Protein AF-A0A942EDQ1-F1 (afdb_monomer)

Radius of gyration: 25.29 Å; Cα contacts (8 Å, |Δi|>4): 575; chains: 1; bounding box: 57×74×85 Å

Structure (mmCIF, N/CA/C/O backbone):
data_AF-A0A942EDQ1-F1
#
_entry.id   AF-A0A942EDQ1-F1
#
loop_
_atom_site.group_PDB
_atom_site.id
_atom_site.type_symbol
_atom_site.label_atom_id
_atom_site.label_alt_id
_atom_site.label_comp_id
_atom_site.label_asym_id
_atom_site.label_entity_id
_atom_site.label_seq_id
_atom_site.pdbx_PDB_ins_code
_atom_site.Cartn_x
_atom_site.Cartn_y
_atom_site.Cartn_z
_atom_site.occupancy
_atom_site.B_iso_or_equiv
_atom_site.auth_seq_id
_atom_site.auth_comp_id
_atom_site.auth_asym_id
_atom_site.auth_atom_id
_atom_site.pdbx_PDB_model_num
ATOM 1 N N . MET A 1 1 ? 17.168 20.266 -54.383 1.00 39.72 1 MET A N 1
ATOM 2 C CA . MET A 1 1 ? 15.867 20.517 -53.718 1.00 39.72 1 MET A CA 1
ATOM 3 C C . MET A 1 1 ? 15.654 19.581 -52.528 1.00 39.72 1 MET A C 1
ATOM 5 O O . MET A 1 1 ? 15.366 20.077 -51.449 1.00 39.72 1 MET A O 1
ATOM 9 N N . GLU A 1 2 ? 15.896 18.273 -52.662 1.00 36.81 2 GLU A N 1
ATOM 10 C CA . GLU A 1 2 ? 15.709 17.287 -51.574 1.00 36.81 2 GLU A CA 1
ATOM 11 C C . GLU A 1 2 ? 16.653 17.471 -50.367 1.00 36.81 2 GLU A C 1
ATOM 13 O O . GLU A 1 2 ? 16.238 17.314 -49.221 1.00 36.81 2 GLU A O 1
ATOM 18 N N . VAL A 1 3 ? 17.896 17.910 -50.592 1.00 40.06 3 VAL A N 1
ATOM 19 C CA . VAL A 1 3 ? 18.885 18.135 -49.515 1.00 40.06 3 VAL A CA 1
ATOM 20 C C . VAL A 1 3 ? 18.525 19.338 -48.627 1.00 40.06 3 VAL A C 1
ATOM 22 O O . VAL A 1 3 ? 18.749 19.318 -47.419 1.00 40.06 3 VAL A O 1
ATOM 25 N N . ILE A 1 4 ? 17.906 20.372 -49.209 1.00 43.81 4 ILE A N 1
ATOM 26 C CA . ILE A 1 4 ? 17.489 21.582 -48.481 1.00 43.81 4 ILE A CA 1
ATOM 27 C C . ILE A 1 4 ? 16.240 21.287 -47.644 1.00 43.81 4 ILE A C 1
ATOM 29 O O . ILE A 1 4 ? 16.158 21.731 -46.504 1.00 43.81 4 ILE A O 1
ATOM 33 N N . TYR A 1 5 ? 15.315 20.464 -48.152 1.00 37.88 5 TYR A N 1
ATOM 34 C CA . TYR A 1 5 ? 14.158 19.996 -47.382 1.00 37.88 5 TYR A CA 1
ATOM 35 C C . TYR A 1 5 ? 14.575 19.114 -46.194 1.00 37.88 5 TYR A C 1
ATOM 37 O O . TYR A 1 5 ? 14.035 19.270 -45.102 1.00 37.88 5 TYR A O 1
ATOM 45 N N . GLY A 1 6 ? 15.588 18.254 -46.366 1.00 32.16 6 GLY A N 1
ATOM 46 C CA . GLY A 1 6 ? 16.166 17.464 -45.272 1.00 32.16 6 GLY A CA 1
ATOM 47 C C . GLY A 1 6 ? 16.783 18.328 -44.166 1.00 32.16 6 GLY A C 1
ATOM 48 O O . GLY A 1 6 ? 16.533 18.088 -42.986 1.00 32.16 6 GLY A O 1
ATOM 49 N N . LEU A 1 7 ? 17.521 19.382 -44.536 1.00 39.97 7 LEU A N 1
ATOM 50 C CA . LEU A 1 7 ? 18.096 20.347 -43.589 1.00 39.97 7 LEU A CA 1
ATOM 51 C C . LEU A 1 7 ? 17.041 21.230 -42.912 1.00 39.97 7 LEU A C 1
ATOM 53 O O . LEU A 1 7 ? 17.207 21.579 -41.747 1.00 39.97 7 LEU A O 1
ATOM 57 N N . LEU A 1 8 ? 15.944 21.557 -43.597 1.00 35.91 8 LEU A N 1
ATOM 58 C CA . LEU A 1 8 ? 14.861 22.372 -43.044 1.00 35.91 8 LEU A CA 1
ATOM 59 C C . LEU A 1 8 ? 13.969 21.564 -42.086 1.00 35.91 8 LEU A C 1
ATOM 61 O O . LEU A 1 8 ? 13.588 22.073 -41.037 1.00 35.91 8 LEU A O 1
ATOM 65 N N . VAL A 1 9 ? 13.720 20.281 -42.374 1.00 44.00 9 VAL A N 1
ATOM 66 C CA . VAL A 1 9 ? 13.048 19.349 -41.446 1.00 44.00 9 VAL A CA 1
ATOM 67 C C . VAL A 1 9 ? 13.931 19.058 -40.229 1.00 44.00 9 VAL A C 1
ATOM 69 O O . VAL A 1 9 ? 13.435 19.078 -39.103 1.00 44.00 9 VAL A O 1
ATOM 72 N N . LEU A 1 10 ? 15.243 18.871 -40.424 1.00 39.53 10 LEU A N 1
ATOM 73 C CA . LEU A 1 10 ? 16.207 18.779 -39.322 1.00 39.53 10 LEU A CA 1
ATOM 74 C C . LEU A 1 10 ? 16.248 20.076 -38.508 1.00 39.53 10 LEU A C 1
ATOM 76 O O . LEU A 1 10 ? 16.217 20.008 -37.286 1.00 39.53 10 LEU A O 1
ATOM 80 N N . GLY A 1 11 ? 16.236 21.242 -39.156 1.00 31.89 11 GLY A N 1
ATOM 81 C CA . GLY A 1 11 ? 16.233 22.556 -38.514 1.00 31.89 11 GLY A CA 1
ATOM 82 C C . GLY A 1 11 ? 14.967 22.827 -37.700 1.00 31.89 11 GLY A C 1
ATOM 83 O O . GLY A 1 11 ? 15.060 23.244 -36.552 1.00 31.89 11 GLY A O 1
ATOM 84 N N . VAL A 1 12 ? 13.781 22.514 -38.225 1.00 40.12 12 VAL A N 1
ATOM 85 C CA . VAL A 1 12 ? 12.508 22.665 -37.496 1.00 40.12 12 VAL A CA 1
ATOM 86 C C . VAL A 1 12 ? 12.398 21.642 -36.356 1.00 40.12 12 VAL A C 1
ATOM 88 O O . VAL A 1 12 ? 11.958 21.999 -35.264 1.00 40.12 12 VAL A O 1
ATOM 91 N N . ALA A 1 13 ? 12.895 20.412 -36.532 1.00 37.91 13 ALA A N 1
ATOM 92 C CA . ALA A 1 13 ? 13.003 19.425 -35.451 1.00 37.91 13 ALA A CA 1
ATOM 93 C C . ALA A 1 13 ? 14.036 19.819 -34.373 1.00 37.91 13 ALA A C 1
ATOM 95 O O . ALA A 1 13 ? 13.878 19.449 -33.206 1.00 37.91 13 ALA A O 1
ATOM 96 N N . PHE A 1 14 ? 15.065 20.585 -34.756 1.00 32.72 14 PHE A N 1
ATOM 97 C CA . PHE A 1 14 ? 16.119 21.136 -33.899 1.00 32.72 14 PHE A CA 1
ATOM 98 C C . PHE A 1 14 ? 15.712 22.454 -33.216 1.00 32.72 14 PHE A C 1
ATOM 100 O O . PHE A 1 14 ? 16.219 22.764 -32.147 1.00 32.72 14 PHE A O 1
ATOM 107 N N . PHE A 1 15 ? 14.761 23.220 -33.756 1.00 31.83 15 PHE A N 1
ATOM 108 C CA . PHE A 1 15 ? 14.204 24.404 -33.084 1.00 31.83 15 PHE A CA 1
ATOM 109 C C . PHE A 1 15 ? 12.996 24.061 -32.200 1.00 31.83 15 PHE A C 1
ATOM 111 O O . PHE A 1 15 ? 12.889 24.574 -31.086 1.00 31.83 15 PHE A O 1
ATOM 118 N N . ALA A 1 16 ? 12.178 23.075 -32.585 1.00 32.72 16 ALA A N 1
ATOM 119 C CA . ALA A 1 16 ? 11.205 22.439 -31.688 1.00 32.72 16 ALA A CA 1
ATOM 120 C C . ALA A 1 16 ? 11.874 21.636 -30.541 1.00 32.72 16 ALA A C 1
ATOM 122 O O . ALA A 1 16 ? 11.222 21.240 -29.578 1.00 32.72 16 ALA A O 1
ATOM 123 N N . TRP A 1 17 ? 13.192 21.411 -30.622 1.00 35.50 17 TRP A N 1
ATOM 124 C CA . TRP A 1 17 ? 14.046 20.717 -29.646 1.00 35.50 17 TRP A CA 1
ATOM 125 C C . TRP A 1 17 ? 14.293 21.484 -28.344 1.00 35.50 17 TRP A C 1
ATOM 127 O O . TRP A 1 17 ? 14.694 20.866 -27.363 1.00 35.50 17 TRP A O 1
ATOM 137 N N . ARG A 1 18 ? 14.102 22.809 -28.326 1.00 30.28 18 ARG A N 1
ATOM 138 C CA . ARG A 1 18 ? 14.617 23.668 -27.244 1.00 30.28 18 ARG A CA 1
ATOM 139 C C . ARG A 1 18 ? 13.550 24.198 -26.278 1.00 30.28 18 ARG A C 1
ATOM 141 O O . ARG A 1 18 ? 13.913 24.767 -25.256 1.00 30.28 18 ARG A O 1
ATOM 148 N N . TYR A 1 19 ? 12.259 23.985 -26.557 1.00 31.69 19 TYR A N 1
ATOM 149 C CA . TYR A 1 19 ? 11.164 24.644 -25.820 1.00 31.69 19 TYR A CA 1
ATOM 150 C C . TYR A 1 19 ? 10.336 23.759 -24.871 1.00 31.69 19 TYR A C 1
ATOM 152 O O . TYR A 1 19 ? 9.603 24.290 -24.043 1.00 31.69 19 TYR A O 1
ATOM 160 N N . PHE A 1 20 ? 10.503 22.438 -24.888 1.00 35.84 20 PHE A N 1
ATOM 161 C CA . PHE A 1 20 ? 9.864 21.516 -23.936 1.00 35.84 20 PHE A CA 1
ATOM 162 C C . PHE A 1 20 ? 10.896 20.479 -23.535 1.00 35.84 20 PHE A C 1
ATOM 164 O O . PHE A 1 20 ? 11.321 19.793 -24.445 1.00 35.84 20 PHE A O 1
ATOM 171 N N . SER A 1 21 ? 11.316 20.375 -22.264 1.00 39.69 21 SER A N 1
ATOM 172 C CA . SER A 1 21 ? 12.406 19.481 -21.803 1.00 39.69 21 SER A CA 1
ATOM 173 C C . SER A 1 21 ? 12.320 18.072 -22.433 1.00 39.69 21 SER A C 1
ATOM 175 O O . SER A 1 21 ? 11.515 17.260 -21.978 1.00 39.69 21 SER A O 1
ATOM 177 N N . PRO A 1 22 ? 13.076 17.773 -23.517 1.00 36.91 22 PRO A N 1
ATOM 178 C CA . PRO A 1 22 ? 12.834 16.604 -24.364 1.00 36.91 22 PRO A CA 1
ATOM 179 C C . PRO A 1 22 ? 14.029 15.640 -24.399 1.00 36.91 22 PRO A C 1
ATOM 181 O O . PRO A 1 22 ? 14.044 14.723 -25.222 1.00 36.91 22 PRO A O 1
ATOM 184 N N . ALA A 1 23 ? 15.051 15.854 -23.567 1.00 38.88 23 ALA A N 1
ATOM 185 C CA . ALA A 1 23 ? 16.227 14.988 -23.499 1.00 38.88 23 ALA A CA 1
ATOM 186 C C . ALA A 1 23 ? 15.857 13.602 -22.930 1.00 38.88 23 ALA A C 1
ATOM 188 O O . ALA A 1 23 ? 16.243 12.581 -23.505 1.00 38.88 23 ALA A O 1
ATOM 189 N N . ASP A 1 24 ? 14.981 13.579 -21.920 1.00 45.31 24 ASP A N 1
ATOM 190 C CA . ASP A 1 24 ? 14.552 12.390 -21.163 1.00 45.31 24 ASP A CA 1
ATOM 191 C C . ASP A 1 24 ? 13.768 11.370 -22.003 1.00 45.31 24 ASP A C 1
ATOM 193 O O . ASP A 1 24 ? 13.900 10.156 -21.846 1.00 45.31 24 ASP A O 1
ATOM 197 N N . VAL A 1 25 ? 12.975 11.848 -22.964 1.00 42.84 25 VAL A N 1
ATOM 198 C CA . VAL A 1 25 ? 12.133 10.997 -23.824 1.00 42.84 25 VAL A CA 1
ATOM 199 C C . VAL A 1 25 ? 12.904 10.488 -25.054 1.00 42.84 25 VAL A C 1
ATOM 201 O O . VAL A 1 25 ? 12.506 9.516 -25.691 1.00 42.84 25 VAL A O 1
ATOM 204 N N . ARG A 1 26 ? 14.019 11.125 -25.438 1.00 46.28 26 ARG A N 1
ATOM 205 C CA . ARG A 1 26 ? 14.756 10.781 -26.672 1.00 46.28 26 ARG A CA 1
ATOM 206 C C . ARG A 1 26 ? 15.830 9.715 -26.458 1.00 46.28 26 ARG A C 1
ATOM 208 O O . ARG A 1 26 ? 15.971 8.841 -27.315 1.00 46.28 26 ARG A O 1
ATOM 215 N N . LEU A 1 27 ? 16.564 9.769 -25.345 1.00 47.44 27 LEU A N 1
ATOM 216 C CA . LEU A 1 27 ? 17.558 8.746 -24.979 1.00 47.44 27 LEU A CA 1
ATOM 217 C C . LEU A 1 27 ? 16.872 7.422 -24.617 1.00 47.44 27 LEU A C 1
ATOM 219 O O . LEU A 1 27 ? 17.233 6.373 -25.155 1.00 47.44 27 LEU A O 1
ATOM 223 N N . SER A 1 28 ? 15.777 7.504 -23.856 1.00 53.16 28 SER A N 1
ATOM 224 C CA . SER A 1 28 ? 14.888 6.376 -23.570 1.00 53.16 28 SER A CA 1
ATOM 225 C C . SER A 1 28 ? 14.309 5.748 -24.839 1.00 53.16 28 SER A C 1
ATOM 227 O O . SER A 1 28 ? 14.331 4.530 -24.961 1.00 53.16 28 SER A O 1
ATOM 229 N N . ARG A 1 29 ? 13.901 6.538 -25.847 1.00 57.81 29 ARG A N 1
ATOM 230 C CA . ARG A 1 29 ? 13.413 6.013 -27.140 1.00 57.81 29 ARG A CA 1
ATOM 231 C C . ARG A 1 29 ? 14.445 5.206 -27.923 1.00 57.81 29 ARG A C 1
ATOM 233 O O . ARG A 1 29 ? 14.048 4.251 -28.579 1.00 57.81 29 ARG A O 1
ATOM 240 N N . ARG A 1 30 ? 15.736 5.562 -27.903 1.00 64.19 30 ARG A N 1
ATOM 241 C CA . ARG A 1 30 ? 16.777 4.805 -28.631 1.00 64.19 30 ARG A CA 1
ATOM 242 C C . ARG A 1 30 ? 17.095 3.481 -27.950 1.00 64.19 30 ARG A C 1
ATOM 244 O O . ARG A 1 30 ? 17.142 2.463 -28.634 1.00 64.19 30 ARG A O 1
ATOM 251 N N . PHE A 1 31 ? 17.287 3.503 -26.631 1.00 64.06 31 PHE A N 1
ATOM 252 C CA . PHE A 1 31 ? 17.487 2.289 -25.838 1.00 64.06 31 PHE A CA 1
ATOM 253 C C . PHE A 1 31 ? 16.288 1.344 -25.982 1.00 64.06 31 PHE A C 1
ATOM 255 O O . PHE A 1 31 ? 16.446 0.181 -26.338 1.00 64.06 31 PHE A O 1
ATOM 262 N N . LEU A 1 32 ? 15.080 1.888 -25.844 1.00 64.50 32 LEU A N 1
ATOM 263 C CA . LEU A 1 32 ? 13.826 1.170 -26.023 1.00 64.50 32 LEU A CA 1
ATOM 264 C C . LEU A 1 32 ? 13.655 0.621 -27.447 1.00 64.50 32 LEU A C 1
ATOM 266 O O . LEU A 1 32 ? 13.337 -0.549 -27.613 1.00 64.50 32 LEU A O 1
ATOM 270 N N . ALA A 1 33 ? 13.882 1.431 -28.486 1.00 66.94 33 ALA A N 1
ATOM 271 C CA . ALA A 1 33 ? 13.769 0.976 -29.871 1.00 66.94 33 ALA A CA 1
ATOM 272 C C . ALA A 1 33 ? 14.801 -0.109 -30.202 1.00 66.94 33 ALA A C 1
ATOM 274 O O . ALA A 1 33 ? 14.496 -1.004 -30.984 1.00 66.94 33 ALA A O 1
ATOM 275 N N . ARG A 1 34 ? 15.999 -0.049 -29.603 1.00 71.12 34 ARG A N 1
ATOM 276 C CA . ARG A 1 34 ? 17.010 -1.105 -29.715 1.00 71.12 34 ARG A CA 1
ATOM 277 C C . ARG A 1 34 ? 16.558 -2.377 -29.003 1.00 71.12 34 ARG A C 1
ATOM 279 O O . ARG A 1 34 ? 16.521 -3.406 -29.655 1.00 71.12 34 ARG A O 1
ATOM 286 N N . TYR A 1 35 ? 16.127 -2.296 -27.743 1.00 70.19 35 TYR A N 1
ATOM 287 C CA . TYR A 1 35 ? 15.580 -3.442 -27.006 1.00 70.19 35 TYR A CA 1
ATOM 288 C C . TYR A 1 35 ? 14.443 -4.126 -27.779 1.00 70.19 35 TYR A C 1
ATOM 290 O O . TYR A 1 35 ? 14.474 -5.332 -28.003 1.00 70.19 35 TYR A O 1
ATOM 298 N N . LEU A 1 36 ? 13.469 -3.345 -28.252 1.00 67.94 36 LEU A N 1
ATOM 299 C CA . LEU A 1 36 ? 12.330 -3.855 -29.016 1.00 67.94 36 LEU A CA 1
ATOM 300 C C . LEU A 1 36 ? 12.762 -4.443 -30.364 1.00 67.94 36 LEU A C 1
ATOM 302 O O . LEU A 1 36 ? 12.228 -5.465 -30.783 1.00 67.94 36 LEU A O 1
ATOM 306 N N . LYS A 1 37 ? 13.752 -3.834 -31.029 1.00 72.56 37 LYS A N 1
ATOM 307 C CA . LYS A 1 37 ? 14.328 -4.373 -32.265 1.00 72.56 37 LYS A CA 1
ATOM 308 C C . LYS A 1 37 ? 15.039 -5.699 -32.031 1.00 72.56 37 LYS A C 1
ATOM 310 O O . LYS A 1 37 ? 14.849 -6.615 -32.824 1.00 72.56 37 LYS A O 1
ATOM 315 N N . ASP A 1 38 ? 15.832 -5.796 -30.974 1.00 75.19 38 ASP A N 1
ATOM 316 C CA . ASP A 1 38 ? 16.595 -6.998 -30.642 1.00 75.19 38 ASP A CA 1
ATOM 317 C C . ASP A 1 38 ? 15.652 -8.136 -30.222 1.00 75.19 38 ASP A C 1
ATOM 319 O O . ASP A 1 38 ? 15.858 -9.283 -30.609 1.00 75.19 38 ASP A O 1
ATOM 323 N N . LYS A 1 39 ? 14.560 -7.816 -29.516 1.00 69.00 39 LYS A N 1
ATOM 324 C CA . LYS A 1 39 ? 13.541 -8.784 -29.094 1.00 69.00 39 LYS A CA 1
ATOM 325 C C . LYS A 1 39 ? 12.635 -9.261 -30.234 1.00 69.00 39 LYS A C 1
ATOM 327 O O . LYS A 1 39 ? 12.390 -10.457 -30.353 1.00 69.00 39 LYS A O 1
ATOM 332 N N . ALA A 1 40 ? 12.127 -8.350 -31.064 1.00 68.25 40 ALA A N 1
ATOM 333 C CA . ALA A 1 40 ? 11.195 -8.677 -32.150 1.00 68.25 40 ALA A CA 1
ATOM 334 C C . ALA A 1 40 ? 11.896 -9.017 -33.482 1.00 68.25 40 ALA A C 1
ATOM 336 O O . ALA A 1 40 ? 11.233 -9.351 -34.468 1.00 68.25 40 ALA A O 1
ATOM 337 N N . GLY A 1 41 ? 13.224 -8.864 -33.553 1.00 72.75 41 GLY A N 1
ATOM 338 C CA . GLY A 1 41 ? 14.024 -8.970 -34.780 1.00 72.75 41 GLY A CA 1
ATOM 339 C C . GLY A 1 41 ? 13.802 -7.825 -35.782 1.00 72.75 41 GLY A C 1
ATOM 340 O O . GLY A 1 41 ? 14.385 -7.826 -36.867 1.00 72.75 41 GLY A O 1
ATOM 341 N N . ARG A 1 42 ? 12.953 -6.843 -35.452 1.00 73.19 42 ARG A N 1
ATOM 342 C CA . ARG A 1 42 ? 12.535 -5.737 -36.329 1.00 73.19 42 ARG A CA 1
ATOM 343 C C . ARG A 1 42 ? 12.206 -4.482 -35.525 1.00 73.19 42 ARG A C 1
ATOM 345 O O . ARG A 1 42 ? 11.752 -4.569 -34.393 1.00 73.19 42 ARG A O 1
ATOM 352 N N . GLY A 1 43 ? 12.427 -3.307 -36.114 1.00 70.94 43 GLY A N 1
ATOM 353 C CA . GLY A 1 43 ? 12.135 -2.035 -35.448 1.00 70.94 43 GLY A CA 1
ATOM 354 C C . GLY A 1 43 ? 10.630 -1.728 -35.395 1.00 70.94 43 GLY A C 1
ATOM 355 O O . GLY A 1 43 ? 9.910 -2.086 -36.332 1.00 70.94 43 GLY A O 1
ATOM 356 N N . PRO A 1 44 ? 10.145 -1.047 -34.343 1.00 75.69 44 PRO A N 1
ATOM 357 C CA . PRO A 1 44 ? 8.757 -0.599 -34.282 1.00 75.69 44 PRO A CA 1
ATOM 358 C C . PRO A 1 44 ? 8.479 0.482 -35.339 1.00 75.69 44 PRO A C 1
ATOM 360 O O . PRO A 1 44 ? 9.306 1.364 -35.572 1.00 75.69 44 PRO A O 1
ATOM 363 N N . SER A 1 45 ? 7.297 0.437 -35.957 1.00 77.62 45 SER A N 1
ATOM 364 C CA . SER A 1 45 ? 6.804 1.469 -36.881 1.00 77.62 45 SER A CA 1
ATOM 365 C C . SER A 1 45 ? 6.255 2.691 -36.140 1.00 77.62 45 SER A C 1
ATOM 367 O O . SER A 1 45 ? 6.310 3.808 -36.656 1.00 77.62 45 SER A O 1
ATOM 369 N N . LYS A 1 46 ? 5.751 2.498 -34.915 1.00 78.19 46 LYS A N 1
ATOM 370 C CA . LYS A 1 46 ? 5.226 3.561 -34.049 1.00 78.19 46 LYS A CA 1
ATOM 371 C C . LYS A 1 46 ? 5.504 3.240 -32.583 1.00 78.19 46 LYS A C 1
ATOM 373 O O . LYS A 1 46 ? 5.347 2.101 -32.161 1.00 78.19 46 LYS A O 1
ATOM 378 N N . ILE A 1 47 ? 5.876 4.255 -31.804 1.00 75.69 47 ILE A N 1
ATOM 379 C CA . ILE A 1 47 ? 6.036 4.156 -30.347 1.00 75.69 47 ILE A CA 1
ATOM 380 C C . ILE A 1 47 ? 5.183 5.242 -29.694 1.00 75.69 47 ILE A C 1
ATOM 382 O O . ILE A 1 47 ? 5.383 6.429 -29.955 1.00 75.69 47 ILE A O 1
ATOM 386 N N . ASN A 1 48 ? 4.273 4.828 -28.819 1.00 77.88 48 ASN A N 1
ATOM 387 C CA . ASN A 1 48 ? 3.535 5.701 -27.917 1.00 77.88 48 ASN A CA 1
ATOM 388 C C . ASN A 1 48 ? 4.148 5.604 -26.520 1.00 77.88 48 ASN A C 1
ATOM 390 O O . ASN A 1 48 ? 4.467 4.510 -26.058 1.00 77.88 48 ASN A O 1
ATOM 394 N N . ILE A 1 49 ? 4.309 6.749 -25.864 1.00 78.75 49 ILE A N 1
ATOM 395 C CA . ILE A 1 49 ? 4.831 6.844 -24.500 1.00 78.75 49 ILE A CA 1
ATOM 396 C C . ILE A 1 49 ? 3.845 7.685 -23.707 1.00 78.75 49 ILE A C 1
ATOM 398 O O . ILE A 1 49 ? 3.575 8.827 -24.079 1.00 78.75 49 ILE A O 1
ATOM 402 N N . GLU A 1 50 ? 3.332 7.115 -22.629 1.00 80.94 50 GLU A N 1
ATOM 403 C CA . GLU A 1 50 ? 2.399 7.746 -21.709 1.00 80.94 50 GLU A CA 1
ATOM 404 C C . GLU A 1 50 ? 3.000 7.711 -20.308 1.00 80.94 50 GLU A C 1
ATOM 406 O O . GLU A 1 50 ? 3.484 6.678 -19.852 1.00 80.94 50 GLU A O 1
ATOM 411 N N . ARG A 1 51 ? 3.011 8.851 -19.619 1.00 82.25 51 ARG A N 1
ATOM 412 C CA . ARG A 1 51 ? 3.474 8.910 -18.232 1.00 82.25 51 ARG A CA 1
ATOM 413 C C . ARG A 1 51 ? 2.388 8.355 -17.318 1.00 82.25 51 ARG A C 1
ATOM 415 O O . ARG A 1 51 ? 1.254 8.821 -17.378 1.00 82.25 51 ARG A O 1
ATOM 422 N N . LEU A 1 52 ? 2.742 7.407 -16.455 1.00 80.75 52 LEU A N 1
ATOM 423 C CA . LEU A 1 52 ? 1.799 6.854 -15.492 1.00 80.75 52 LEU A CA 1
ATOM 424 C C . LEU A 1 52 ? 1.551 7.846 -14.344 1.00 80.75 52 LEU A C 1
ATOM 426 O O . LEU A 1 52 ? 2.507 8.428 -13.821 1.00 80.75 52 LEU A O 1
ATOM 430 N N . PRO A 1 53 ? 0.289 8.036 -13.920 1.00 79.12 53 PRO A N 1
ATOM 431 C CA . PRO A 1 53 ? -0.068 8.944 -12.835 1.00 79.12 53 PRO A CA 1
ATOM 432 C C . PRO A 1 53 ? 0.198 8.301 -11.465 1.00 79.12 53 PRO A C 1
ATOM 434 O O . PRO A 1 53 ? -0.736 7.959 -10.733 1.00 79.12 53 PRO A O 1
ATOM 437 N N . VAL A 1 54 ? 1.479 8.125 -11.136 1.00 75.69 54 VAL A N 1
ATOM 438 C CA . VAL A 1 54 ? 1.945 7.590 -9.850 1.00 75.69 54 VAL A CA 1
ATOM 439 C C . VAL A 1 54 ? 1.891 8.688 -8.794 1.00 75.69 54 VAL A C 1
ATOM 441 O O . VAL A 1 54 ? 2.343 9.809 -9.015 1.00 75.69 54 VAL A O 1
ATOM 444 N N . ALA A 1 55 ? 1.289 8.371 -7.653 1.00 63.97 55 ALA A N 1
ATOM 445 C CA . ALA A 1 55 ? 1.155 9.300 -6.546 1.00 63.97 55 ALA A CA 1
ATOM 446 C C . ALA A 1 55 ? 2.521 9.632 -5.921 1.00 63.97 55 ALA A C 1
ATOM 448 O O . ALA A 1 55 ? 3.275 8.732 -5.561 1.00 63.97 55 ALA A O 1
ATOM 449 N N . VAL A 1 56 ? 2.814 10.921 -5.739 1.00 59.22 56 VAL A N 1
ATOM 450 C CA . VAL A 1 56 ? 4.002 11.411 -5.021 1.00 59.22 56 VAL A CA 1
ATOM 451 C C . VAL A 1 56 ? 3.525 12.363 -3.932 1.00 59.22 56 VAL A C 1
ATOM 453 O O . VAL A 1 56 ? 2.655 13.201 -4.178 1.00 59.22 56 VAL A O 1
ATOM 456 N N . ALA A 1 57 ? 4.068 12.238 -2.716 1.00 53.88 57 ALA A N 1
ATOM 457 C CA . ALA A 1 57 ? 3.735 13.162 -1.633 1.00 53.88 57 ALA A CA 1
ATOM 458 C C . ALA A 1 57 ? 4.033 14.608 -2.075 1.00 53.88 57 ALA A C 1
ATOM 460 O O . ALA A 1 57 ? 5.091 14.831 -2.663 1.00 53.88 57 ALA A O 1
ATOM 461 N N . PRO A 1 58 ? 3.203 15.616 -1.742 1.00 45.75 58 PRO A N 1
ATOM 462 C CA . PRO A 1 58 ? 3.383 16.982 -2.251 1.00 45.75 58 PRO A CA 1
ATOM 463 C C . PRO A 1 58 ? 4.723 17.617 -1.857 1.00 45.75 58 PRO A C 1
ATOM 465 O O . PRO A 1 58 ? 5.194 18.539 -2.515 1.00 45.75 58 PRO A O 1
ATOM 468 N N . GLN A 1 59 ? 5.327 17.121 -0.774 1.00 46.03 59 GLN A N 1
ATOM 469 C CA . GLN A 1 59 ? 6.593 17.598 -0.221 1.00 46.03 59 GLN A CA 1
ATOM 470 C C . GLN A 1 59 ? 7.808 16.780 -0.697 1.00 46.03 59 GLN A C 1
ATOM 472 O O . GLN A 1 59 ? 8.946 17.167 -0.438 1.00 46.03 59 GLN A O 1
ATOM 477 N N . GLN A 1 60 ? 7.595 15.650 -1.384 1.00 53.31 60 GLN A N 1
ATOM 478 C CA . GLN A 1 60 ? 8.680 14.825 -1.912 1.00 53.31 60 GLN A CA 1
ATOM 479 C C . GLN A 1 60 ? 9.076 15.281 -3.313 1.00 53.31 60 GLN A C 1
ATOM 481 O O . GLN A 1 60 ? 8.238 15.584 -4.159 1.00 53.31 60 GLN A O 1
ATOM 486 N N . VAL A 1 61 ? 10.384 15.296 -3.565 1.00 58.38 61 VAL A N 1
ATOM 487 C CA . VAL A 1 61 ? 10.899 15.448 -4.922 1.00 58.38 61 VAL A CA 1
ATOM 488 C C . VAL A 1 61 ? 10.704 14.142 -5.668 1.00 58.38 61 VAL A C 1
ATOM 490 O O . VAL A 1 61 ? 11.030 13.069 -5.163 1.00 58.38 61 VAL A O 1
ATOM 493 N N . GLU A 1 62 ? 10.169 14.244 -6.876 1.00 64.25 62 GLU A N 1
ATOM 494 C CA . GLU A 1 62 ? 9.949 13.097 -7.740 1.00 64.25 62 GLU A CA 1
ATOM 495 C C . GLU A 1 62 ? 11.272 12.644 -8.362 1.00 64.25 62 GLU A C 1
ATOM 497 O O . GLU A 1 62 ? 11.689 13.104 -9.416 1.00 64.25 62 GLU A O 1
ATOM 502 N N . GLU A 1 63 ? 11.972 11.754 -7.670 1.00 70.56 63 GLU A N 1
ATOM 503 C CA . GLU A 1 63 ? 13.267 11.228 -8.117 1.00 70.56 63 GLU A CA 1
ATOM 504 C C . GLU A 1 63 ? 13.140 10.174 -9.228 1.00 70.56 63 GLU A C 1
ATOM 506 O O . GLU A 1 63 ? 14.112 9.914 -9.939 1.00 70.56 63 GLU A O 1
ATOM 511 N N . GLN A 1 64 ? 11.949 9.588 -9.382 1.00 76.12 64 GLN A N 1
ATOM 512 C CA . GLN A 1 64 ? 11.654 8.494 -10.304 1.00 76.12 64 GLN A CA 1
ATOM 513 C C . GLN A 1 64 ? 10.314 8.709 -11.012 1.00 76.12 64 GLN A C 1
ATOM 515 O O . GLN A 1 64 ? 9.350 9.153 -10.391 1.00 76.12 64 GLN A O 1
ATOM 520 N N . VAL A 1 65 ? 10.243 8.346 -12.294 1.00 76.56 65 VAL A N 1
ATOM 521 C CA . VAL A 1 65 ? 9.014 8.395 -13.099 1.00 76.56 65 VAL A CA 1
ATOM 522 C C . VAL A 1 65 ? 8.810 7.098 -13.856 1.00 76.56 65 VAL A C 1
ATOM 524 O O . VAL A 1 65 ? 9.756 6.454 -14.310 1.00 76.56 65 VAL A O 1
ATOM 527 N N . TYR A 1 66 ? 7.539 6.753 -14.020 1.00 83.06 66 TYR A N 1
ATOM 528 C CA . TYR A 1 66 ? 7.087 5.558 -14.704 1.00 83.06 66 TYR A CA 1
ATOM 529 C C . TYR A 1 66 ? 6.373 5.929 -16.003 1.00 83.06 66 TYR A C 1
ATOM 531 O O . TYR A 1 66 ? 5.493 6.794 -16.019 1.00 83.06 66 TYR A O 1
ATOM 539 N N . PHE A 1 67 ? 6.732 5.259 -17.093 1.00 83.44 67 PHE A N 1
ATOM 540 C CA . PHE A 1 67 ? 6.115 5.433 -18.402 1.00 83.44 67 PHE A CA 1
ATOM 541 C C . PHE A 1 67 ? 5.574 4.106 -18.924 1.00 83.44 67 PHE A C 1
ATOM 543 O O . PHE A 1 67 ? 6.311 3.127 -19.026 1.00 83.44 67 PHE A O 1
ATOM 550 N N . ALA A 1 68 ? 4.306 4.091 -19.320 1.00 85.06 68 ALA A N 1
ATOM 551 C CA . ALA A 1 68 ? 3.767 3.042 -20.163 1.00 85.06 68 ALA A CA 1
ATOM 552 C C . ALA A 1 68 ? 4.201 3.288 -21.607 1.00 85.06 68 ALA A C 1
ATOM 554 O O . ALA A 1 68 ? 4.011 4.367 -22.175 1.00 85.06 68 ALA A O 1
ATOM 555 N N . VAL A 1 69 ? 4.792 2.270 -22.210 1.00 82.75 69 VAL A N 1
ATOM 556 C CA . VAL A 1 69 ? 5.293 2.319 -23.574 1.00 82.75 69 VAL A CA 1
ATOM 557 C C . VAL A 1 69 ? 4.541 1.290 -24.396 1.00 82.75 69 VAL A C 1
ATOM 559 O O . VAL A 1 69 ? 4.550 0.110 -24.065 1.00 82.75 69 VAL A O 1
ATOM 562 N N . SER A 1 70 ? 3.938 1.730 -25.498 1.00 83.44 70 SER A N 1
ATOM 563 C CA . SER A 1 70 ? 3.331 0.851 -26.500 1.00 83.44 70 SER A CA 1
ATOM 564 C C . SER A 1 70 ? 4.074 0.975 -27.822 1.00 83.44 70 SER A C 1
ATOM 566 O O . SER A 1 70 ? 4.138 2.058 -28.407 1.00 83.44 70 SER A O 1
ATOM 568 N N . ALA A 1 71 ? 4.621 -0.132 -28.302 1.00 81.00 71 ALA A N 1
ATOM 569 C CA . ALA A 1 71 ? 5.317 -0.228 -29.571 1.00 81.00 71 ALA A CA 1
ATOM 570 C C . ALA A 1 71 ? 4.492 -1.042 -30.566 1.00 81.00 71 ALA A C 1
ATOM 572 O O . ALA A 1 71 ? 4.049 -2.142 -30.256 1.00 81.00 71 ALA A O 1
ATOM 573 N N . PHE A 1 72 ? 4.298 -0.503 -31.763 1.00 80.06 72 PHE A N 1
ATOM 574 C CA . PHE A 1 72 ? 3.557 -1.143 -32.846 1.00 80.06 72 PHE A CA 1
ATOM 575 C C . PHE A 1 72 ? 4.525 -1.521 -33.955 1.00 80.06 72 PHE A C 1
ATOM 577 O O . PHE A 1 72 ? 5.426 -0.744 -34.282 1.00 80.06 72 PHE A O 1
ATOM 584 N N . PHE A 1 73 ? 4.331 -2.698 -34.537 1.00 79.44 73 PHE A N 1
ATOM 585 C CA . PHE A 1 73 ? 5.199 -3.239 -35.574 1.00 79.44 73 PHE A CA 1
ATOM 586 C C . PHE A 1 73 ? 4.484 -3.283 -36.935 1.00 79.44 73 PHE A C 1
ATOM 588 O O . PHE A 1 73 ? 3.252 -3.273 -36.987 1.00 79.44 73 PHE A O 1
ATOM 595 N N . PRO A 1 74 ? 5.231 -3.299 -38.059 1.00 81.31 74 PRO A N 1
ATOM 596 C CA . PRO A 1 74 ? 4.646 -3.282 -39.405 1.00 81.31 74 PRO A CA 1
ATOM 597 C C . PRO A 1 74 ? 3.683 -4.436 -39.719 1.00 81.31 74 PRO A C 1
ATOM 599 O O . PRO A 1 74 ? 2.834 -4.294 -40.590 1.00 81.31 74 PRO A O 1
ATOM 602 N N . ASP A 1 75 ? 3.803 -5.562 -39.020 1.00 81.94 75 ASP A N 1
ATOM 603 C CA . ASP A 1 75 ? 2.961 -6.752 -39.165 1.00 81.94 75 ASP A CA 1
ATOM 604 C C . ASP A 1 75 ? 1.680 -6.709 -38.313 1.00 81.94 75 ASP A C 1
ATOM 606 O O . ASP A 1 75 ? 0.939 -7.684 -38.252 1.00 81.94 75 ASP A O 1
ATOM 610 N N . GLY A 1 76 ? 1.405 -5.576 -37.660 1.00 78.94 76 GLY A N 1
ATOM 611 C CA . GLY A 1 76 ? 0.187 -5.354 -36.881 1.00 78.94 76 GLY A CA 1
ATOM 612 C C . GLY A 1 76 ? 0.268 -5.814 -35.425 1.00 78.94 76 GLY A C 1
ATOM 613 O O . GLY A 1 76 ? -0.666 -5.561 -34.667 1.00 78.94 76 GLY A O 1
ATOM 614 N N . THR A 1 77 ? 1.375 -6.429 -34.995 1.00 83.25 7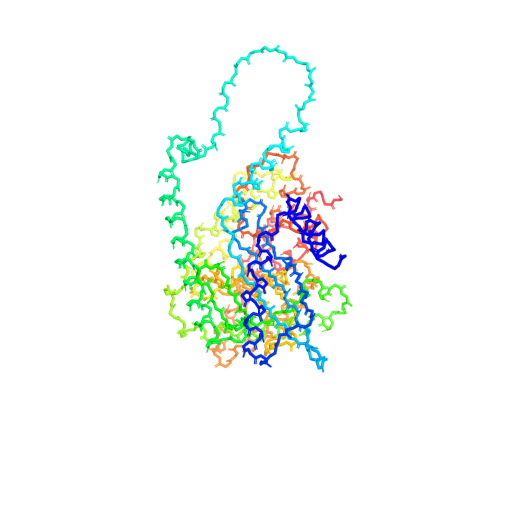7 THR A N 1
ATOM 615 C CA . THR A 1 77 ? 1.580 -6.780 -33.584 1.00 83.25 77 THR A CA 1
ATOM 616 C C . THR A 1 77 ? 1.902 -5.544 -32.744 1.00 83.25 77 THR A C 1
ATOM 618 O O . THR A 1 77 ? 2.504 -4.578 -33.227 1.00 83.25 77 THR A O 1
ATOM 621 N N . ALA A 1 78 ? 1.544 -5.592 -31.461 1.00 82.31 78 ALA A N 1
ATOM 622 C CA . ALA A 1 78 ? 1.884 -4.566 -30.484 1.00 82.31 78 ALA A CA 1
ATOM 623 C C . ALA A 1 78 ? 2.581 -5.186 -29.269 1.00 82.31 78 ALA A C 1
ATOM 625 O O . ALA A 1 78 ? 2.218 -6.272 -28.823 1.00 82.31 78 ALA A O 1
ATOM 626 N N . GLU A 1 79 ? 3.564 -4.476 -28.727 1.00 81.94 79 GLU A N 1
ATOM 627 C CA . GLU A 1 79 ? 4.249 -4.830 -27.4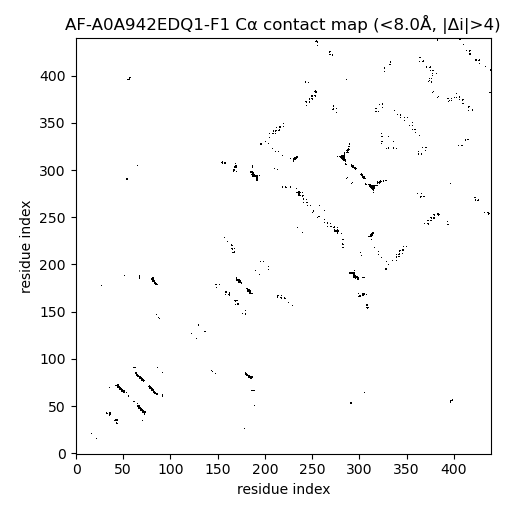89 1.00 81.94 79 GLU A CA 1
ATOM 628 C C . GLU A 1 79 ? 4.129 -3.685 -26.486 1.00 81.94 79 GLU A C 1
ATOM 630 O O . GLU A 1 79 ? 4.241 -2.511 -26.848 1.00 81.94 79 GLU A O 1
ATOM 635 N N . GLN A 1 80 ? 3.901 -4.029 -25.219 1.00 84.06 80 GLN A N 1
ATOM 636 C CA . GLN A 1 80 ? 3.805 -3.062 -24.136 1.00 84.06 80 GLN A CA 1
ATOM 637 C C . GLN A 1 80 ? 4.841 -3.350 -23.057 1.00 84.06 80 GLN A C 1
ATOM 639 O O . GLN A 1 80 ? 4.973 -4.485 -22.596 1.00 84.06 80 GLN A O 1
ATOM 644 N N . VAL A 1 81 ? 5.535 -2.302 -22.622 1.00 84.75 81 VAL A N 1
ATOM 645 C CA . VAL A 1 81 ? 6.498 -2.352 -21.517 1.00 84.75 81 VAL A CA 1
ATOM 646 C C . VAL A 1 81 ? 6.302 -1.160 -20.589 1.00 84.75 81 VAL A C 1
ATOM 648 O O . VAL A 1 81 ? 5.802 -0.109 -20.992 1.00 84.75 81 VAL A O 1
ATOM 651 N N . LEU A 1 82 ? 6.713 -1.328 -19.340 1.00 86.06 82 LEU A N 1
ATOM 652 C CA . LEU A 1 82 ? 6.831 -0.259 -18.360 1.00 86.06 82 LEU A CA 1
ATOM 653 C C . LEU A 1 82 ? 8.294 0.196 -18.319 1.00 86.06 82 LEU A C 1
ATOM 655 O O . LEU A 1 82 ? 9.196 -0.630 -18.210 1.00 86.06 82 LEU A O 1
ATOM 659 N N . ALA A 1 83 ? 8.540 1.499 -18.398 1.00 84.12 83 ALA A N 1
ATOM 660 C CA . ALA A 1 83 ? 9.864 2.081 -18.212 1.00 84.12 83 ALA A CA 1
ATOM 661 C C . ALA A 1 83 ? 9.903 2.883 -16.907 1.00 84.12 83 ALA A C 1
ATOM 663 O O . ALA A 1 83 ? 9.154 3.847 -16.758 1.00 84.12 83 ALA A O 1
ATOM 664 N N . GLN A 1 84 ? 10.785 2.501 -15.987 1.00 85.44 84 GLN A N 1
ATOM 665 C CA . GLN A 1 84 ? 11.160 3.290 -14.814 1.00 85.44 84 GLN A CA 1
ATOM 666 C C . GLN A 1 84 ? 12.408 4.108 -15.162 1.00 85.44 84 GLN A C 1
ATOM 668 O O . GLN A 1 84 ? 13.395 3.562 -15.665 1.00 85.44 84 GLN A O 1
ATOM 673 N N . VAL A 1 85 ? 12.364 5.412 -14.905 1.00 78.69 85 VAL A N 1
ATOM 674 C CA . VAL A 1 85 ? 13.449 6.357 -15.192 1.00 78.69 85 VAL A CA 1
ATOM 675 C C . VAL A 1 85 ? 13.760 7.149 -13.927 1.00 78.69 85 VAL A C 1
ATOM 677 O O . VAL A 1 85 ? 12.858 7.769 -13.366 1.00 78.69 85 VAL A O 1
ATOM 680 N N . PHE A 1 86 ? 15.022 7.161 -13.495 1.00 71.94 86 PHE A N 1
ATOM 681 C CA . PHE A 1 86 ? 15.480 8.040 -12.413 1.00 71.94 86 PHE A CA 1
ATOM 682 C C . PHE A 1 86 ? 15.992 9.358 -12.991 1.00 71.94 86 PHE A C 1
ATOM 684 O O . PHE A 1 86 ? 16.869 9.362 -13.856 1.00 71.94 86 PHE A O 1
ATOM 691 N N . TYR A 1 87 ? 15.469 10.490 -12.512 1.00 65.19 87 TYR A N 1
ATOM 692 C CA . TYR A 1 87 ? 15.894 11.798 -13.013 1.00 65.19 87 TYR A CA 1
ATOM 693 C C . TYR A 1 87 ? 17.316 12.147 -12.555 1.00 65.19 87 TYR A C 1
ATOM 695 O O . TYR A 1 87 ? 17.632 11.977 -11.372 1.00 65.19 87 TYR A O 1
ATOM 703 N N . PRO A 1 88 ? 18.164 12.738 -13.419 1.00 55.53 88 PRO A N 1
ATOM 704 C CA . PRO A 1 88 ? 19.378 13.439 -12.999 1.00 55.53 88 PRO A CA 1
ATOM 705 C C . PRO A 1 88 ? 19.032 14.620 -12.074 1.00 55.53 88 PRO A C 1
ATOM 707 O O . PRO A 1 88 ? 18.003 15.276 -12.243 1.00 55.53 88 PRO A O 1
ATOM 710 N N . LEU A 1 89 ? 19.870 14.897 -11.065 1.00 47.47 89 LEU A N 1
ATOM 711 C CA . LEU A 1 89 ? 19.560 15.876 -10.005 1.00 47.47 89 LEU A CA 1
ATOM 712 C C . LEU A 1 89 ? 19.405 17.306 -10.562 1.00 47.47 89 LEU A C 1
ATOM 714 O O . LEU A 1 89 ? 18.613 18.090 -10.049 1.00 47.47 89 LEU A O 1
ATOM 718 N N . GLU A 1 90 ? 20.095 17.615 -11.659 1.00 48.44 90 GLU A N 1
ATOM 719 C CA . GLU A 1 90 ? 20.050 18.896 -12.374 1.00 48.44 90 GLU A CA 1
ATOM 720 C C . GLU A 1 90 ? 18.648 19.260 -12.885 1.00 48.44 90 GLU A C 1
ATOM 722 O O . GLU A 1 90 ? 18.248 20.422 -12.816 1.00 48.44 90 GLU A O 1
ATOM 727 N N . SER A 1 91 ? 17.856 18.276 -13.327 1.00 48.72 91 SER A N 1
ATOM 728 C CA . SER A 1 91 ? 16.477 18.512 -13.784 1.00 48.72 91 SER A CA 1
ATOM 729 C C . SER A 1 91 ? 15.538 18.820 -12.613 1.00 48.72 91 SER A C 1
ATOM 731 O O . SER A 1 91 ? 14.670 19.686 -12.722 1.00 48.72 91 SER A O 1
ATOM 733 N N . LEU A 1 92 ? 15.779 18.195 -11.454 1.00 45.41 92 LEU A N 1
ATOM 734 C CA . LEU A 1 92 ? 15.051 18.444 -10.204 1.00 45.41 92 LEU A CA 1
ATOM 735 C C . LEU A 1 92 ? 15.419 19.797 -9.581 1.00 45.41 92 LEU A C 1
ATOM 737 O O . LEU A 1 92 ? 14.556 20.490 -9.040 1.00 45.41 92 LEU A O 1
ATOM 741 N N . LEU A 1 93 ? 16.688 20.202 -9.685 1.00 45.28 93 LEU A N 1
ATOM 742 C CA . LEU A 1 93 ? 17.163 21.525 -9.279 1.00 45.28 93 LEU A CA 1
ATOM 743 C C . LEU A 1 93 ? 16.607 22.623 -10.195 1.00 45.28 93 LEU A C 1
ATOM 745 O O . LEU A 1 93 ? 16.134 23.640 -9.690 1.00 45.28 93 LEU A O 1
ATOM 749 N N . ALA A 1 94 ? 16.570 22.408 -11.514 1.00 50.03 94 ALA A N 1
ATOM 750 C CA . ALA A 1 94 ? 15.965 23.337 -12.468 1.00 50.03 94 ALA A CA 1
ATOM 751 C C . ALA A 1 94 ? 14.441 23.472 -12.280 1.00 50.03 94 ALA A C 1
ATOM 753 O O . ALA A 1 94 ? 13.897 24.573 -12.407 1.00 50.03 94 ALA A O 1
ATOM 754 N N . GLU A 1 95 ? 13.740 22.387 -11.933 1.00 43.72 95 GLU A N 1
ATOM 755 C CA . GLU A 1 95 ? 12.307 22.422 -11.627 1.00 43.72 95 GLU A CA 1
ATOM 756 C C . GLU A 1 95 ? 12.017 23.098 -10.278 1.00 43.72 95 GLU A C 1
ATOM 758 O O . GLU A 1 95 ? 11.135 23.958 -10.210 1.00 43.72 95 GLU A O 1
ATOM 763 N N . ARG A 1 96 ? 12.805 22.814 -9.227 1.00 44.12 96 ARG A N 1
ATOM 764 C CA . ARG A 1 96 ? 12.749 23.554 -7.951 1.00 44.12 96 ARG A CA 1
ATOM 765 C C . ARG A 1 96 ? 12.995 25.047 -8.164 1.00 44.12 96 ARG A C 1
ATOM 767 O O . ARG A 1 96 ? 12.215 25.861 -7.681 1.00 44.12 96 ARG A O 1
ATOM 774 N N . GLN A 1 97 ? 14.012 25.422 -8.940 1.00 45.16 97 GLN A N 1
ATOM 775 C CA . GLN A 1 97 ? 14.300 26.823 -9.266 1.00 45.16 97 GLN A CA 1
ATOM 776 C C . GLN A 1 97 ? 13.179 27.481 -10.088 1.00 45.16 97 GLN A C 1
ATOM 778 O O . GLN A 1 97 ? 12.875 28.652 -9.868 1.00 45.16 97 GLN A O 1
ATOM 783 N N . LYS A 1 98 ? 12.522 26.754 -11.003 1.00 49.72 98 LYS A N 1
ATOM 784 C CA . LYS A 1 98 ? 11.336 27.248 -11.728 1.00 49.72 98 LYS A CA 1
ATOM 785 C C . LYS A 1 98 ? 10.135 27.468 -10.807 1.00 49.72 98 LYS A C 1
ATOM 787 O O . LYS A 1 98 ? 9.464 28.486 -10.949 1.00 49.72 98 LYS A O 1
ATOM 792 N N . ARG A 1 99 ? 9.868 26.549 -9.872 1.00 48.69 99 ARG A N 1
ATOM 793 C CA . ARG A 1 99 ? 8.760 26.674 -8.907 1.00 48.69 99 ARG A CA 1
ATOM 794 C C . ARG A 1 99 ? 9.005 27.794 -7.891 1.00 48.69 99 ARG A C 1
ATOM 796 O O . ARG A 1 99 ? 8.079 28.544 -7.606 1.00 48.69 99 ARG A O 1
ATOM 803 N N . HIS A 1 100 ? 10.245 27.976 -7.433 1.00 43.41 100 HIS A N 1
ATOM 804 C CA . HIS A 1 100 ? 10.624 29.126 -6.603 1.00 43.41 100 HIS A CA 1
ATOM 805 C C . HIS A 1 100 ? 10.434 30.458 -7.344 1.00 43.41 100 HIS A C 1
ATOM 807 O O . HIS A 1 100 ? 9.800 31.360 -6.809 1.00 43.41 100 HIS A O 1
ATOM 813 N N . LYS A 1 101 ? 10.863 30.555 -8.611 1.00 46.00 101 LYS A N 1
ATOM 814 C CA . LYS A 1 101 ? 10.647 31.760 -9.434 1.00 46.00 101 LYS A CA 1
ATOM 815 C C . LYS A 1 101 ? 9.170 32.056 -9.719 1.00 46.00 101 LYS A C 1
ATOM 817 O O . LYS A 1 101 ? 8.798 33.219 -9.811 1.00 46.00 101 LYS A O 1
ATOM 822 N N . ALA A 1 102 ? 8.329 31.030 -9.865 1.00 41.19 102 ALA A N 1
ATOM 823 C CA . ALA A 1 102 ? 6.886 31.207 -10.037 1.00 41.19 102 ALA A CA 1
ATOM 824 C C . ALA A 1 102 ? 6.208 31.699 -8.744 1.00 41.19 102 ALA A C 1
ATOM 826 O O . ALA A 1 102 ? 5.337 32.557 -8.806 1.00 41.19 102 ALA A O 1
ATOM 827 N N . SER A 1 103 ? 6.658 31.225 -7.577 1.00 42.59 103 SER A N 1
ATOM 828 C CA . SER A 1 103 ? 6.169 31.687 -6.270 1.00 42.59 103 SER A CA 1
ATOM 829 C C . SER A 1 103 ? 6.618 33.111 -5.918 1.00 42.59 103 SER A C 1
ATOM 831 O O . SER A 1 103 ? 5.931 33.791 -5.163 1.00 42.59 103 SER A O 1
ATOM 833 N N . GLU A 1 104 ? 7.754 33.572 -6.446 1.00 41.91 104 GLU A N 1
ATOM 834 C CA . GLU A 1 104 ? 8.219 34.962 -6.309 1.00 41.91 104 GLU A CA 1
ATOM 835 C C . GLU A 1 104 ? 7.499 35.927 -7.273 1.00 41.91 104 GLU A C 1
ATOM 837 O O . GLU A 1 104 ? 7.480 37.135 -7.042 1.00 41.91 104 GLU A O 1
ATOM 842 N N . GLY A 1 105 ? 6.876 35.403 -8.337 1.00 37.19 105 GLY A N 1
ATOM 843 C CA . GLY A 1 105 ? 6.167 36.183 -9.356 1.00 37.19 105 GL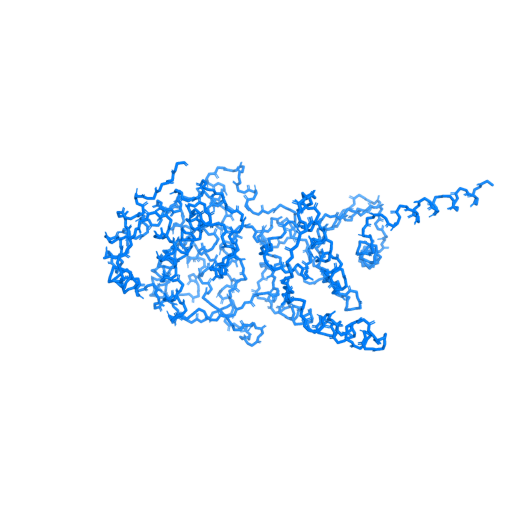Y A CA 1
ATOM 844 C C . GLY A 1 105 ? 4.753 36.639 -8.975 1.00 37.19 105 GLY A C 1
ATOM 845 O O . GLY A 1 105 ? 4.263 37.591 -9.573 1.00 37.19 105 GLY A O 1
ATOM 846 N N . ASP A 1 106 ? 4.125 36.023 -7.968 1.00 36.56 106 ASP A N 1
ATOM 847 C CA . ASP A 1 106 ? 2.746 36.338 -7.544 1.00 36.56 106 ASP A CA 1
ATOM 848 C C . ASP A 1 106 ? 2.658 37.335 -6.369 1.00 36.56 106 ASP A C 1
ATOM 850 O O . ASP A 1 106 ? 1.564 37.690 -5.937 1.00 36.56 106 ASP A O 1
ATOM 854 N N . ASN A 1 107 ? 3.792 37.851 -5.876 1.00 36.09 107 ASN A N 1
ATOM 855 C CA . ASN A 1 107 ? 3.847 38.837 -4.785 1.00 36.09 107 ASN A CA 1
ATOM 856 C C . ASN A 1 107 ? 4.475 40.180 -5.202 1.00 36.09 107 ASN A C 1
ATOM 858 O O . ASN A 1 107 ? 5.144 40.843 -4.410 1.00 36.09 107 ASN A O 1
ATOM 862 N N . GLN A 1 108 ? 4.241 40.630 -6.438 1.00 33.38 108 GLN A N 1
ATOM 863 C CA . GLN A 1 108 ? 4.587 41.995 -6.847 1.00 33.38 108 GLN A CA 1
ATOM 864 C C . GLN A 1 108 ? 3.368 42.923 -6.794 1.00 33.38 108 GLN A C 1
ATOM 866 O O . GLN A 1 108 ? 2.816 43.309 -7.818 1.00 33.38 108 GLN A O 1
ATOM 871 N N . ASN A 1 109 ? 2.989 43.336 -5.581 1.00 30.91 109 ASN A N 1
ATOM 872 C CA . ASN A 1 109 ? 2.356 44.642 -5.388 1.00 30.91 109 ASN A CA 1
ATOM 873 C C . ASN A 1 109 ? 3.476 45.666 -5.131 1.00 30.91 109 ASN A C 1
ATOM 875 O O . ASN A 1 109 ? 4.154 45.578 -4.104 1.00 30.91 109 ASN A O 1
ATOM 879 N N . PRO A 1 110 ? 3.719 46.629 -6.038 1.00 35.91 110 PRO A N 1
ATOM 880 C CA . PRO A 1 110 ? 4.818 47.566 -5.907 1.00 35.91 110 PRO A CA 1
ATOM 881 C C . PRO A 1 110 ? 4.342 48.803 -5.149 1.00 35.91 110 PRO A C 1
ATOM 883 O O . PRO A 1 110 ? 3.923 49.773 -5.765 1.00 35.91 110 PRO A O 1
ATOM 886 N N . MET A 1 111 ? 4.391 48.787 -3.817 1.00 30.80 111 MET A N 1
ATOM 887 C CA . MET A 1 111 ? 4.472 50.018 -3.018 1.00 30.80 111 MET A CA 1
ATOM 888 C C . MET A 1 111 ? 4.695 49.696 -1.540 1.00 30.80 111 MET A C 1
ATOM 890 O O . MET A 1 111 ? 3.750 49.483 -0.793 1.00 30.80 111 MET A O 1
ATOM 894 N N . GLN A 1 112 ? 5.961 49.676 -1.132 1.00 29.48 112 GLN A N 1
ATOM 895 C CA . GLN A 1 112 ? 6.497 50.418 0.015 1.00 29.48 112 GLN A CA 1
ATOM 896 C C . GLN A 1 112 ? 7.934 49.949 0.250 1.00 29.48 112 GLN A C 1
ATOM 898 O O . GLN A 1 112 ? 8.201 48.824 0.658 1.00 29.48 112 GLN A O 1
ATOM 903 N N . ALA A 1 113 ? 8.870 50.844 -0.048 1.00 35.16 113 ALA A N 1
ATOM 904 C CA . ALA A 1 113 ? 10.220 50.770 0.473 1.00 35.16 113 ALA A CA 1
ATOM 905 C C . ALA A 1 113 ? 10.183 50.953 1.997 1.00 35.16 113 ALA A C 1
ATOM 907 O O . ALA A 1 113 ? 9.446 51.818 2.476 1.00 35.16 113 ALA A O 1
ATOM 908 N N . SER A 1 114 ? 11.026 50.203 2.715 1.00 30.75 114 SER A N 1
ATOM 909 C CA . SER A 1 114 ? 11.891 50.630 3.839 1.00 30.75 114 SER A CA 1
ATOM 910 C C . SER A 1 114 ? 11.930 49.571 4.941 1.00 30.75 114 SER A C 1
ATOM 912 O O . SER A 1 114 ? 10.907 49.280 5.549 1.00 30.75 114 SER A O 1
ATOM 914 N N . GLY A 1 115 ? 13.128 49.089 5.271 1.00 24.06 115 GLY A N 1
ATOM 915 C CA . GLY A 1 115 ? 13.387 48.346 6.507 1.00 24.06 115 GLY A CA 1
ATOM 916 C C . GLY A 1 115 ? 13.937 46.954 6.243 1.00 24.06 115 GLY A C 1
ATOM 917 O O . GLY A 1 115 ? 13.195 46.036 5.914 1.00 24.06 115 GLY A O 1
ATOM 918 N N . GLY A 1 116 ? 15.257 46.822 6.365 1.00 33.72 116 GLY A N 1
ATOM 919 C CA . GLY A 1 116 ? 15.955 45.558 6.201 1.00 33.72 116 GLY A CA 1
ATOM 920 C C . GLY A 1 116 ? 15.499 44.510 7.207 1.00 33.72 116 GLY A C 1
ATOM 921 O O . GLY A 1 116 ? 15.429 44.777 8.402 1.00 33.72 116 GLY A O 1
ATOM 922 N N . VAL A 1 117 ? 15.266 43.306 6.698 1.00 25.88 117 VAL A N 1
ATOM 923 C CA . VAL A 1 117 ? 15.525 42.059 7.408 1.00 25.88 117 VAL A CA 1
ATOM 924 C C . VAL A 1 117 ? 16.069 41.092 6.360 1.00 25.88 117 VAL A C 1
ATOM 926 O O . VAL A 1 117 ? 15.357 40.701 5.435 1.00 25.88 117 VAL A O 1
ATOM 929 N N . GLU A 1 118 ? 17.357 40.765 6.464 1.00 33.34 118 GLU A N 1
ATOM 930 C CA . GLU A 1 118 ? 17.940 39.605 5.793 1.00 33.34 118 GLU A CA 1
ATOM 931 C C . GLU A 1 118 ? 17.214 38.358 6.305 1.00 33.34 118 GLU A C 1
ATOM 933 O O . GLU A 1 118 ? 17.439 37.912 7.428 1.00 33.34 118 GLU A O 1
ATOM 938 N N . TYR A 1 119 ? 16.320 37.794 5.494 1.00 29.70 119 TYR A N 1
ATOM 939 C CA . TYR A 1 119 ? 15.826 36.440 5.716 1.00 29.70 119 TYR A CA 1
ATOM 940 C C . TYR A 1 119 ? 16.698 35.475 4.929 1.00 29.70 119 TYR A C 1
ATOM 942 O O . TYR A 1 119 ? 16.403 35.070 3.806 1.00 29.70 119 TYR A O 1
ATOM 950 N N . ASP A 1 120 ? 17.807 35.125 5.567 1.00 35.66 120 ASP A N 1
ATOM 951 C CA . ASP A 1 120 ? 18.640 33.990 5.220 1.00 35.66 120 ASP A CA 1
ATOM 952 C C . ASP A 1 120 ? 17.877 32.706 5.603 1.00 35.66 120 ASP A C 1
ATOM 954 O O . ASP A 1 120 ? 18.035 32.159 6.692 1.00 35.66 120 ASP A O 1
ATOM 958 N N . GLN A 1 121 ? 16.957 32.252 4.744 1.00 33.28 121 GLN A N 1
ATOM 959 C CA . GLN A 1 121 ? 16.265 30.969 4.913 1.00 33.28 121 GLN A CA 1
ATOM 960 C C . GLN A 1 121 ? 16.641 29.987 3.795 1.00 33.28 121 GLN A C 1
ATOM 962 O O . GLN A 1 121 ? 16.030 29.914 2.735 1.00 33.28 121 GLN A O 1
ATOM 967 N N . ALA A 1 122 ? 17.704 29.235 4.100 1.00 36.75 122 ALA A N 1
ATOM 968 C CA . ALA A 1 122 ? 17.974 27.841 3.744 1.00 36.75 122 ALA A CA 1
ATOM 969 C C . ALA A 1 122 ? 17.786 27.402 2.278 1.00 36.75 122 ALA A C 1
ATOM 971 O O . ALA A 1 122 ? 17.098 26.428 1.973 1.00 36.75 122 ALA A O 1
ATOM 972 N N . VAL A 1 123 ? 18.570 27.997 1.380 1.00 36.94 123 VAL A N 1
ATOM 973 C CA . VAL A 1 123 ? 19.267 27.166 0.386 1.00 36.94 123 VAL A CA 1
ATOM 974 C C . VAL A 1 123 ? 20.224 26.269 1.189 1.00 36.94 123 VAL A C 1
ATOM 976 O O . VAL A 1 123 ? 20.982 26.826 1.987 1.00 36.94 123 VAL A O 1
ATOM 979 N N . PRO A 1 124 ? 20.203 24.924 1.060 1.00 38.94 124 PRO A N 1
ATOM 980 C CA . PRO A 1 124 ? 21.175 24.071 1.742 1.00 38.94 124 PRO A CA 1
ATOM 981 C C . PRO A 1 124 ? 22.575 24.630 1.498 1.00 38.94 124 PRO A C 1
ATOM 983 O O . PRO A 1 124 ? 22.875 25.011 0.370 1.00 38.94 124 PRO A O 1
ATOM 986 N N . GLU A 1 125 ? 23.437 24.701 2.509 1.00 40.19 125 GLU A N 1
ATOM 987 C CA . GLU A 1 125 ? 24.783 25.289 2.380 1.00 40.19 125 GLU A CA 1
ATOM 988 C C . GLU A 1 125 ? 25.589 24.659 1.216 1.00 40.19 125 GLU A C 1
ATOM 990 O O . GLU A 1 125 ? 26.405 25.314 0.570 1.00 40.19 125 GLU A O 1
ATOM 995 N N . GLN A 1 126 ? 25.256 23.410 0.867 1.00 40.62 126 GLN A N 1
ATOM 996 C CA . GLN A 1 126 ? 25.717 22.683 -0.320 1.00 40.62 126 GLN A CA 1
ATOM 997 C C . GLN A 1 126 ? 25.395 23.389 -1.649 1.00 40.62 126 GLN A C 1
ATOM 999 O O . GLN A 1 126 ? 26.225 23.395 -2.546 1.00 40.62 126 GLN A O 1
ATOM 1004 N N . ALA A 1 127 ? 24.238 24.039 -1.777 1.00 38.19 127 ALA A N 1
ATOM 1005 C CA . ALA A 1 127 ? 23.809 24.731 -2.990 1.00 38.19 127 ALA A CA 1
ATOM 1006 C C . ALA A 1 127 ? 24.353 26.168 -3.128 1.00 38.19 127 ALA A C 1
ATOM 1008 O O . ALA A 1 127 ? 24.278 26.740 -4.215 1.00 38.19 127 ALA A O 1
ATOM 1009 N N . ARG A 1 128 ? 24.947 26.746 -2.071 1.00 40.19 128 ARG A N 1
ATOM 1010 C CA . ARG A 1 128 ? 25.710 28.008 -2.165 1.00 40.19 128 ARG A CA 1
ATOM 1011 C C . ARG A 1 128 ? 27.157 27.797 -2.621 1.00 40.19 128 ARG A C 1
ATOM 1013 O O . ARG A 1 128 ? 27.703 28.689 -3.257 1.00 40.19 128 ARG A O 1
ATOM 1020 N N . ARG A 1 129 ? 27.754 26.628 -2.354 1.00 39.09 129 ARG A N 1
ATOM 1021 C CA . ARG A 1 129 ? 29.140 26.305 -2.753 1.00 39.09 129 ARG A CA 1
ATOM 1022 C C . ARG A 1 129 ? 29.302 25.931 -4.238 1.00 39.09 129 ARG A C 1
ATOM 1024 O O . ARG A 1 129 ? 30.413 25.998 -4.740 1.00 39.09 129 ARG A O 1
ATOM 1031 N N . LEU A 1 130 ? 28.205 25.627 -4.940 1.00 44.19 130 LEU A N 1
ATOM 1032 C CA . LEU A 1 130 ? 28.153 25.249 -6.370 1.00 44.19 130 LEU A CA 1
ATOM 1033 C C . LEU A 1 130 ? 28.420 26.401 -7.363 1.00 44.19 130 LEU A C 1
ATOM 1035 O O . LEU A 1 130 ? 28.202 26.243 -8.558 1.00 44.19 130 LEU A O 1
ATOM 1039 N N . LYS A 1 131 ? 28.772 27.610 -6.905 1.00 46.75 131 LYS A N 1
ATOM 1040 C CA . LYS A 1 131 ? 28.945 28.758 -7.816 1.00 46.75 131 LYS A CA 1
ATOM 1041 C C . LYS A 1 131 ? 30.386 29.046 -8.226 1.00 46.75 131 LYS A C 1
ATOM 1043 O O . LYS A 1 131 ? 30.559 29.754 -9.215 1.00 46.75 131 LYS A O 1
ATOM 1048 N N . ASP A 1 132 ? 31.384 28.482 -7.542 1.00 45.78 132 ASP A N 1
ATOM 1049 C CA . ASP A 1 132 ? 32.748 29.024 -7.620 1.00 45.78 132 ASP A CA 1
ATOM 1050 C C . ASP A 1 132 ? 33.846 28.032 -8.081 1.00 45.78 132 ASP A C 1
ATOM 1052 O O . ASP A 1 132 ? 34.974 28.473 -8.299 1.00 45.78 132 ASP A O 1
ATOM 1056 N N . ASP A 1 133 ? 33.565 26.736 -8.310 1.00 44.34 133 ASP A N 1
ATOM 1057 C CA . ASP A 1 133 ? 34.558 25.788 -8.868 1.00 44.34 133 ASP A CA 1
ATOM 1058 C C . ASP A 1 133 ? 33.938 24.704 -9.793 1.00 44.34 133 ASP A C 1
ATOM 1060 O O . ASP A 1 133 ? 33.341 23.743 -9.293 1.00 44.34 133 ASP A O 1
ATOM 1064 N N . PRO A 1 134 ? 34.152 24.773 -11.126 1.00 43.81 134 PRO A N 1
ATOM 1065 C CA . PRO A 1 134 ? 33.589 23.826 -12.097 1.00 43.81 134 PRO A CA 1
ATOM 1066 C C . PRO A 1 134 ? 34.128 22.388 -11.973 1.00 43.81 134 PRO A C 1
ATOM 1068 O O . PRO A 1 134 ? 33.524 21.458 -12.504 1.00 43.81 134 PRO A O 1
ATOM 1071 N N . LEU A 1 135 ? 35.258 22.166 -11.287 1.00 42.19 135 LEU A N 1
ATOM 1072 C CA . LEU A 1 135 ? 35.760 20.815 -10.996 1.00 42.19 135 LEU A CA 1
ATOM 1073 C C . LEU A 1 135 ? 35.108 20.209 -9.745 1.00 42.19 135 LEU A C 1
ATOM 1075 O O . LEU A 1 135 ? 35.058 18.982 -9.618 1.00 42.19 135 LEU A O 1
ATOM 1079 N N . SER A 1 136 ? 34.614 21.046 -8.829 1.00 48.97 136 SER A N 1
ATOM 1080 C CA . SER A 1 136 ? 33.859 20.601 -7.654 1.00 48.97 136 SER A CA 1
ATOM 1081 C C . SER A 1 136 ? 32.454 20.121 -8.038 1.00 48.97 136 SER A C 1
ATOM 1083 O O . SER A 1 136 ? 32.018 19.081 -7.539 1.00 48.97 136 SER A O 1
ATOM 1085 N N . ASP A 1 137 ? 31.834 20.779 -9.023 1.00 52.72 137 ASP A N 1
ATOM 1086 C CA . ASP A 1 137 ? 30.531 20.414 -9.587 1.00 52.72 137 ASP A CA 1
ATOM 1087 C C . ASP A 1 137 ? 30.573 19.026 -10.249 1.00 52.72 137 ASP A C 1
ATOM 1089 O O . ASP A 1 137 ? 29.769 18.158 -9.919 1.00 52.72 137 ASP A O 1
ATOM 1093 N N . LEU A 1 138 ? 31.591 18.747 -11.075 1.00 52.44 138 LEU A N 1
ATOM 1094 C CA . LEU A 1 138 ? 31.750 17.447 -11.748 1.00 52.44 138 LEU A CA 1
ATOM 1095 C C . LEU A 1 138 ? 31.973 16.272 -10.778 1.00 52.44 138 LEU A C 1
ATOM 1097 O O . LEU A 1 138 ? 31.536 15.149 -11.038 1.00 52.44 138 LEU A O 1
ATOM 1101 N N . ARG A 1 139 ? 32.677 16.496 -9.660 1.00 57.22 139 ARG A N 1
ATOM 1102 C CA . ARG A 1 139 ? 32.908 15.454 -8.640 1.00 57.22 139 ARG A CA 1
ATOM 1103 C C . ARG A 1 139 ? 31.644 15.152 -7.848 1.00 57.22 139 ARG A C 1
ATOM 1105 O O . ARG A 1 139 ? 31.386 13.991 -7.537 1.00 57.22 139 ARG A O 1
ATOM 1112 N N . GLU A 1 140 ? 30.869 16.180 -7.528 1.00 60.56 140 GLU A N 1
ATOM 1113 C CA . GLU A 1 140 ? 29.598 16.022 -6.832 1.00 60.56 140 GLU A CA 1
ATOM 1114 C C . GLU A 1 140 ? 28.540 15.383 -7.745 1.00 60.56 140 GLU A C 1
ATOM 1116 O O . GLU A 1 140 ? 27.858 14.452 -7.319 1.00 60.56 140 GLU A O 1
ATOM 1121 N N . GLU A 1 141 ? 28.475 15.772 -9.022 1.00 57.53 141 GLU A N 1
ATOM 1122 C CA . GLU A 1 141 ? 27.646 15.119 -10.046 1.00 57.53 141 GLU A CA 1
ATOM 1123 C C . GLU A 1 141 ? 27.984 13.628 -10.185 1.00 57.53 141 GLU A C 1
ATOM 1125 O O . GLU A 1 141 ? 27.083 12.784 -10.168 1.00 57.53 141 GLU A O 1
ATOM 1130 N N . ALA A 1 142 ? 29.275 13.279 -10.238 1.00 63.53 142 ALA A N 1
ATOM 1131 C CA . ALA A 1 142 ? 29.720 11.888 -10.274 1.00 63.53 142 ALA A CA 1
ATOM 1132 C C . ALA A 1 142 ? 29.310 11.112 -9.009 1.00 63.53 142 ALA A C 1
ATOM 1134 O O . ALA A 1 142 ? 28.816 9.989 -9.116 1.00 63.53 142 ALA A O 1
ATOM 1135 N N . ARG A 1 143 ? 29.445 11.718 -7.821 1.00 71.25 143 ARG A N 1
ATOM 1136 C CA . ARG A 1 143 ? 29.032 11.122 -6.538 1.00 71.25 143 ARG A CA 1
ATOM 1137 C C . ARG A 1 143 ? 27.523 10.880 -6.477 1.00 71.25 143 ARG A C 1
ATOM 1139 O O . ARG A 1 143 ? 27.078 9.828 -6.022 1.00 71.25 143 ARG A O 1
ATOM 1146 N N . ILE A 1 144 ? 26.724 11.839 -6.938 1.00 66.06 144 ILE A N 1
ATOM 1147 C CA . ILE A 1 144 ? 25.262 11.723 -6.986 1.00 66.06 144 ILE A CA 1
ATOM 1148 C C . ILE A 1 144 ? 24.841 10.636 -7.979 1.00 66.06 144 ILE A C 1
ATOM 1150 O O . ILE A 1 144 ? 23.941 9.848 -7.683 1.00 66.06 144 ILE A O 1
ATOM 1154 N N . LEU A 1 145 ? 25.482 10.577 -9.149 1.00 67.00 145 LEU A N 1
ATOM 1155 C CA . LEU A 1 145 ? 25.232 9.533 -10.140 1.00 67.00 145 LEU A CA 1
ATOM 1156 C C . LEU A 1 145 ? 25.574 8.146 -9.579 1.00 67.00 145 LEU A C 1
ATOM 1158 O O . LEU A 1 145 ? 24.784 7.219 -9.729 1.00 67.00 145 LEU A O 1
ATOM 1162 N N . GLU A 1 146 ? 26.696 8.013 -8.870 1.00 72.31 146 GLU A N 1
ATOM 1163 C CA . GLU A 1 146 ? 27.092 6.772 -8.199 1.00 72.31 146 GLU A CA 1
ATOM 1164 C C . GLU A 1 146 ? 26.064 6.338 -7.142 1.00 72.31 146 GLU A C 1
ATOM 1166 O O . GLU A 1 146 ? 25.636 5.184 -7.136 1.00 72.31 146 GLU A O 1
ATOM 1171 N N . GLN A 1 147 ? 25.587 7.264 -6.304 1.00 75.44 147 GLN A N 1
ATOM 1172 C CA . GLN A 1 147 ? 24.538 6.984 -5.314 1.00 75.44 147 GLN A CA 1
ATOM 1173 C C . GLN A 1 147 ? 23.221 6.539 -5.962 1.00 75.44 147 GLN A C 1
ATOM 1175 O O . GLN A 1 147 ? 22.552 5.640 -5.450 1.00 75.44 147 GLN A O 1
ATOM 1180 N N . LYS A 1 148 ? 22.843 7.141 -7.095 1.00 72.62 148 LYS A N 1
ATOM 1181 C CA . LYS A 1 148 ? 21.634 6.765 -7.842 1.00 72.62 148 LYS A CA 1
ATOM 1182 C C . LYS A 1 148 ? 21.762 5.397 -8.487 1.00 72.62 148 LYS A C 1
ATOM 1184 O O . LYS A 1 148 ? 20.860 4.581 -8.327 1.00 72.62 148 LYS A O 1
ATOM 1189 N N . ASN A 1 149 ? 22.896 5.123 -9.125 1.00 76.62 149 ASN A N 1
ATOM 1190 C CA . ASN A 1 149 ? 23.182 3.813 -9.699 1.00 76.62 149 ASN A CA 1
ATOM 1191 C C . ASN A 1 149 ? 23.178 2.732 -8.606 1.00 76.62 149 ASN A C 1
ATOM 1193 O O . ASN A 1 149 ? 22.609 1.661 -8.806 1.00 76.62 149 ASN A O 1
ATOM 1197 N N . ALA A 1 150 ? 23.752 3.020 -7.432 1.00 81.50 150 ALA A N 1
ATOM 1198 C CA . ALA A 1 150 ? 23.737 2.113 -6.287 1.00 81.50 150 ALA A CA 1
ATOM 1199 C C . ALA A 1 150 ? 22.311 1.853 -5.778 1.00 81.50 150 ALA A C 1
ATOM 1201 O O . ALA A 1 150 ? 21.932 0.702 -5.561 1.00 81.50 150 ALA A O 1
ATOM 1202 N N . ARG A 1 151 ? 21.491 2.903 -5.648 1.00 82.19 151 ARG A N 1
ATOM 1203 C CA . ARG A 1 151 ? 20.082 2.766 -5.264 1.00 82.19 151 ARG A CA 1
ATOM 1204 C C . ARG A 1 151 ? 19.294 1.946 -6.282 1.00 82.19 151 ARG A C 1
ATOM 1206 O O . ARG A 1 151 ? 18.588 1.025 -5.892 1.00 82.19 151 ARG A O 1
ATOM 1213 N N . GLN A 1 152 ? 19.432 2.243 -7.572 1.00 82.25 152 GLN A N 1
ATOM 1214 C CA . GLN A 1 152 ? 18.729 1.509 -8.621 1.00 82.25 152 GLN A CA 1
ATOM 1215 C C . GLN A 1 152 ? 19.173 0.041 -8.676 1.00 82.25 152 GLN A C 1
ATOM 1217 O O . GLN A 1 152 ? 18.342 -0.845 -8.865 1.00 82.25 152 GLN A O 1
ATOM 1222 N N . ALA A 1 153 ? 20.460 -0.239 -8.459 1.00 85.06 153 ALA A N 1
ATOM 1223 C CA . ALA A 1 153 ? 20.961 -1.604 -8.355 1.00 85.06 153 ALA A CA 1
ATOM 1224 C C . ALA A 1 153 ? 20.319 -2.367 -7.183 1.00 85.06 153 ALA A C 1
ATOM 1226 O O . ALA A 1 153 ? 19.960 -3.536 -7.351 1.00 85.06 153 ALA A O 1
ATOM 1227 N N . GLU A 1 154 ? 20.118 -1.715 -6.032 1.00 87.12 154 GLU A N 1
ATOM 1228 C CA . GLU A 1 154 ? 19.419 -2.324 -4.895 1.00 87.12 154 GLU A CA 1
ATOM 1229 C C . GLU A 1 154 ? 17.928 -2.543 -5.194 1.00 87.12 154 GLU A C 1
ATOM 1231 O O . GLU A 1 154 ? 17.423 -3.637 -4.951 1.00 87.12 154 GLU A O 1
ATOM 1236 N N . GLU A 1 155 ? 17.233 -1.584 -5.818 1.00 88.75 155 GLU A N 1
ATOM 1237 C CA . GLU A 1 155 ? 15.828 -1.764 -6.225 1.00 88.75 155 GLU A CA 1
ATOM 1238 C C . GLU A 1 155 ? 15.661 -2.910 -7.239 1.00 88.75 155 GLU A C 1
ATOM 1240 O O . GLU A 1 155 ? 14.712 -3.689 -7.162 1.00 88.75 155 GLU A O 1
ATOM 1245 N N . ILE A 1 156 ? 16.610 -3.081 -8.164 1.00 89.06 156 ILE A N 1
ATOM 1246 C CA . ILE A 1 156 ? 16.622 -4.203 -9.115 1.00 89.06 156 ILE A CA 1
ATOM 1247 C C . ILE A 1 156 ? 16.860 -5.532 -8.402 1.00 89.06 156 ILE A C 1
ATOM 1249 O O . ILE A 1 156 ? 16.244 -6.545 -8.747 1.00 89.06 156 ILE A O 1
ATOM 1253 N N . LYS A 1 157 ? 17.765 -5.560 -7.423 1.00 89.19 157 LYS A N 1
ATOM 1254 C CA . LYS A 1 157 ? 18.034 -6.750 -6.612 1.00 89.19 157 LYS A CA 1
ATOM 1255 C C . LYS A 1 157 ? 16.801 -7.142 -5.796 1.00 89.19 157 LYS A C 1
ATOM 1257 O O . LYS A 1 157 ? 16.434 -8.318 -5.807 1.00 89.19 157 LYS A O 1
ATOM 1262 N N . GLN A 1 158 ? 16.128 -6.170 -5.179 1.00 89.00 158 GLN A N 1
ATOM 1263 C CA . GLN A 1 158 ? 14.838 -6.363 -4.517 1.00 89.00 158 GLN A CA 1
ATOM 1264 C C . GLN A 1 158 ? 13.798 -6.902 -5.498 1.00 89.00 158 GLN A C 1
ATOM 1266 O O . GLN A 1 158 ? 13.187 -7.930 -5.225 1.00 89.00 158 GLN A O 1
ATOM 1271 N N . LEU A 1 159 ? 13.644 -6.285 -6.674 1.00 90.88 159 LEU A N 1
ATOM 1272 C CA . LEU A 1 159 ? 12.669 -6.724 -7.670 1.00 90.88 159 LEU A CA 1
ATOM 1273 C C . LEU A 1 159 ? 12.904 -8.166 -8.126 1.00 90.88 159 LEU A C 1
ATOM 1275 O O . LEU A 1 159 ? 11.951 -8.928 -8.256 1.00 90.88 159 LEU A O 1
ATOM 1279 N N . ARG A 1 160 ? 14.161 -8.575 -8.329 1.00 89.81 160 ARG A N 1
ATOM 1280 C CA . ARG A 1 160 ? 14.494 -9.966 -8.675 1.00 89.81 160 ARG A CA 1
ATOM 1281 C C . ARG A 1 160 ? 14.068 -10.940 -7.579 1.00 89.81 160 ARG A C 1
ATOM 1283 O O . ARG A 1 160 ? 13.498 -11.979 -7.897 1.00 89.81 160 ARG A O 1
ATOM 1290 N N . ALA A 1 161 ? 14.312 -10.595 -6.314 1.00 87.94 161 ALA A N 1
ATOM 1291 C CA . ALA A 1 161 ? 13.862 -11.398 -5.181 1.00 87.94 161 ALA A CA 1
ATOM 1292 C C . ALA A 1 161 ? 12.328 -11.434 -5.083 1.00 87.94 161 ALA A C 1
ATOM 1294 O O . ALA A 1 161 ? 11.749 -12.484 -4.823 1.00 87.94 161 ALA A O 1
ATOM 1295 N N . LEU A 1 162 ? 11.650 -10.316 -5.348 1.00 89.88 162 LEU A N 1
ATOM 1296 C CA . LEU A 1 162 ? 10.190 -10.247 -5.372 1.00 89.88 162 LEU A CA 1
ATOM 1297 C C . LEU A 1 162 ? 9.597 -11.087 -6.517 1.00 89.88 162 LEU A C 1
ATOM 1299 O O . LEU A 1 162 ? 8.680 -11.869 -6.283 1.00 89.88 162 LEU A O 1
ATOM 1303 N N . ASN A 1 163 ? 10.147 -10.997 -7.733 1.00 88.69 163 ASN A N 1
ATOM 1304 C CA . ASN A 1 163 ? 9.676 -11.739 -8.908 1.00 88.69 163 ASN A CA 1
ATOM 1305 C C . ASN A 1 163 ? 9.816 -13.263 -8.766 1.00 88.69 163 ASN A C 1
ATOM 1307 O O . ASN A 1 163 ? 9.079 -13.991 -9.426 1.00 88.69 163 ASN A O 1
ATOM 1311 N N . SER A 1 164 ? 10.744 -13.761 -7.939 1.00 85.50 164 SER A N 1
ATOM 1312 C CA . SER A 1 164 ? 10.876 -15.203 -7.690 1.00 85.50 164 SER A CA 1
ATOM 1313 C C . SER A 1 164 ? 9.854 -15.747 -6.689 1.00 85.50 164 SER A C 1
ATOM 1315 O O . SER A 1 164 ? 9.689 -16.960 -6.606 1.00 85.50 164 SER A O 1
ATOM 1317 N N . HIS A 1 165 ? 9.184 -14.874 -5.931 1.00 83.12 165 HIS A N 1
ATOM 1318 C CA . HIS A 1 165 ? 8.250 -15.257 -4.866 1.00 83.12 165 HIS A CA 1
ATOM 1319 C C . HIS A 1 165 ? 6.810 -14.821 -5.142 1.00 83.12 165 HIS A C 1
ATOM 1321 O O . HIS A 1 165 ? 5.883 -15.400 -4.589 1.00 83.12 165 HIS A O 1
ATOM 1327 N N . SER A 1 166 ? 6.600 -13.816 -5.994 1.00 86.50 166 SER A N 1
ATOM 1328 C CA . SER A 1 166 ? 5.272 -13.283 -6.263 1.00 86.50 166 SER A CA 1
ATOM 1329 C C . SER A 1 166 ? 5.119 -12.779 -7.695 1.00 86.50 166 SER A C 1
ATOM 1331 O O . SER A 1 166 ? 5.962 -12.051 -8.223 1.00 86.50 166 SER A O 1
ATOM 1333 N N . ALA A 1 167 ? 3.977 -13.120 -8.295 1.00 86.88 167 ALA A N 1
ATOM 1334 C CA . ALA A 1 167 ? 3.525 -12.582 -9.574 1.00 86.88 167 ALA A CA 1
ATOM 1335 C C . ALA A 1 167 ? 2.873 -11.191 -9.452 1.00 86.88 167 ALA A C 1
ATOM 1337 O O . ALA A 1 167 ? 2.445 -10.625 -10.457 1.00 86.88 167 ALA A O 1
ATOM 1338 N N . LEU A 1 168 ? 2.789 -10.643 -8.233 1.00 90.38 168 LEU A N 1
ATOM 1339 C CA . LEU A 1 168 ? 2.222 -9.322 -7.970 1.00 90.38 168 LEU A CA 1
ATOM 1340 C C . LEU A 1 168 ? 3.023 -8.205 -8.647 1.00 90.38 168 LEU A C 1
ATOM 1342 O O . LEU A 1 168 ? 2.442 -7.199 -9.024 1.00 90.38 168 LEU A O 1
ATOM 1346 N N . PHE A 1 169 ? 4.341 -8.371 -8.779 1.00 91.88 169 PHE A N 1
ATOM 1347 C CA . PHE A 1 169 ? 5.261 -7.334 -9.248 1.00 91.88 169 PHE A CA 1
ATOM 1348 C C . PHE A 1 169 ? 5.570 -7.467 -10.742 1.00 91.88 169 PHE A C 1
ATOM 1350 O O . PHE A 1 169 ? 5.611 -8.586 -11.267 1.00 91.88 169 PHE A O 1
ATOM 1357 N N . PRO A 1 170 ? 5.882 -6.357 -11.436 1.00 90.81 170 PRO A N 1
ATOM 1358 C CA . PRO A 1 170 ? 6.260 -6.430 -12.835 1.00 90.81 170 PRO A CA 1
ATOM 1359 C C . PRO A 1 170 ? 7.605 -7.154 -12.980 1.00 90.81 170 PRO A C 1
ATOM 1361 O O . PRO A 1 170 ? 8.502 -7.018 -12.150 1.00 90.81 170 PRO A O 1
ATOM 1364 N N . ARG A 1 171 ? 7.764 -7.939 -14.044 1.00 89.81 171 ARG A N 1
ATOM 1365 C CA . ARG A 1 171 ? 8.993 -8.684 -14.332 1.00 89.81 171 ARG A CA 1
ATOM 1366 C C . ARG A 1 171 ? 10.065 -7.758 -14.883 1.00 89.81 171 ARG A C 1
ATOM 1368 O O . ARG A 1 171 ? 9.801 -6.997 -15.814 1.00 89.81 171 ARG A O 1
ATOM 1375 N N . LEU A 1 172 ? 11.285 -7.882 -14.369 1.00 89.19 172 LEU A N 1
ATOM 1376 C CA . LEU A 1 172 ? 12.456 -7.222 -14.942 1.00 89.19 172 LEU A CA 1
ATOM 1377 C C . LEU A 1 172 ? 12.740 -7.740 -16.361 1.00 89.19 172 LEU A C 1
ATOM 1379 O O . LEU A 1 172 ? 12.951 -8.936 -16.554 1.00 89.19 172 LEU A O 1
ATOM 1383 N N . LEU A 1 173 ? 12.782 -6.839 -17.346 1.0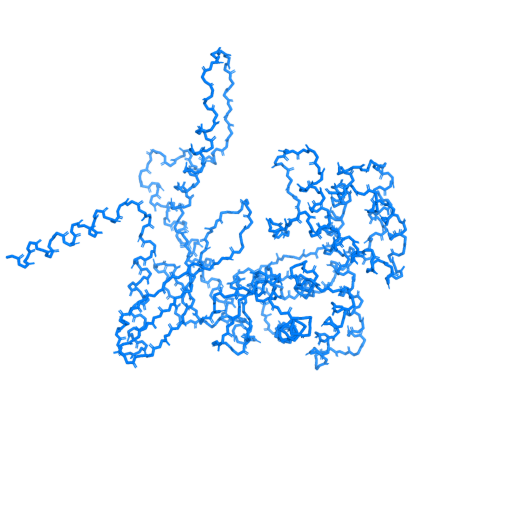0 85.38 173 LEU A N 1
ATOM 1384 C CA . LEU A 1 173 ? 13.075 -7.172 -18.744 1.00 85.38 173 LEU A CA 1
ATOM 1385 C C . LEU A 1 173 ? 14.493 -6.774 -19.155 1.00 85.38 173 LEU A C 1
ATOM 1387 O O . LEU A 1 173 ? 15.197 -7.557 -19.788 1.00 85.38 173 LEU A O 1
ATOM 1391 N N . ALA A 1 174 ? 14.894 -5.547 -18.829 1.00 82.25 174 ALA A N 1
ATOM 1392 C CA . ALA A 1 174 ? 16.217 -5.013 -19.129 1.00 82.25 174 ALA A CA 1
ATOM 1393 C C . ALA A 1 174 ? 16.543 -3.837 -18.204 1.00 82.25 174 ALA A C 1
ATOM 1395 O O . ALA A 1 174 ? 15.648 -3.195 -17.659 1.00 82.25 174 ALA A O 1
ATOM 1396 N N . HIS A 1 175 ? 17.826 -3.528 -18.058 1.00 82.56 175 HIS A N 1
ATOM 1397 C CA . HIS A 1 175 ? 18.295 -2.385 -17.285 1.00 82.56 175 HIS A CA 1
ATOM 1398 C C . HIS A 1 175 ? 19.526 -1.766 -17.953 1.00 82.56 175 HIS A C 1
ATOM 1400 O O . HIS A 1 175 ? 20.430 -2.490 -18.372 1.00 82.56 175 HIS A O 1
ATOM 1406 N N . ASP A 1 176 ? 19.544 -0.438 -18.041 1.00 76.38 176 ASP A N 1
ATOM 1407 C CA . ASP A 1 176 ? 20.669 0.369 -18.506 1.00 76.38 176 ASP A CA 1
ATOM 1408 C C . ASP A 1 176 ? 21.124 1.303 -17.378 1.00 76.38 176 ASP A C 1
ATOM 1410 O O . ASP A 1 176 ? 20.523 2.354 -17.140 1.00 76.38 176 ASP A O 1
ATOM 1414 N N . ALA A 1 177 ? 22.205 0.910 -16.699 1.00 72.31 177 ALA A N 1
ATOM 1415 C CA . ALA A 1 177 ? 22.819 1.678 -15.619 1.00 72.31 177 ALA A CA 1
ATOM 1416 C C . ALA A 1 177 ? 23.418 3.010 -16.096 1.00 72.31 177 ALA A C 1
ATOM 1418 O O . ALA A 1 177 ? 23.491 3.961 -15.325 1.00 72.31 177 ALA A O 1
ATOM 1419 N N . ALA A 1 178 ? 23.840 3.113 -17.363 1.00 67.62 178 ALA A N 1
ATOM 1420 C CA . ALA A 1 178 ? 24.419 4.349 -17.887 1.00 67.62 178 ALA A CA 1
ATOM 1421 C C . ALA A 1 178 ? 23.347 5.422 -18.112 1.00 67.62 178 ALA A C 1
ATOM 1423 O O . ALA A 1 178 ? 23.639 6.613 -18.040 1.00 67.62 178 ALA A O 1
ATOM 1424 N N . GLN A 1 179 ? 22.114 5.003 -18.403 1.00 66.69 179 GLN A N 1
ATOM 1425 C CA . GLN A 1 179 ? 20.977 5.899 -18.627 1.00 66.69 179 GLN A CA 1
ATOM 1426 C C . GLN A 1 179 ? 19.996 5.943 -17.446 1.00 66.69 179 GLN A C 1
ATOM 1428 O O . GLN A 1 179 ? 19.033 6.703 -17.495 1.00 66.69 179 GLN A O 1
ATOM 1433 N N . ASN A 1 180 ? 20.226 5.152 -16.393 1.00 73.88 180 ASN A N 1
ATOM 1434 C CA . ASN A 1 180 ? 19.321 4.975 -15.256 1.00 73.88 180 ASN A CA 1
ATOM 1435 C C . ASN A 1 180 ? 17.891 4.546 -15.646 1.00 73.88 180 ASN A C 1
ATOM 1437 O O . ASN A 1 180 ? 16.897 4.939 -15.022 1.00 73.88 180 ASN A O 1
ATOM 1441 N N . ILE A 1 181 ? 17.775 3.714 -16.687 1.00 77.69 181 ILE A N 1
ATOM 1442 C CA . ILE A 1 181 ? 16.492 3.226 -17.211 1.00 77.69 181 ILE A CA 1
ATOM 1443 C C . ILE A 1 181 ? 16.335 1.749 -16.878 1.00 77.69 181 ILE A C 1
ATOM 1445 O O . ILE A 1 181 ? 17.211 0.934 -17.162 1.00 77.69 181 ILE A O 1
ATOM 1449 N N . THR A 1 182 ? 15.176 1.387 -16.340 1.00 83.00 182 THR A N 1
ATOM 1450 C CA . THR A 1 182 ? 14.787 -0.008 -16.124 1.00 83.00 182 THR A CA 1
ATOM 1451 C C . THR A 1 182 ? 13.516 -0.310 -16.909 1.00 83.00 182 THR A C 1
ATOM 1453 O O . THR A 1 182 ? 12.514 0.390 -16.779 1.00 83.00 182 THR A O 1
ATOM 1456 N N . LEU A 1 183 ? 13.569 -1.333 -17.764 1.00 84.88 183 LEU A N 1
ATOM 1457 C CA . LEU A 1 183 ? 12.429 -1.840 -18.523 1.00 84.88 183 LEU A CA 1
ATOM 1458 C C . LEU A 1 183 ? 11.835 -3.049 -17.812 1.00 84.88 183 LEU A C 1
ATOM 1460 O O . LEU A 1 183 ? 12.542 -3.987 -17.436 1.00 84.88 183 LEU A O 1
ATOM 1464 N N . LEU A 1 184 ? 10.518 -3.026 -17.684 1.00 88.62 184 LEU A N 1
ATOM 1465 C CA . LEU A 1 184 ? 9.710 -3.967 -16.934 1.00 88.62 184 LEU A CA 1
ATOM 1466 C C . LEU A 1 184 ? 8.523 -4.425 -17.793 1.00 88.62 184 LEU A C 1
ATOM 1468 O O . LEU A 1 184 ? 8.131 -3.750 -18.750 1.00 88.62 184 LEU A O 1
ATOM 1472 N N . SER A 1 185 ? 7.918 -5.562 -17.460 1.00 89.19 185 SER A N 1
ATOM 1473 C CA . SER A 1 185 ? 6.651 -5.977 -18.074 1.00 89.19 185 SER A CA 1
ATOM 1474 C C . SER A 1 185 ? 5.559 -4.930 -17.837 1.00 89.19 185 SER A C 1
ATOM 1476 O O . SER A 1 185 ? 5.517 -4.303 -16.778 1.00 89.19 185 SER A O 1
ATOM 1478 N N . SER A 1 186 ? 4.656 -4.766 -18.806 1.00 88.75 186 SER A N 1
ATOM 1479 C CA . SER A 1 186 ? 3.557 -3.802 -18.702 1.00 88.75 186 SER A CA 1
ATOM 1480 C C . SER A 1 186 ? 2.659 -4.074 -17.492 1.00 88.75 186 SER A C 1
ATOM 1482 O O . SER A 1 186 ? 2.199 -5.197 -17.281 1.00 88.75 186 SER A O 1
ATOM 1484 N N . VAL A 1 187 ? 2.357 -3.013 -16.744 1.00 89.06 187 VAL A N 1
ATOM 1485 C CA . VAL A 1 187 ? 1.340 -3.002 -15.680 1.00 89.06 187 VAL A CA 1
ATOM 1486 C C . VAL A 1 187 ? 0.002 -2.425 -16.165 1.00 89.06 187 VAL A C 1
ATOM 1488 O O . VAL A 1 187 ? -0.935 -2.318 -15.386 1.00 89.06 187 VAL A O 1
ATOM 1491 N N . GLY A 1 188 ? -0.091 -2.055 -17.448 1.00 88.62 188 GLY A N 1
ATOM 1492 C CA . GLY A 1 188 ? -1.208 -1.289 -18.000 1.00 88.62 188 GLY A CA 1
ATOM 1493 C C . GLY A 1 188 ? -1.158 0.201 -17.644 1.00 88.62 188 GLY A C 1
ATOM 1494 O O . GLY A 1 188 ? -0.175 0.698 -17.096 1.00 88.62 188 GLY A O 1
ATOM 1495 N N . THR A 1 189 ? -2.212 0.934 -18.012 1.00 88.31 189 THR A N 1
ATOM 1496 C CA . THR A 1 189 ? -2.321 2.395 -17.808 1.00 88.31 189 THR A CA 1
ATOM 1497 C C . THR A 1 189 ? -3.463 2.795 -16.880 1.00 88.31 189 THR A C 1
ATOM 1499 O O . THR A 1 189 ? -3.485 3.911 -16.362 1.00 88.31 189 THR A O 1
ATOM 1502 N N . VAL A 1 190 ? -4.408 1.885 -16.632 1.00 88.75 190 VAL A N 1
ATOM 1503 C CA . VAL A 1 190 ? -5.596 2.152 -15.821 1.00 88.75 190 VAL A CA 1
ATOM 1504 C C . VAL A 1 190 ? -5.288 1.837 -14.364 1.00 88.75 190 VAL A C 1
ATOM 1506 O O . VAL A 1 190 ? -5.048 0.683 -14.014 1.00 88.75 190 VAL A O 1
ATOM 1509 N N . ARG A 1 191 ? -5.317 2.857 -13.503 1.00 89.69 191 ARG A N 1
ATOM 1510 C CA . ARG A 1 191 ? -5.212 2.659 -12.053 1.00 89.69 191 ARG A CA 1
ATOM 1511 C C . ARG A 1 191 ? -6.454 1.972 -11.491 1.00 89.69 191 ARG A C 1
ATOM 1513 O O . ARG A 1 191 ? -7.565 2.221 -11.965 1.00 89.69 191 ARG A O 1
ATOM 1520 N N . LEU A 1 192 ? -6.280 1.167 -10.446 1.00 90.94 192 LEU A N 1
ATOM 1521 C CA . LEU A 1 192 ? -7.374 0.420 -9.827 1.00 90.94 192 LEU A CA 1
ATOM 1522 C C . LEU A 1 192 ? -8.438 1.352 -9.220 1.00 90.94 192 LEU A C 1
ATOM 1524 O O . LEU A 1 192 ? -9.620 1.105 -9.432 1.00 90.94 192 LEU A O 1
ATOM 1528 N N . ASP A 1 193 ? -8.057 2.470 -8.587 1.00 87.88 193 ASP A N 1
ATOM 1529 C CA . ASP A 1 193 ? -9.019 3.477 -8.090 1.00 87.88 193 ASP A CA 1
ATOM 1530 C C . ASP A 1 193 ? -9.968 3.982 -9.190 1.00 87.88 193 ASP A C 1
ATOM 1532 O O . ASP A 1 193 ? -11.151 4.207 -8.950 1.00 87.88 193 ASP A O 1
ATOM 1536 N N . LYS A 1 194 ? -9.460 4.134 -10.417 1.00 88.19 194 LYS A N 1
ATOM 1537 C CA . LYS A 1 194 ? -10.251 4.547 -11.581 1.00 88.19 194 LYS A CA 1
ATOM 1538 C C . LYS A 1 194 ? -11.064 3.415 -12.176 1.00 88.19 194 LYS A C 1
ATOM 1540 O O . LYS A 1 194 ? -12.197 3.656 -12.581 1.00 88.19 194 LYS A O 1
ATOM 1545 N N . ALA A 1 195 ? -10.521 2.203 -12.195 1.00 88.31 195 ALA A N 1
ATOM 1546 C CA . ALA A 1 195 ? -11.257 1.034 -12.652 1.00 88.31 195 ALA A CA 1
ATOM 1547 C C . ALA A 1 195 ? -12.504 0.788 -11.782 1.00 88.31 195 ALA A C 1
ATOM 1549 O O . ALA A 1 195 ? -13.575 0.536 -12.317 1.00 88.31 195 ALA A O 1
ATOM 1550 N N . LEU A 1 196 ? -12.407 0.961 -10.459 1.00 89.50 196 LEU A N 1
ATOM 1551 C CA . LEU A 1 196 ? -13.520 0.728 -9.528 1.00 89.50 196 LEU A CA 1
ATOM 1552 C C . LEU A 1 196 ? -14.699 1.709 -9.699 1.00 89.50 196 LEU A C 1
ATOM 1554 O O . LEU A 1 196 ? -15.838 1.338 -9.431 1.00 89.50 196 LEU A O 1
ATOM 1558 N N . GLN A 1 197 ? -14.463 2.943 -10.164 1.00 84.06 197 GLN A N 1
ATOM 1559 C CA . GLN A 1 197 ? -15.484 4.009 -10.224 1.00 84.06 197 GLN A CA 1
ATOM 1560 C C . GLN A 1 197 ? -16.651 3.732 -11.195 1.00 84.06 197 GLN A C 1
ATOM 1562 O O . GLN A 1 197 ? -17.672 4.409 -11.106 1.00 84.06 197 GLN A O 1
ATOM 1567 N N . GLY A 1 198 ? -16.520 2.763 -12.108 1.00 74.94 198 GLY A N 1
ATOM 1568 C CA . GLY A 1 198 ? -17.522 2.454 -13.139 1.00 74.94 198 GLY A CA 1
ATOM 1569 C C . GLY A 1 198 ? -18.277 1.135 -12.959 1.00 74.94 198 GLY A C 1
ATOM 1570 O O . GLY A 1 198 ? -19.060 0.775 -13.835 1.00 74.94 198 GLY A O 1
ATOM 1571 N N . HIS A 1 199 ? -18.036 0.407 -11.868 1.00 86.56 199 HIS A N 1
ATOM 1572 C CA . HIS A 1 199 ? -18.575 -0.936 -11.652 1.00 86.56 199 HIS A CA 1
ATOM 1573 C C . HIS A 1 199 ? -19.576 -0.983 -10.491 1.00 86.56 199 HIS A C 1
ATOM 1575 O O . HIS A 1 199 ? -19.551 -0.132 -9.600 1.00 86.56 199 HIS A O 1
ATOM 1581 N N . ASP A 1 200 ? -20.468 -1.976 -10.508 1.00 89.62 200 ASP A N 1
ATOM 1582 C CA . ASP A 1 200 ? -21.323 -2.279 -9.358 1.00 89.62 200 ASP A CA 1
ATOM 1583 C C . ASP A 1 200 ? -20.507 -2.894 -8.203 1.00 89.62 200 ASP A C 1
ATOM 1585 O O . ASP A 1 200 ? -19.342 -3.264 -8.366 1.00 89.62 200 ASP A O 1
ATOM 1589 N N . GLU A 1 201 ? -21.110 -2.986 -7.016 1.00 88.25 201 GLU A N 1
ATOM 1590 C CA . GLU A 1 201 ? -20.430 -3.510 -5.823 1.00 88.25 201 GLU A CA 1
ATOM 1591 C C . GLU A 1 201 ? -19.928 -4.949 -6.012 1.00 88.25 201 GLU A C 1
ATOM 1593 O O . GLU A 1 201 ? -18.811 -5.261 -5.608 1.00 88.25 201 GLU A O 1
ATOM 1598 N N . ALA A 1 202 ? -20.688 -5.809 -6.698 1.00 90.19 202 ALA A N 1
ATOM 1599 C CA . ALA A 1 202 ? -20.297 -7.201 -6.919 1.00 90.19 202 ALA A CA 1
ATOM 1600 C C . ALA A 1 202 ? -19.015 -7.310 -7.763 1.00 90.19 202 ALA A C 1
ATOM 1602 O O . ALA A 1 202 ? -18.098 -8.056 -7.416 1.00 90.19 202 ALA A O 1
ATOM 1603 N N . HIS A 1 203 ? -18.918 -6.525 -8.838 1.00 90.38 203 HIS A N 1
ATOM 1604 C CA . HIS A 1 203 ? -17.724 -6.470 -9.675 1.00 90.38 203 HIS A CA 1
ATOM 1605 C C . HIS A 1 203 ? -16.540 -5.844 -8.932 1.00 90.38 203 HIS A C 1
ATOM 1607 O O . HIS A 1 203 ? -15.422 -6.348 -9.039 1.00 90.38 203 HIS A O 1
ATOM 1613 N N . LYS A 1 204 ? -16.755 -4.779 -8.145 1.00 91.38 204 LYS A N 1
ATOM 1614 C CA . LYS A 1 204 ? -15.689 -4.195 -7.311 1.00 91.38 204 LYS A CA 1
ATOM 1615 C C . LYS A 1 204 ? -15.131 -5.218 -6.325 1.00 91.38 204 LYS A C 1
ATOM 1617 O O . LYS A 1 204 ? -13.913 -5.363 -6.220 1.00 91.38 204 LYS A O 1
ATOM 1622 N N . GLU A 1 205 ? -16.006 -5.940 -5.627 1.00 93.75 205 GLU A N 1
ATOM 1623 C CA . GLU A 1 205 ? -15.614 -6.995 -4.694 1.00 93.75 205 GLU A CA 1
ATOM 1624 C C . GLU A 1 205 ? -14.835 -8.110 -5.398 1.00 93.75 205 GLU A C 1
ATOM 1626 O O . GLU A 1 205 ? -13.825 -8.565 -4.868 1.00 93.75 205 GLU A O 1
ATOM 1631 N N . GLU A 1 206 ? -15.235 -8.526 -6.603 1.00 92.81 206 GLU A N 1
ATOM 1632 C CA . GLU A 1 206 ? -14.493 -9.522 -7.386 1.00 92.81 206 GLU A CA 1
ATOM 1633 C C . GLU A 1 206 ? -13.080 -9.038 -7.750 1.00 92.81 206 GLU A C 1
ATOM 1635 O O . GLU A 1 206 ? -12.098 -9.765 -7.562 1.00 92.81 206 GLU A O 1
ATOM 1640 N N . MET A 1 207 ? -12.961 -7.797 -8.232 1.00 92.88 207 MET A N 1
ATOM 1641 C CA . MET A 1 207 ? -11.673 -7.186 -8.572 1.00 92.88 207 MET A CA 1
ATOM 1642 C C . MET A 1 207 ? -10.744 -7.134 -7.353 1.00 92.88 207 MET A C 1
ATOM 1644 O O . MET A 1 207 ? -9.586 -7.553 -7.431 1.00 92.88 207 MET A O 1
ATOM 1648 N N . LEU A 1 208 ? -11.260 -6.669 -6.211 1.00 95.62 208 LEU A N 1
ATOM 1649 C CA . LEU A 1 208 ? -10.505 -6.577 -4.962 1.00 95.62 208 LEU A CA 1
ATOM 1650 C C . LEU A 1 208 ? -10.144 -7.960 -4.417 1.00 95.62 208 LEU A C 1
ATOM 1652 O O . LEU A 1 208 ? -8.999 -8.169 -4.026 1.00 95.62 208 LEU A O 1
ATOM 1656 N N . ARG A 1 209 ? -11.061 -8.933 -4.467 1.00 95.00 209 ARG A N 1
ATOM 1657 C CA . ARG A 1 209 ? -10.796 -10.327 -4.081 1.00 95.00 209 ARG A CA 1
ATOM 1658 C C . ARG A 1 209 ? -9.646 -10.921 -4.893 1.00 95.00 209 ARG A C 1
ATOM 1660 O O . ARG A 1 209 ? -8.754 -11.539 -4.319 1.00 95.00 209 ARG A O 1
ATOM 1667 N N . SER A 1 210 ? -9.609 -10.686 -6.207 1.00 92.06 210 SER A N 1
ATOM 1668 C CA . SER A 1 210 ? -8.505 -11.144 -7.064 1.00 92.06 210 SER A CA 1
ATOM 1669 C C . SER A 1 210 ? -7.150 -10.557 -6.646 1.00 92.06 210 SER A C 1
ATOM 1671 O O . SER A 1 210 ? -6.141 -11.265 -6.670 1.00 92.06 210 SER A O 1
ATOM 1673 N N . LEU A 1 211 ? -7.107 -9.277 -6.267 1.00 94.50 211 LEU A N 1
ATOM 1674 C CA . LEU A 1 211 ? -5.884 -8.639 -5.771 1.00 94.50 211 LEU A CA 1
ATOM 1675 C C . LEU A 1 211 ? -5.500 -9.161 -4.378 1.00 94.50 211 LEU A C 1
ATOM 1677 O O . LEU A 1 211 ? -4.331 -9.453 -4.132 1.00 94.50 211 LEU A O 1
ATOM 1681 N N . LEU A 1 212 ? -6.472 -9.360 -3.488 1.00 95.44 212 LEU A N 1
ATOM 1682 C CA . LEU A 1 212 ? -6.237 -9.906 -2.152 1.00 95.44 212 LEU A CA 1
ATOM 1683 C C . LEU A 1 212 ? -5.643 -11.312 -2.182 1.00 95.44 212 LEU A C 1
ATOM 1685 O O . LEU A 1 212 ? -4.779 -11.602 -1.363 1.00 95.44 212 LEU A O 1
ATOM 1689 N N . VAL A 1 213 ? -6.036 -12.161 -3.135 1.00 92.25 213 VAL A N 1
ATOM 1690 C CA . VAL A 1 213 ? -5.399 -13.475 -3.332 1.00 92.25 213 VAL A CA 1
ATOM 1691 C C . VAL A 1 213 ? -3.915 -13.316 -3.682 1.00 92.25 213 VAL A C 1
ATOM 1693 O O . VAL A 1 213 ? -3.070 -14.018 -3.129 1.00 92.25 213 VAL A O 1
ATOM 1696 N N . SER A 1 214 ? -3.575 -12.353 -4.541 1.00 91.81 214 SER A N 1
ATOM 1697 C CA . SER A 1 214 ? -2.180 -12.083 -4.921 1.00 91.81 214 SER A CA 1
ATOM 1698 C C . SER A 1 214 ? -1.363 -11.522 -3.746 1.00 91.81 214 SER A C 1
ATOM 1700 O O . SER A 1 214 ? -0.211 -11.909 -3.547 1.00 91.81 214 SER A O 1
ATOM 1702 N N . LEU A 1 215 ? -1.968 -10.655 -2.923 1.00 93.81 215 LEU A N 1
ATOM 1703 C CA . LEU A 1 215 ? -1.365 -10.153 -1.681 1.00 93.81 215 LEU A CA 1
ATOM 1704 C C . LEU A 1 215 ? -1.196 -11.260 -0.632 1.00 93.81 215 LEU A C 1
ATOM 1706 O O . LEU A 1 215 ? -0.157 -11.339 0.015 1.00 93.81 215 LEU A O 1
ATOM 1710 N N . ALA A 1 216 ? -2.189 -12.138 -0.480 1.00 92.38 216 ALA A N 1
ATOM 1711 C CA . ALA A 1 216 ? -2.137 -13.282 0.424 1.00 92.38 216 ALA A CA 1
ATOM 1712 C C . ALA A 1 216 ? -0.973 -14.212 0.075 1.00 92.38 216 ALA A C 1
ATOM 1714 O O . ALA A 1 216 ? -0.200 -14.577 0.960 1.00 92.38 216 ALA A O 1
ATOM 1715 N N . GLN A 1 217 ? -0.810 -14.531 -1.213 1.00 89.44 217 GLN A N 1
ATOM 1716 C CA . GLN A 1 217 ? 0.323 -15.309 -1.708 1.00 89.44 217 GLN A CA 1
ATOM 1717 C C . GLN A 1 217 ? 1.647 -14.603 -1.424 1.00 89.44 217 GLN A C 1
ATOM 1719 O O . GLN A 1 217 ? 2.540 -15.224 -0.858 1.00 89.44 217 GLN A O 1
ATOM 1724 N N . PHE A 1 218 ? 1.752 -13.304 -1.725 1.00 91.06 218 PHE A N 1
ATOM 1725 C CA . PHE A 1 218 ? 2.954 -12.517 -1.445 1.00 91.06 218 PHE A CA 1
ATOM 1726 C C . PHE A 1 218 ? 3.353 -12.555 0.041 1.00 91.06 218 PHE A C 1
ATOM 1728 O O . PHE A 1 218 ? 4.504 -12.864 0.352 1.00 91.06 218 PHE A O 1
ATOM 1735 N N . HIS A 1 219 ? 2.408 -12.310 0.954 1.00 91.56 219 HIS A N 1
ATOM 1736 C CA . HIS A 1 219 ? 2.646 -12.337 2.403 1.00 91.56 219 HIS A CA 1
ATOM 1737 C C . HIS A 1 219 ? 2.847 -13.748 2.976 1.00 91.56 219 HIS A C 1
ATOM 1739 O O . HIS A 1 219 ? 3.338 -13.905 4.094 1.00 91.56 219 HIS A O 1
ATOM 1745 N N . ALA A 1 220 ? 2.415 -14.791 2.269 1.00 86.81 220 ALA A N 1
ATOM 1746 C CA . ALA A 1 220 ? 2.651 -16.177 2.659 1.00 86.81 220 ALA A CA 1
ATOM 1747 C C . ALA A 1 220 ? 4.038 -16.656 2.209 1.00 86.81 220 ALA A C 1
ATOM 1749 O O . ALA A 1 220 ? 4.793 -17.221 2.997 1.00 86.81 220 ALA A O 1
ATOM 1750 N N . SER A 1 221 ? 4.410 -16.368 0.960 1.00 81.00 221 SER A N 1
ATOM 1751 C CA . SER A 1 221 ? 5.705 -16.738 0.383 1.00 81.00 221 SER A CA 1
ATOM 1752 C C . SER A 1 221 ? 6.863 -15.900 0.917 1.00 81.00 221 SER A C 1
ATOM 1754 O O . SER A 1 221 ? 8.021 -16.216 0.678 1.00 81.00 221 SER A O 1
ATOM 1756 N N . SER A 1 222 ? 6.579 -14.802 1.614 1.00 71.75 222 SER A N 1
ATOM 1757 C CA . SER A 1 222 ? 7.602 -13.860 2.050 1.00 71.75 222 SER A CA 1
ATOM 1758 C C . SER A 1 222 ? 8.510 -14.345 3.171 1.00 71.75 222 SER A C 1
ATOM 1760 O O . SER A 1 222 ? 9.552 -13.733 3.387 1.00 71.75 222 SER A O 1
ATOM 1762 N N . GLY A 1 223 ? 8.153 -15.421 3.878 1.00 67.38 223 GLY A N 1
ATOM 1763 C CA . GLY A 1 223 ? 9.005 -15.987 4.930 1.00 67.38 223 GLY A CA 1
ATOM 1764 C C . GLY A 1 223 ? 10.376 -16.461 4.424 1.00 67.38 223 GLY A C 1
ATOM 1765 O O . GLY A 1 223 ? 11.304 -16.587 5.217 1.00 67.38 223 GLY A O 1
ATOM 1766 N N . SER A 1 224 ? 10.523 -16.692 3.114 1.00 66.06 224 SER A N 1
ATOM 1767 C CA . SER A 1 224 ? 11.792 -17.053 2.470 1.00 66.06 224 SER A CA 1
ATOM 1768 C C . SER A 1 224 ? 12.578 -15.863 1.914 1.00 66.06 224 SER A C 1
ATOM 1770 O O . SER A 1 224 ? 13.693 -16.051 1.425 1.00 66.06 224 SER A O 1
ATOM 1772 N N . LEU A 1 225 ? 12.032 -14.644 1.968 1.00 77.69 225 LEU A N 1
ATOM 1773 C CA . LEU A 1 225 ? 12.764 -13.447 1.569 1.00 77.69 225 LEU A CA 1
ATOM 1774 C C . LEU A 1 225 ? 13.720 -13.032 2.691 1.00 77.69 225 LEU A C 1
ATOM 1776 O O . LEU A 1 225 ? 13.306 -12.888 3.839 1.00 77.69 225 LEU A O 1
ATOM 1780 N N . THR A 1 226 ? 14.989 -12.791 2.360 1.00 76.69 226 THR A N 1
ATOM 1781 C CA . THR A 1 226 ? 15.969 -12.274 3.322 1.00 76.69 226 THR A CA 1
ATOM 1782 C C . THR A 1 226 ? 15.548 -10.882 3.806 1.00 76.69 226 THR A C 1
ATOM 1784 O O . THR A 1 226 ? 15.445 -9.965 2.983 1.00 76.69 226 THR A O 1
ATOM 1787 N N . PRO A 1 227 ? 15.296 -10.685 5.116 1.00 73.25 227 PRO A N 1
ATOM 1788 C CA . PRO A 1 227 ? 14.818 -9.410 5.648 1.00 73.25 227 PRO A CA 1
ATOM 1789 C C . PRO A 1 227 ? 15.750 -8.233 5.343 1.00 73.25 227 PRO A C 1
ATOM 1791 O O . PRO A 1 227 ? 15.275 -7.116 5.158 1.00 73.25 227 PRO A O 1
ATOM 1794 N N . GLU A 1 228 ? 17.057 -8.485 5.226 1.00 74.88 228 GLU A N 1
ATOM 1795 C CA . GLU A 1 228 ? 18.095 -7.489 4.939 1.00 74.88 228 GLU A CA 1
ATOM 1796 C C . GLU A 1 228 ? 17.980 -6.872 3.539 1.00 74.88 228 GLU A C 1
ATOM 1798 O O . GLU A 1 228 ? 18.597 -5.842 3.274 1.00 74.88 228 GLU A O 1
ATOM 1803 N N . LEU A 1 229 ? 17.199 -7.481 2.639 1.00 76.81 229 LEU A N 1
ATOM 1804 C CA . LEU A 1 229 ? 16.909 -6.905 1.325 1.00 76.81 229 LEU A CA 1
ATOM 1805 C C . LEU A 1 229 ? 16.015 -5.671 1.415 1.00 76.81 229 LEU A C 1
ATOM 1807 O O . LEU A 1 229 ? 15.989 -4.875 0.482 1.00 76.81 229 LEU A O 1
ATOM 1811 N N . PHE A 1 230 ? 15.269 -5.510 2.506 1.00 81.44 230 PHE A N 1
ATOM 1812 C CA . PHE A 1 230 ? 14.259 -4.473 2.633 1.00 81.44 230 PHE A CA 1
ATOM 1813 C C . PHE A 1 230 ? 14.612 -3.513 3.760 1.00 81.44 230 PHE A C 1
ATOM 1815 O O . PHE A 1 230 ? 15.092 -3.908 4.822 1.00 81.44 230 PHE A O 1
ATOM 1822 N N . ALA A 1 231 ? 14.340 -2.227 3.544 1.00 75.62 231 ALA A N 1
ATOM 1823 C CA . ALA A 1 231 ? 14.601 -1.223 4.563 1.00 75.62 231 ALA A CA 1
ATOM 1824 C C . ALA A 1 231 ? 13.783 -1.526 5.838 1.00 75.62 231 ALA A C 1
ATOM 1826 O O . ALA A 1 231 ? 12.587 -1.828 5.739 1.00 75.62 231 ALA A O 1
ATOM 1827 N N . PRO A 1 232 ? 14.376 -1.421 7.041 1.00 73.00 232 PRO A N 1
ATOM 1828 C CA . PRO A 1 232 ? 13.617 -1.525 8.275 1.00 73.00 232 PRO A CA 1
ATOM 1829 C C . PRO A 1 232 ? 12.745 -0.277 8.426 1.00 73.00 232 PRO A C 1
ATOM 1831 O O . PRO A 1 232 ? 13.242 0.848 8.480 1.00 73.00 232 PRO A O 1
ATOM 1834 N N . ALA A 1 233 ? 11.433 -0.465 8.513 1.00 67.06 233 ALA A N 1
ATOM 1835 C CA . ALA A 1 233 ? 10.483 0.624 8.707 1.00 67.06 233 ALA A CA 1
ATOM 1836 C C . ALA A 1 233 ? 9.436 0.225 9.744 1.00 67.06 233 ALA A C 1
ATOM 1838 O O . ALA A 1 233 ? 8.241 0.361 9.516 1.00 67.06 233 ALA A O 1
ATOM 1839 N N . ARG A 1 234 ? 9.906 -0.299 10.878 1.00 72.12 234 ARG A N 1
ATOM 1840 C CA . ARG A 1 234 ? 9.044 -0.949 11.857 1.00 72.12 234 ARG A CA 1
ATOM 1841 C C . ARG A 1 234 ? 8.127 0.056 12.545 1.00 72.12 234 ARG A C 1
ATOM 1843 O O . ARG A 1 234 ? 8.588 0.933 13.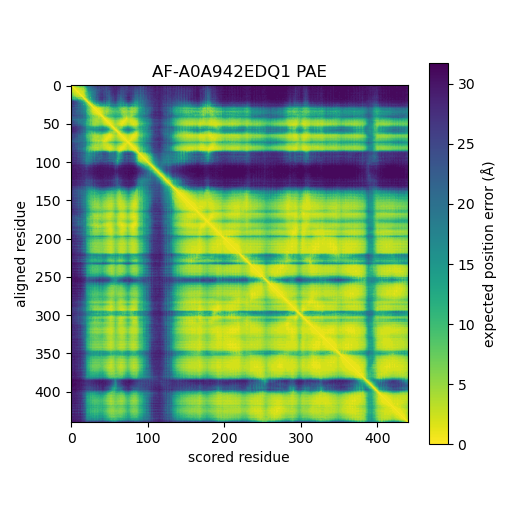281 1.00 72.12 234 ARG A O 1
ATOM 1850 N N . LEU A 1 235 ? 6.826 -0.123 12.360 1.00 82.94 235 LEU A N 1
ATOM 1851 C CA . LEU A 1 235 ? 5.828 0.462 13.234 1.00 82.94 235 LEU A CA 1
ATOM 1852 C C . LEU A 1 235 ? 6.022 -0.088 14.657 1.00 82.94 235 LEU A C 1
ATOM 1854 O O . LEU A 1 235 ? 5.994 -1.295 14.863 1.00 82.94 235 LEU A O 1
ATOM 1858 N N . THR A 1 236 ? 6.268 0.784 15.637 1.00 88.56 236 THR A N 1
ATOM 1859 C CA . THR A 1 236 ? 6.440 0.393 17.049 1.00 88.56 236 THR A CA 1
ATOM 1860 C C . THR A 1 236 ? 5.272 0.892 17.891 1.00 88.56 236 THR A C 1
ATOM 1862 O O . THR A 1 236 ? 4.660 1.901 17.522 1.00 88.56 236 THR A O 1
ATOM 1865 N N . PRO A 1 237 ? 4.999 0.295 19.066 1.00 91.88 237 PRO A N 1
ATOM 1866 C CA . PRO A 1 237 ? 3.944 0.800 19.941 1.00 91.88 237 PRO A CA 1
ATOM 1867 C C . PRO A 1 237 ? 4.143 2.263 20.345 1.00 91.88 237 PRO A C 1
ATOM 1869 O O . PRO A 1 237 ? 3.188 3.031 20.421 1.00 91.88 237 PRO A O 1
ATOM 1872 N N . ALA A 1 238 ? 5.396 2.685 20.542 1.00 89.88 238 ALA A N 1
ATOM 1873 C CA . ALA A 1 238 ? 5.728 4.078 20.828 1.00 89.88 238 ALA A CA 1
ATOM 1874 C C . ALA A 1 238 ? 5.395 5.013 19.651 1.00 89.88 238 ALA A C 1
ATOM 1876 O O . ALA A 1 238 ? 4.823 6.084 19.862 1.00 89.88 238 ALA A O 1
ATOM 1877 N N . LEU A 1 239 ? 5.707 4.600 18.418 1.00 88.62 239 LEU A N 1
ATOM 1878 C CA . LEU A 1 239 ? 5.379 5.374 17.221 1.00 88.62 239 LEU A CA 1
ATOM 1879 C C . LEU A 1 239 ? 3.862 5.449 16.998 1.00 88.62 239 LEU A C 1
ATOM 1881 O O . LEU A 1 239 ? 3.348 6.537 16.743 1.00 88.62 239 LEU A O 1
ATOM 1885 N N . MET A 1 240 ? 3.143 4.333 17.158 1.00 90.81 240 MET A N 1
ATOM 1886 C CA . MET A 1 240 ? 1.679 4.305 17.053 1.00 90.81 240 MET A CA 1
ATOM 1887 C C . MET A 1 240 ? 1.024 5.216 18.090 1.00 90.81 240 MET A C 1
ATOM 1889 O O . MET A 1 240 ? 0.177 6.027 17.723 1.00 90.81 240 MET A O 1
ATOM 1893 N N . ARG A 1 241 ? 1.461 5.156 19.359 1.00 91.31 241 ARG A N 1
ATOM 1894 C CA . ARG A 1 241 ? 0.996 6.068 20.418 1.00 91.31 241 ARG A CA 1
ATOM 1895 C C . ARG A 1 241 ? 1.184 7.528 20.031 1.00 91.31 241 ARG A C 1
ATOM 1897 O O . ARG A 1 241 ? 0.245 8.310 20.145 1.00 91.31 241 ARG A O 1
ATOM 1904 N N . SER A 1 242 ? 2.377 7.884 19.555 1.00 88.00 242 SER A N 1
ATOM 1905 C CA . SER A 1 242 ? 2.693 9.252 19.129 1.00 88.00 242 SER A CA 1
ATOM 1906 C C . SER A 1 242 ? 1.778 9.720 17.991 1.00 88.00 242 SER A C 1
ATOM 1908 O O . SER A 1 242 ? 1.186 10.795 18.063 1.00 88.00 242 SER A O 1
ATOM 1910 N N . GLN A 1 243 ? 1.579 8.884 16.969 1.00 87.62 243 GLN A N 1
ATOM 1911 C CA . GLN A 1 243 ? 0.720 9.211 15.829 1.00 87.62 243 GLN A CA 1
ATOM 1912 C C . GLN A 1 243 ? -0.761 9.314 16.209 1.00 87.62 243 GLN A C 1
ATOM 1914 O O . GLN A 1 243 ? -1.451 10.215 15.733 1.00 87.62 243 GLN A O 1
ATOM 1919 N N . ILE A 1 244 ? -1.256 8.431 17.079 1.00 89.12 244 ILE A N 1
ATOM 1920 C CA . ILE A 1 244 ? -2.632 8.479 17.585 1.00 89.12 244 ILE A CA 1
ATOM 1921 C C . ILE A 1 244 ? -2.843 9.730 18.448 1.00 89.12 244 ILE A C 1
ATOM 1923 O O . ILE A 1 244 ? -3.827 10.442 18.255 1.00 89.12 244 ILE A O 1
ATOM 1927 N N . ALA A 1 245 ? -1.906 10.059 19.339 1.00 85.81 245 ALA A N 1
ATOM 1928 C CA . ALA A 1 245 ? -1.972 11.282 20.137 1.00 85.81 245 ALA A CA 1
ATOM 1929 C C . ALA A 1 245 ? -1.990 12.540 19.249 1.00 85.81 245 ALA A C 1
ATOM 1931 O O . ALA A 1 245 ? -2.825 13.424 19.447 1.00 85.81 245 ALA A O 1
ATOM 1932 N N . ALA A 1 246 ? -1.135 12.592 18.220 1.00 81.62 246 ALA A N 1
ATOM 1933 C CA . ALA A 1 246 ? -1.123 13.680 17.240 1.00 81.62 246 ALA A CA 1
ATOM 1934 C C . ALA A 1 246 ? -2.439 13.763 16.448 1.00 81.62 246 ALA A C 1
ATOM 1936 O O . ALA A 1 246 ? -2.945 14.852 16.190 1.00 81.62 246 ALA A O 1
ATOM 1937 N N . THR A 1 247 ? -3.025 12.614 16.106 1.00 84.25 247 THR A N 1
ATOM 1938 C CA . THR A 1 247 ? -4.325 12.518 15.430 1.00 84.25 247 THR A CA 1
ATOM 1939 C C . THR A 1 247 ? -5.443 13.080 16.297 1.00 84.25 247 THR A C 1
ATOM 1941 O O . THR A 1 247 ? -6.234 13.890 15.818 1.00 84.25 247 THR A O 1
ATOM 1944 N N . PHE A 1 248 ? -5.504 12.698 17.575 1.00 85.38 248 PHE A N 1
ATOM 1945 C CA . PHE A 1 248 ? -6.487 13.248 18.504 1.00 85.38 248 PHE A CA 1
ATOM 1946 C C . PHE A 1 248 ? -6.290 14.749 18.700 1.00 85.38 248 PHE A C 1
ATOM 1948 O O . PHE A 1 248 ? -7.270 15.481 18.662 1.00 85.38 248 PHE A O 1
ATOM 1955 N N . ALA A 1 249 ? -5.055 15.239 18.815 1.00 75.38 249 ALA A N 1
ATOM 1956 C CA . ALA A 1 249 ? -4.804 16.677 18.846 1.00 75.38 249 ALA A CA 1
ATOM 1957 C C . ALA A 1 249 ? -5.310 17.373 17.561 1.00 75.38 249 ALA A C 1
ATOM 1959 O O . ALA A 1 249 ? -6.031 18.369 17.641 1.00 75.38 249 ALA A O 1
ATOM 1960 N N . GLY A 1 250 ? -5.016 16.813 16.381 1.00 71.50 250 GLY A N 1
ATOM 1961 C CA . GLY A 1 250 ? -5.431 17.337 15.074 1.00 71.50 250 GLY A CA 1
ATOM 1962 C C . GLY A 1 250 ? -6.951 17.404 14.895 1.00 71.50 250 GLY A C 1
ATOM 1963 O O . GLY A 1 250 ? -7.489 18.487 14.656 1.00 71.50 250 GLY A O 1
ATOM 1964 N N . LEU A 1 251 ? -7.652 16.282 15.121 1.00 71.00 251 LEU A N 1
ATOM 1965 C CA . LEU A 1 251 ? -9.123 16.186 15.098 1.00 71.00 251 LEU A CA 1
ATOM 1966 C C . LEU A 1 251 ? -9.797 17.270 15.952 1.00 71.00 251 LEU A C 1
ATOM 1968 O O . LEU A 1 251 ? -10.888 17.733 15.635 1.00 71.00 251 LEU A O 1
ATOM 1972 N N . MET A 1 252 ? -9.149 17.676 17.039 1.00 69.19 252 MET A N 1
ATOM 1973 C CA . MET A 1 252 ? -9.750 18.506 18.079 1.00 69.19 252 MET A CA 1
ATOM 1974 C C . MET A 1 252 ? -9.429 19.991 17.873 1.00 69.19 252 MET A C 1
ATOM 1976 O O . MET A 1 252 ? -10.284 20.849 18.097 1.00 69.19 252 MET A O 1
ATOM 1980 N N . THR A 1 253 ? -8.269 20.313 17.285 1.00 64.31 253 THR A N 1
ATOM 1981 C CA . THR A 1 253 ? -7.986 21.669 16.769 1.00 64.31 253 THR A CA 1
ATOM 1982 C C . THR A 1 253 ? -8.918 22.091 15.623 1.00 64.31 253 THR A C 1
ATOM 1984 O O . THR A 1 253 ? -9.093 23.286 15.384 1.00 64.31 253 THR A O 1
ATOM 1987 N N . ALA A 1 254 ? -9.571 21.130 14.960 1.00 60.59 254 ALA A N 1
ATOM 1988 C CA . ALA A 1 254 ? -10.574 21.352 13.920 1.00 60.59 254 ALA A CA 1
ATOM 1989 C C . ALA A 1 254 ? -11.972 21.770 14.438 1.00 60.59 254 ALA A C 1
ATOM 1991 O O . ALA A 1 254 ? -12.845 22.059 13.619 1.00 60.59 254 ALA A O 1
ATOM 1992 N N . GLY A 1 255 ? -12.205 21.858 15.758 1.00 54.41 255 GLY A N 1
ATOM 1993 C CA . GLY A 1 255 ? -13.445 22.465 16.270 1.00 54.41 255 GLY A CA 1
ATOM 1994 C C . GLY A 1 255 ? -13.910 22.089 17.679 1.00 54.41 255 GLY A C 1
ATOM 1995 O O . GLY A 1 255 ? -14.910 22.649 18.124 1.00 54.41 255 GLY A O 1
ATOM 1996 N N . VAL A 1 256 ? -13.226 21.190 18.399 1.00 63.31 256 VAL A N 1
ATOM 1997 C CA . VAL A 1 256 ? -13.649 20.744 19.739 1.00 63.31 256 VAL A CA 1
ATOM 1998 C C . VAL A 1 256 ? -12.467 20.807 20.714 1.00 63.31 256 VAL A C 1
ATOM 2000 O O . VAL A 1 256 ? -11.609 19.930 20.670 1.00 63.31 256 VAL A O 1
ATOM 2003 N N . PRO A 1 257 ? -12.384 21.807 21.612 1.00 64.69 257 PRO A N 1
ATOM 2004 C CA . PRO A 1 257 ? -11.307 21.863 22.597 1.00 64.69 257 PRO A CA 1
ATOM 2005 C C . PRO A 1 257 ? -11.381 20.657 23.548 1.00 64.69 257 PRO A C 1
ATOM 2007 O O . PRO A 1 257 ? -12.447 20.340 24.078 1.00 64.69 257 PRO A O 1
ATOM 2010 N N . LEU A 1 258 ? -10.240 20.002 23.771 1.00 68.31 258 LEU A N 1
ATOM 2011 C CA . LEU A 1 258 ? -10.066 18.970 24.794 1.00 68.31 258 LEU A CA 1
ATOM 2012 C C . LEU A 1 258 ? -9.147 19.488 25.895 1.00 68.31 258 LEU A C 1
ATOM 2014 O O . LEU A 1 258 ? -8.159 20.164 25.616 1.00 68.31 258 LEU A O 1
ATOM 2018 N N . ALA A 1 259 ? -9.440 19.114 27.138 1.00 78.69 259 ALA A N 1
ATOM 2019 C CA . ALA A 1 259 ? -8.467 19.238 28.216 1.00 78.69 259 ALA A CA 1
ATOM 2020 C C . ALA A 1 259 ? -7.357 18.182 28.051 1.00 78.69 259 ALA A C 1
ATOM 2022 O O . ALA A 1 259 ? -7.621 17.074 27.576 1.00 78.69 259 ALA A O 1
ATOM 2023 N N . ASP A 1 260 ? -6.141 18.474 28.521 1.00 81.06 260 ASP A N 1
ATOM 2024 C CA . ASP A 1 260 ? -5.004 17.536 28.471 1.00 81.06 260 ASP A CA 1
ATOM 2025 C C . ASP A 1 260 ? -5.328 16.180 29.121 1.00 81.06 260 ASP A C 1
ATOM 2027 O O . ASP A 1 260 ? -4.906 15.123 28.649 1.00 81.06 260 ASP A O 1
ATOM 2031 N N . SER A 1 261 ? -6.146 16.190 30.178 1.00 84.88 261 SER A N 1
ATOM 2032 C CA . SER A 1 261 ? -6.624 14.981 30.853 1.00 84.88 261 SER A CA 1
ATOM 2033 C C . SER A 1 261 ? -7.532 14.114 29.972 1.00 84.88 261 SER A C 1
ATOM 2035 O O . SER A 1 261 ? -7.525 12.890 30.096 1.00 84.88 261 SER A O 1
ATOM 2037 N N . GLU A 1 262 ? -8.295 14.717 29.061 1.00 83.81 262 GLU A N 1
ATOM 2038 C CA . GLU A 1 262 ? -9.171 14.014 28.122 1.00 83.81 262 GLU A CA 1
ATOM 2039 C C . GLU A 1 262 ? -8.368 13.425 26.953 1.00 83.81 262 GLU A C 1
ATOM 2041 O O . GLU A 1 262 ? -8.583 12.270 26.586 1.00 83.81 262 GLU A O 1
ATOM 2046 N N . LEU A 1 263 ? -7.375 14.163 26.438 1.00 83.88 263 LEU A N 1
ATOM 2047 C CA . LEU A 1 263 ? -6.429 13.660 25.434 1.00 83.88 263 LEU A CA 1
ATOM 2048 C C . LEU A 1 263 ? -5.625 12.461 25.961 1.00 83.88 263 LEU A C 1
ATOM 2050 O O . LEU A 1 263 ? -5.448 11.462 25.255 1.00 83.88 263 LEU A O 1
ATOM 2054 N N . LEU A 1 264 ? -5.178 12.532 27.219 1.00 87.31 264 LEU A N 1
ATOM 2055 C CA . LEU A 1 264 ? -4.493 11.427 27.883 1.00 87.31 264 LEU A CA 1
ATOM 2056 C C . LEU A 1 264 ? -5.399 10.191 27.978 1.00 87.31 264 LEU A C 1
ATOM 2058 O O . LEU A 1 264 ? -4.969 9.097 27.616 1.00 87.31 264 LEU A O 1
ATOM 2062 N N . ARG A 1 265 ? -6.662 10.359 28.395 1.00 91.06 265 ARG A N 1
ATOM 2063 C CA . ARG A 1 265 ? -7.638 9.258 28.472 1.00 91.06 265 ARG A CA 1
ATOM 2064 C C . ARG A 1 265 ? -7.936 8.633 27.111 1.00 91.06 265 ARG A C 1
ATOM 2066 O O . ARG A 1 265 ? -8.001 7.408 27.022 1.00 91.06 265 ARG A O 1
ATOM 2073 N N . LEU A 1 266 ? -8.092 9.439 26.059 1.00 90.38 266 LEU A N 1
ATOM 2074 C CA . LEU A 1 266 ? -8.275 8.946 24.688 1.00 90.38 266 LEU A CA 1
ATOM 2075 C C . LEU A 1 266 ? -7.074 8.110 24.235 1.00 90.38 266 LEU A C 1
ATOM 2077 O O . LEU A 1 266 ? -7.243 6.995 23.747 1.00 90.38 266 LEU A O 1
ATOM 2081 N N . THR A 1 267 ? -5.862 8.620 24.458 1.00 89.12 267 THR A N 1
ATOM 2082 C CA . THR A 1 267 ? -4.621 7.930 24.075 1.00 89.12 267 THR A CA 1
ATOM 2083 C C . THR A 1 267 ? -4.448 6.620 24.847 1.00 89.12 267 THR A C 1
ATOM 2085 O O . THR A 1 267 ? -4.126 5.600 24.247 1.00 89.12 267 THR A O 1
ATOM 2088 N N . GLN A 1 268 ? -4.731 6.611 26.154 1.00 92.56 268 GLN A N 1
ATOM 2089 C CA . GLN A 1 268 ? -4.712 5.395 26.977 1.00 92.56 268 GLN A CA 1
ATOM 2090 C C . GLN A 1 268 ? -5.766 4.373 26.527 1.00 92.56 268 GLN A C 1
ATOM 2092 O O . GLN A 1 268 ? -5.484 3.181 26.471 1.00 92.56 268 GLN A O 1
ATOM 2097 N N . SER A 1 269 ? -6.963 4.827 26.150 1.00 94.38 269 SER A N 1
ATOM 2098 C CA . SER A 1 269 ? -8.036 3.944 25.663 1.00 94.38 269 SER A CA 1
ATOM 2099 C C . SER A 1 269 ? -7.734 3.348 24.280 1.00 94.38 269 SER A C 1
ATOM 2101 O O . SER A 1 269 ? -8.330 2.344 23.901 1.00 94.38 269 SER A O 1
ATOM 2103 N N . ALA A 1 270 ? -6.803 3.944 23.528 1.00 94.38 270 ALA A N 1
ATOM 2104 C CA . ALA A 1 270 ? -6.312 3.433 22.250 1.00 94.38 270 ALA A CA 1
ATOM 2105 C C . ALA A 1 270 ? -5.125 2.459 22.390 1.00 94.38 270 ALA A C 1
ATOM 2107 O O . ALA A 1 270 ? -4.652 1.934 21.384 1.00 94.38 270 ALA A O 1
ATOM 2108 N N . GLU A 1 271 ? -4.653 2.170 23.607 1.00 94.69 271 GLU A N 1
ATOM 2109 C CA . GLU A 1 271 ? -3.508 1.280 23.844 1.00 94.69 271 GLU A CA 1
ATOM 2110 C C . GLU A 1 271 ? -3.629 -0.108 23.176 1.00 94.69 271 GLU A C 1
ATOM 2112 O O . GLU A 1 271 ? -2.635 -0.550 22.597 1.00 94.69 271 GLU A O 1
ATOM 2117 N N . PRO A 1 272 ? -4.806 -0.776 23.116 1.00 95.25 272 PRO A N 1
ATOM 2118 C CA . PRO A 1 272 ? -4.931 -2.049 22.397 1.00 95.25 272 PRO A CA 1
ATOM 2119 C C . PRO A 1 272 ? -4.584 -1.963 20.902 1.00 95.25 272 PRO A C 1
ATOM 2121 O O . PRO A 1 272 ? -4.220 -2.968 20.298 1.00 95.25 272 PRO A O 1
ATOM 2124 N N . ILE A 1 273 ? -4.695 -0.774 20.301 1.00 94.88 273 ILE A N 1
ATOM 2125 C CA . ILE A 1 273 ? -4.274 -0.499 18.924 1.00 94.88 273 ILE A CA 1
ATOM 2126 C C . ILE A 1 273 ? -2.759 -0.283 18.868 1.00 94.88 273 ILE A C 1
ATOM 2128 O O . ILE A 1 273 ? -2.095 -0.781 17.966 1.00 94.88 273 ILE A O 1
ATOM 2132 N N . CYS A 1 274 ? -2.195 0.438 19.837 1.00 92.94 274 CYS A N 1
ATOM 2133 C CA . CYS A 1 274 ? -0.761 0.714 19.902 1.00 92.94 274 CYS A CA 1
ATOM 2134 C C . CYS A 1 274 ? 0.075 -0.566 20.028 1.00 92.94 274 CYS A C 1
ATOM 2136 O O . CYS A 1 274 ? 1.140 -0.668 19.426 1.00 92.94 274 CYS A O 1
ATOM 2138 N N . LEU A 1 275 ? -0.421 -1.562 20.764 1.00 93.38 275 LEU A N 1
ATOM 2139 C CA . LEU A 1 275 ? 0.251 -2.854 20.934 1.00 93.38 275 LEU A CA 1
ATOM 2140 C C . LEU A 1 275 ? 0.382 -3.656 19.626 1.00 93.38 275 LEU A C 1
ATOM 2142 O O . LEU A 1 275 ? 1.182 -4.583 19.552 1.00 93.38 275 LEU A O 1
ATOM 2146 N N . LEU A 1 276 ? -0.326 -3.278 18.555 1.00 91.44 276 LEU A N 1
ATOM 2147 C CA . LEU A 1 276 ? -0.143 -3.888 17.233 1.00 91.44 276 LEU A CA 1
ATOM 2148 C C . LEU A 1 276 ? 1.253 -3.608 16.647 1.00 91.44 276 LEU A C 1
ATOM 2150 O O . LEU A 1 276 ? 1.692 -4.331 15.759 1.00 91.44 276 LEU A O 1
ATOM 2154 N N . GLY A 1 277 ? 1.987 -2.615 17.160 1.00 86.19 277 GLY A N 1
ATOM 2155 C CA . GLY A 1 277 ? 3.390 -2.396 16.795 1.00 86.19 277 GLY A CA 1
ATOM 2156 C C . GLY A 1 277 ? 4.335 -3.528 17.235 1.00 86.19 277 GLY A C 1
ATOM 2157 O O . GLY A 1 277 ? 5.480 -3.587 16.784 1.00 86.19 277 GLY A O 1
ATOM 2158 N N . ASP A 1 278 ? 3.876 -4.440 18.098 1.00 89.38 278 ASP A N 1
ATOM 2159 C CA . ASP A 1 278 ? 4.640 -5.625 18.502 1.00 89.38 278 ASP A CA 1
ATOM 2160 C C . ASP A 1 278 ? 4.460 -6.815 17.548 1.00 89.38 278 ASP A C 1
ATOM 2162 O O . ASP A 1 278 ? 5.168 -7.816 17.681 1.00 89.38 278 ASP A O 1
ATOM 2166 N N . ILE A 1 279 ? 3.571 -6.705 16.552 1.00 87.75 279 ILE A N 1
ATOM 2167 C CA . ILE A 1 279 ? 3.390 -7.737 15.525 1.00 87.75 279 ILE A CA 1
ATOM 2168 C C . ILE A 1 279 ? 4.722 -7.965 14.786 1.00 87.75 279 ILE A C 1
ATOM 2170 O O . ILE A 1 279 ? 5.426 -6.995 14.471 1.00 87.75 279 ILE A O 1
ATOM 2174 N N . PRO A 1 280 ? 5.089 -9.230 14.498 1.00 84.81 280 PRO A N 1
ATOM 2175 C CA . PRO A 1 280 ? 6.266 -9.537 13.700 1.00 84.81 280 PRO A CA 1
ATOM 2176 C C . PRO A 1 280 ? 6.255 -8.791 12.365 1.00 84.81 280 PRO A C 1
ATOM 2178 O O . PRO A 1 280 ? 5.250 -8.775 11.653 1.00 84.81 280 PRO A O 1
ATOM 2181 N N . ALA A 1 281 ? 7.387 -8.176 12.031 1.00 85.44 281 ALA A N 1
ATOM 2182 C CA . ALA A 1 281 ? 7.547 -7.522 10.744 1.00 85.44 281 ALA A CA 1
ATOM 2183 C C . ALA A 1 281 ? 7.590 -8.570 9.621 1.00 85.44 281 ALA A C 1
ATOM 2185 O O . ALA A 1 281 ? 8.226 -9.615 9.760 1.00 85.44 281 ALA A O 1
ATOM 2186 N N . GLY A 1 282 ? 6.922 -8.261 8.518 1.00 87.88 282 GLY A N 1
ATOM 2187 C CA . GLY A 1 282 ? 7.042 -8.944 7.237 1.00 87.88 282 GLY A CA 1
ATOM 2188 C C . GLY A 1 282 ? 7.243 -7.917 6.124 1.00 87.88 282 GLY A C 1
ATOM 2189 O O . GLY A 1 282 ? 7.289 -6.710 6.391 1.00 87.88 282 GLY A O 1
ATOM 2190 N N . PRO A 1 283 ? 7.370 -8.339 4.857 1.00 88.81 283 PRO A N 1
ATOM 2191 C CA . PRO A 1 283 ? 7.421 -7.371 3.782 1.00 88.81 283 PRO A CA 1
ATOM 2192 C C . PRO A 1 283 ? 6.063 -6.696 3.649 1.00 88.81 283 PRO A C 1
ATOM 2194 O O . PRO A 1 283 ? 5.021 -7.347 3.555 1.00 88.81 283 PRO A O 1
ATOM 2197 N N . LYS A 1 284 ? 6.106 -5.377 3.648 1.00 89.81 284 LYS A N 1
ATOM 2198 C CA . LYS A 1 284 ? 4.975 -4.494 3.444 1.00 89.81 284 LYS A CA 1
ATOM 2199 C C . LYS A 1 284 ? 5.250 -3.663 2.197 1.00 89.81 284 LYS A C 1
ATOM 2201 O O . LYS A 1 284 ? 6.365 -3.156 2.017 1.00 89.81 284 LYS A O 1
ATOM 2206 N N . LEU A 1 285 ? 4.242 -3.500 1.351 1.00 89.75 285 LEU A N 1
ATOM 2207 C CA . LEU A 1 285 ? 4.269 -2.539 0.263 1.00 89.75 285 LEU A CA 1
ATOM 2208 C C . LEU A 1 285 ? 4.474 -1.119 0.811 1.00 89.75 285 LEU A C 1
ATOM 2210 O O . LEU A 1 285 ? 4.097 -0.767 1.935 1.00 89.75 285 LEU A O 1
ATOM 2214 N N . ALA A 1 286 ? 5.093 -0.275 -0.008 1.00 81.50 286 ALA A N 1
ATOM 2215 C CA . ALA A 1 286 ? 5.279 1.129 0.331 1.00 81.50 286 ALA A CA 1
ATOM 2216 C C . ALA A 1 286 ? 3.939 1.854 0.508 1.00 81.50 286 ALA A C 1
ATOM 2218 O O . ALA A 1 286 ? 3.802 2.680 1.410 1.00 81.50 286 ALA A O 1
ATOM 2219 N N . GLU A 1 287 ? 2.990 1.499 -0.358 1.00 83.75 287 GLU A N 1
ATOM 2220 C CA . GLU A 1 287 ? 1.629 2.005 -0.444 1.00 83.75 287 GLU A CA 1
ATOM 2221 C C . GLU A 1 287 ? 0.756 0.907 -1.063 1.00 83.75 287 GLU A C 1
ATOM 2223 O O . GLU A 1 287 ? 1.059 0.435 -2.164 1.00 83.75 287 GLU A O 1
ATOM 2228 N N . ALA A 1 288 ? -0.306 0.500 -0.368 1.00 90.44 288 ALA A N 1
ATOM 2229 C CA . ALA A 1 288 ? -1.255 -0.496 -0.862 1.00 90.44 288 ALA A CA 1
ATOM 2230 C C . ALA A 1 288 ? -2.658 0.071 -1.158 1.00 90.44 288 ALA A C 1
ATOM 2232 O O . ALA A 1 288 ? -3.581 -0.693 -1.432 1.00 90.44 288 ALA A O 1
ATOM 2233 N N . SER A 1 289 ? -2.832 1.396 -1.187 1.00 88.62 289 SER A N 1
ATOM 2234 C CA . SER A 1 289 ? -4.032 2.032 -1.745 1.00 88.62 289 SER A CA 1
ATOM 2235 C C . SER A 1 289 ? -4.313 1.545 -3.180 1.00 88.62 289 SER A C 1
ATOM 2237 O O . SER A 1 289 ? -3.372 1.364 -3.964 1.00 88.62 289 SER A O 1
ATOM 2239 N N . PRO A 1 290 ? -5.587 1.457 -3.618 1.00 89.19 290 PRO A N 1
ATOM 2240 C CA . PRO A 1 290 ? -5.967 1.237 -5.017 1.00 89.19 290 PRO A CA 1
ATOM 2241 C C . PRO A 1 290 ? -5.273 2.167 -6.030 1.00 89.19 290 PRO A C 1
ATOM 2243 O O . PRO A 1 290 ? -5.202 1.857 -7.216 1.00 89.19 290 PRO A O 1
ATOM 2246 N N . ARG A 1 291 ? -4.738 3.315 -5.603 1.00 85.81 291 ARG A N 1
ATOM 2247 C CA . ARG A 1 291 ? -3.980 4.230 -6.478 1.00 85.81 291 ARG A CA 1
ATOM 2248 C C . ARG A 1 291 ? -2.581 3.733 -6.830 1.00 85.81 291 ARG A C 1
ATOM 2250 O O . ARG A 1 291 ? -2.016 4.204 -7.815 1.00 85.81 291 ARG A O 1
ATOM 2257 N N . ALA A 1 292 ? -2.013 2.835 -6.030 1.00 87.38 292 ALA A N 1
ATOM 2258 C CA . ALA A 1 292 ? -0.698 2.258 -6.283 1.00 87.38 292 ALA A CA 1
ATOM 2259 C C . ALA A 1 292 ? -0.744 1.121 -7.312 1.00 87.38 292 ALA A C 1
ATOM 2261 O O . ALA A 1 292 ? 0.292 0.788 -7.886 1.00 87.38 292 ALA A O 1
ATOM 2262 N N . PHE A 1 293 ? -1.927 0.554 -7.572 1.00 91.56 293 PHE A N 1
ATOM 2263 C CA . PHE A 1 293 ? -2.115 -0.584 -8.465 1.00 91.56 293 PHE A CA 1
ATOM 2264 C C . PHE A 1 293 ? -2.615 -0.171 -9.846 1.00 91.56 293 PHE A C 1
ATOM 2266 O O . PHE A 1 293 ? -3.497 0.677 -9.985 1.00 91.56 293 PHE A O 1
ATOM 2273 N N . PHE A 1 294 ? -2.096 -0.847 -10.866 1.00 91.62 294 PHE A N 1
ATOM 2274 C CA . PHE A 1 294 ? -2.527 -0.714 -12.253 1.00 91.62 294 PHE A CA 1
ATOM 2275 C C . PHE A 1 294 ? -3.067 -2.046 -12.764 1.00 91.62 294 PHE A C 1
ATOM 2277 O O . PHE A 1 294 ? -2.518 -3.103 -12.450 1.00 91.62 294 PHE A O 1
ATOM 2284 N N . ALA A 1 295 ? -4.159 -1.987 -13.523 1.00 86.81 295 ALA A N 1
ATOM 2285 C CA . ALA A 1 295 ? -4.769 -3.146 -14.152 1.00 86.81 295 ALA A CA 1
ATOM 2286 C C . ALA A 1 295 ? -3.974 -3.551 -15.399 1.00 86.81 295 ALA A C 1
ATOM 2288 O O . ALA A 1 295 ? -3.859 -2.770 -16.348 1.00 86.81 295 ALA A O 1
ATOM 2289 N N . SER A 1 296 ? -3.478 -4.789 -15.417 1.00 78.25 296 SER A N 1
ATOM 2290 C CA . SER A 1 296 ? -2.707 -5.348 -16.526 1.00 78.25 296 SER A CA 1
ATOM 2291 C C . SER A 1 296 ? -3.358 -6.612 -17.066 1.00 78.25 296 SER A C 1
ATOM 2293 O O . SER A 1 296 ? -3.671 -7.531 -16.317 1.00 78.25 296 SER A O 1
ATOM 2295 N N . ALA A 1 297 ? -3.492 -6.692 -18.389 1.00 67.12 297 ALA A N 1
ATOM 2296 C CA . ALA A 1 297 ? -3.817 -7.940 -19.081 1.00 67.12 297 ALA A CA 1
ATOM 2297 C C . ALA A 1 297 ? -2.564 -8.782 -19.404 1.00 67.12 297 ALA A C 1
ATOM 2299 O O . ALA A 1 297 ? -2.687 -9.887 -19.922 1.00 67.12 297 ALA A O 1
ATOM 2300 N N . ALA A 1 298 ? -1.362 -8.247 -19.155 1.00 62.62 298 ALA A N 1
ATOM 2301 C CA . ALA A 1 298 ? -0.087 -8.847 -19.559 1.00 62.62 298 ALA A CA 1
ATOM 2302 C C . ALA A 1 298 ? 0.628 -9.610 -18.429 1.00 62.62 298 ALA A C 1
ATOM 2304 O O . ALA A 1 298 ? 1.708 -10.159 -18.650 1.00 62.62 298 ALA A O 1
ATOM 2305 N N . LEU A 1 299 ? 0.063 -9.603 -17.223 1.00 64.50 299 LEU A N 1
ATOM 2306 C CA . LEU A 1 299 ? 0.633 -10.206 -16.023 1.00 64.50 299 LEU A CA 1
ATOM 2307 C C . LEU A 1 299 ? -0.265 -11.335 -15.515 1.00 64.50 299 LEU A C 1
ATOM 2309 O O . LEU A 1 299 ? -1.480 -11.294 -15.697 1.00 64.50 299 LEU A O 1
ATOM 2313 N N . ASP A 1 300 ? 0.343 -12.316 -14.844 1.00 64.94 300 ASP A N 1
ATOM 2314 C CA . ASP A 1 300 ? -0.401 -13.401 -14.187 1.00 64.94 300 ASP A CA 1
ATOM 2315 C C . ASP A 1 300 ? -1.275 -12.846 -13.045 1.00 64.94 300 ASP A C 1
ATOM 2317 O O . ASP A 1 300 ? -2.387 -13.322 -12.815 1.00 64.94 300 ASP A O 1
ATOM 2321 N N . SER A 1 301 ? -0.810 -11.783 -12.374 1.00 73.56 301 SER A N 1
ATOM 2322 C CA . SER A 1 301 ? -1.667 -10.931 -11.549 1.00 73.56 301 SER A CA 1
ATOM 2323 C C . SER A 1 301 ? -2.392 -9.908 -12.421 1.00 73.56 301 SER A C 1
ATOM 2325 O O . SER A 1 301 ? -1.760 -9.134 -13.140 1.00 73.56 301 SER A O 1
ATOM 2327 N N . LYS A 1 302 ? -3.720 -9.820 -12.283 1.00 82.00 302 LYS A N 1
ATOM 2328 C CA . LYS A 1 302 ? -4.538 -8.796 -12.961 1.00 82.00 302 LYS A CA 1
ATOM 2329 C C . LYS A 1 302 ? -4.174 -7.365 -12.545 1.00 82.00 302 LYS A C 1
ATOM 2331 O O . LYS A 1 302 ? -4.503 -6.422 -13.265 1.00 82.00 302 LYS A O 1
ATOM 2336 N N . TYR A 1 303 ? -3.513 -7.196 -11.398 1.00 90.25 303 TYR A N 1
ATOM 2337 C CA . TYR A 1 303 ? -3.139 -5.895 -10.848 1.00 90.25 303 TYR A CA 1
ATOM 2338 C C . TYR A 1 303 ? -1.710 -5.912 -10.312 1.00 90.25 303 TYR A C 1
ATOM 2340 O O . TYR A 1 303 ? -1.312 -6.855 -9.631 1.00 90.25 303 TYR A O 1
ATOM 2348 N N . SER A 1 304 ? -0.947 -4.857 -10.579 1.00 91.06 304 SER A N 1
ATOM 2349 C CA . SER A 1 304 ? 0.451 -4.762 -10.148 1.00 91.06 304 SER A CA 1
ATOM 2350 C C . SER A 1 304 ? 0.762 -3.381 -9.581 1.00 91.06 304 SER A C 1
ATOM 2352 O O . SER A 1 304 ? 0.332 -2.383 -10.169 1.00 91.06 304 SER A O 1
ATOM 2354 N N . PRO A 1 305 ? 1.533 -3.288 -8.482 1.00 90.56 305 PRO A N 1
ATOM 2355 C CA . PRO A 1 305 ? 2.113 -2.033 -8.052 1.00 90.56 305 PRO A CA 1
ATOM 2356 C C . PRO A 1 305 ? 3.307 -1.664 -8.942 1.00 90.56 305 PRO A C 1
ATOM 2358 O O . PRO A 1 305 ? 3.903 -2.523 -9.599 1.00 90.56 305 PRO A O 1
ATOM 2361 N N . VAL A 1 306 ? 3.667 -0.381 -8.948 1.00 83.81 306 VAL A N 1
ATOM 2362 C CA . VAL A 1 306 ? 4.860 0.133 -9.649 1.00 83.81 306 VAL A CA 1
ATOM 2363 C C . VAL A 1 306 ? 6.015 0.474 -8.706 1.00 83.81 306 VAL A C 1
ATOM 2365 O O . VAL A 1 306 ? 7.161 0.433 -9.133 1.00 83.81 306 VAL A O 1
ATOM 2368 N N . ASP A 1 307 ? 5.739 0.764 -7.431 1.00 80.06 307 ASP A N 1
ATOM 2369 C CA . ASP A 1 307 ? 6.734 1.235 -6.452 1.00 80.06 307 ASP A CA 1
ATOM 2370 C C . ASP A 1 307 ? 7.350 0.080 -5.637 1.00 80.06 307 ASP A C 1
ATOM 2372 O O . ASP A 1 307 ? 7.221 -0.005 -4.415 1.00 80.06 307 ASP A O 1
ATOM 2376 N N . PHE A 1 308 ? 7.995 -0.861 -6.331 1.00 84.94 308 PHE A N 1
ATOM 2377 C CA . PHE A 1 308 ? 8.609 -2.052 -5.721 1.00 84.94 308 PHE A CA 1
ATOM 2378 C C . PHE A 1 308 ? 9.892 -1.741 -4.934 1.00 84.94 308 PHE A C 1
ATOM 2380 O O . PHE A 1 308 ? 10.207 -2.452 -3.984 1.00 84.94 308 PHE A O 1
ATOM 2387 N N . GLY A 1 309 ? 10.609 -0.666 -5.281 1.00 80.00 309 GLY A N 1
ATOM 2388 C CA . GLY A 1 309 ? 11.862 -0.267 -4.625 1.00 80.00 309 GLY A CA 1
ATOM 2389 C C . GLY A 1 309 ? 11.702 0.261 -3.195 1.00 80.00 309 GLY A C 1
ATOM 2390 O O . GLY A 1 309 ? 12.679 0.580 -2.520 1.00 80.00 309 GLY A O 1
ATOM 2391 N N . ARG A 1 310 ? 10.457 0.390 -2.727 1.00 83.69 310 ARG A N 1
ATOM 2392 C CA . ARG A 1 310 ? 10.113 0.891 -1.392 1.00 83.69 310 ARG A CA 1
ATOM 2393 C C . ARG A 1 310 ? 9.416 -0.152 -0.515 1.00 83.69 310 ARG A C 1
ATOM 2395 O O . ARG A 1 310 ? 8.903 0.198 0.551 1.00 83.69 310 ARG A O 1
ATOM 2402 N N . VAL A 1 311 ? 9.404 -1.418 -0.940 1.00 88.12 311 VAL A N 1
ATOM 2403 C CA . VAL A 1 311 ? 8.996 -2.532 -0.073 1.00 88.12 311 VAL A CA 1
ATOM 2404 C C . VAL A 1 311 ? 9.911 -2.561 1.155 1.00 88.12 311 VAL A C 1
ATOM 2406 O O . VAL A 1 311 ? 11.123 -2.357 1.060 1.00 88.12 311 VAL A O 1
ATOM 2409 N N . ARG A 1 312 ? 9.322 -2.764 2.332 1.00 87.81 312 ARG A N 1
ATOM 2410 C CA . ARG A 1 312 ? 9.997 -2.580 3.625 1.00 87.81 312 ARG A CA 1
ATOM 2411 C C . ARG A 1 312 ? 9.592 -3.650 4.631 1.00 87.81 312 ARG A C 1
ATOM 2413 O O . ARG A 1 312 ? 8.547 -4.266 4.466 1.00 87.81 312 ARG A O 1
ATOM 2420 N N . GLN A 1 313 ? 10.390 -3.842 5.679 1.00 87.38 313 GLN A N 1
ATOM 2421 C CA . GLN A 1 313 ? 10.008 -4.694 6.812 1.00 87.38 313 GLN A CA 1
ATOM 2422 C C . GLN A 1 313 ? 9.118 -3.907 7.780 1.00 87.38 313 GLN A C 1
ATOM 2424 O O . GLN A 1 313 ? 9.592 -2.965 8.427 1.00 87.38 313 GLN A O 1
ATOM 2429 N N . ASP A 1 314 ? 7.836 -4.272 7.850 1.00 89.69 314 ASP A N 1
ATOM 2430 C CA . ASP A 1 314 ? 6.795 -3.606 8.644 1.00 89.69 314 ASP A CA 1
ATOM 2431 C C . ASP A 1 314 ? 5.574 -4.540 8.843 1.00 89.69 314 ASP A C 1
ATOM 2433 O O . ASP A 1 314 ? 5.630 -5.728 8.532 1.00 89.69 314 ASP A O 1
ATOM 2437 N N . VAL A 1 315 ? 4.457 -4.046 9.378 1.00 90.31 315 VAL A N 1
ATOM 2438 C CA . VAL A 1 315 ? 3.232 -4.846 9.564 1.00 90.31 315 VAL A CA 1
ATOM 2439 C C . VAL A 1 315 ? 2.533 -5.095 8.215 1.00 90.31 315 VAL A C 1
ATOM 2441 O O . VAL A 1 315 ? 1.742 -4.269 7.769 1.00 90.31 315 VAL A O 1
ATOM 2444 N N . SER A 1 316 ? 2.767 -6.248 7.573 1.00 90.75 316 SER A N 1
ATOM 2445 C CA . SER A 1 316 ? 2.209 -6.595 6.244 1.00 90.75 316 SER A CA 1
ATOM 2446 C C . SER A 1 316 ? 0.678 -6.547 6.162 1.00 90.75 316 SER A C 1
ATOM 2448 O O . SER A 1 316 ? 0.111 -6.234 5.120 1.00 90.75 316 SER A O 1
ATOM 2450 N N . LEU A 1 317 ? -0.027 -6.818 7.268 1.00 93.25 317 LEU A N 1
ATOM 2451 C CA . LEU A 1 317 ? -1.495 -6.744 7.311 1.00 93.25 317 LEU A CA 1
ATOM 2452 C C . LEU A 1 317 ? -2.033 -5.328 7.053 1.00 93.25 317 LEU A C 1
ATOM 2454 O O . LEU A 1 317 ? -3.192 -5.184 6.666 1.00 93.25 317 LEU A O 1
ATOM 2458 N N . LEU A 1 318 ? -1.203 -4.292 7.214 1.00 93.06 318 LEU A N 1
ATOM 2459 C CA . LEU A 1 318 ? -1.572 -2.937 6.819 1.00 93.06 318 LEU A CA 1
ATOM 2460 C C . LEU A 1 318 ? -1.794 -2.807 5.314 1.00 93.06 318 LEU A C 1
ATOM 2462 O O . LEU A 1 318 ? -2.602 -1.972 4.940 1.00 93.06 318 LEU A O 1
ATOM 2466 N N . ASP A 1 319 ? -1.180 -3.632 4.461 1.00 94.81 319 ASP A N 1
ATOM 2467 C CA . ASP A 1 319 ? -1.429 -3.551 3.015 1.00 94.81 319 ASP A CA 1
ATOM 2468 C C . ASP A 1 319 ? -2.882 -3.907 2.667 1.00 94.81 319 ASP A C 1
ATOM 2470 O O . ASP A 1 319 ? -3.497 -3.299 1.795 1.00 94.81 319 ASP A O 1
ATOM 2474 N N . VAL A 1 320 ? -3.471 -4.856 3.400 1.00 96.88 320 VAL A N 1
ATOM 2475 C CA . VAL A 1 320 ? -4.887 -5.233 3.250 1.00 96.88 320 VAL A CA 1
ATOM 2476 C C . VAL A 1 320 ? -5.798 -4.102 3.716 1.00 96.88 320 VAL A C 1
ATOM 2478 O O . VAL A 1 320 ? -6.802 -3.799 3.073 1.00 96.88 320 VAL A O 1
ATOM 2481 N N . VAL A 1 321 ? -5.444 -3.468 4.836 1.00 95.81 321 VAL A N 1
ATOM 2482 C CA . VAL A 1 321 ? -6.205 -2.350 5.401 1.00 95.81 321 VAL A CA 1
ATOM 2483 C C . VAL A 1 321 ? -6.120 -1.123 4.495 1.00 95.81 321 VAL A C 1
ATOM 2485 O O . VAL A 1 321 ? -7.151 -0.538 4.189 1.00 95.81 321 VAL A O 1
ATOM 2488 N N . GLU A 1 322 ? -4.925 -0.761 4.035 1.00 92.94 322 GLU A N 1
ATOM 2489 C CA . GLU A 1 322 ? -4.688 0.336 3.092 1.00 92.94 322 GLU A CA 1
ATOM 2490 C C . GLU A 1 322 ? -5.416 0.113 1.765 1.00 92.94 322 GLU A C 1
ATOM 2492 O O . GLU A 1 322 ? -5.894 1.078 1.187 1.00 92.94 322 GLU A O 1
ATOM 2497 N N . LEU A 1 323 ? -5.550 -1.132 1.296 1.00 94.81 323 LEU A N 1
ATOM 2498 C CA . LEU A 1 323 ? -6.295 -1.431 0.075 1.00 94.81 323 LEU A CA 1
ATOM 2499 C C . LEU A 1 323 ? -7.810 -1.293 0.260 1.00 94.81 323 LEU A C 1
ATOM 2501 O O . LEU A 1 323 ? -8.475 -0.654 -0.553 1.00 94.81 323 LEU A O 1
ATOM 2505 N N . LEU A 1 324 ? -8.368 -1.941 1.287 1.00 95.69 324 LEU A N 1
ATOM 2506 C CA . LEU A 1 324 ? -9.819 -2.089 1.439 1.00 95.69 324 LEU A CA 1
ATOM 2507 C C . LEU A 1 324 ? -10.479 -0.867 2.070 1.00 95.69 324 LEU A C 1
ATOM 2509 O O . LEU A 1 324 ? -11.545 -0.450 1.623 1.00 95.69 324 LEU A O 1
ATOM 2513 N N . 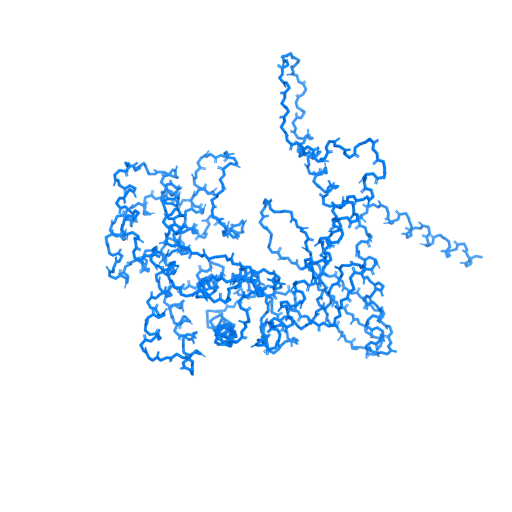CYS A 1 325 ? -9.835 -0.289 3.084 1.00 93.06 325 CYS A N 1
ATOM 2514 C CA . CYS A 1 325 ? -10.370 0.824 3.866 1.00 93.06 325 CYS A CA 1
ATOM 2515 C C . CYS A 1 325 ? -10.119 2.191 3.210 1.00 93.06 325 CYS A C 1
ATOM 2517 O O . CYS A 1 325 ? -10.442 3.229 3.794 1.00 93.06 325 CYS A O 1
ATOM 2519 N N . ASP A 1 326 ? -9.517 2.197 2.022 1.00 89.75 326 ASP A N 1
ATOM 2520 C CA . ASP A 1 326 ? -9.316 3.370 1.185 1.00 89.75 326 ASP A CA 1
ATOM 2521 C C . ASP A 1 326 ? -10.673 3.890 0.673 1.00 89.75 326 ASP A C 1
ATOM 2523 O O . ASP A 1 326 ? -11.393 3.158 -0.006 1.00 89.75 326 ASP A O 1
ATOM 2527 N N . PRO A 1 327 ? -11.050 5.157 0.939 1.00 86.31 327 PRO A N 1
ATOM 2528 C CA . PRO A 1 327 ? -12.368 5.665 0.554 1.00 86.31 327 PRO A CA 1
ATOM 2529 C C . PRO A 1 327 ? -12.694 5.624 -0.949 1.00 86.31 327 PRO A C 1
ATOM 2531 O O . PRO A 1 327 ? -13.848 5.830 -1.317 1.00 86.31 327 PRO A O 1
ATOM 2534 N N . ALA A 1 328 ? -11.720 5.386 -1.837 1.00 83.94 328 ALA A N 1
ATOM 2535 C CA . ALA A 1 328 ? -11.957 5.294 -3.275 1.00 83.94 328 ALA A CA 1
ATOM 2536 C C . ALA A 1 328 ? -12.547 3.940 -3.674 1.00 83.94 328 ALA A C 1
ATOM 2538 O O . ALA A 1 328 ? -13.102 3.836 -4.767 1.00 83.94 328 ALA A O 1
ATOM 2539 N N . THR A 1 329 ? -12.462 2.926 -2.807 1.00 89.19 329 THR A N 1
ATOM 2540 C CA . THR A 1 329 ? -13.170 1.658 -3.015 1.00 89.19 329 THR A CA 1
ATOM 2541 C C . THR A 1 329 ? -14.682 1.855 -2.902 1.00 89.19 329 THR A C 1
ATOM 2543 O O . THR A 1 329 ? -15.447 1.234 -3.638 1.00 89.19 329 THR A O 1
ATOM 2546 N N . GLY A 1 330 ? -15.114 2.768 -2.022 1.00 87.56 330 GLY A N 1
ATOM 2547 C CA . GLY A 1 330 ? -16.523 3.013 -1.722 1.00 87.56 330 GLY A CA 1
ATOM 2548 C C . GLY A 1 330 ? -17.206 1.852 -0.995 1.00 87.56 330 GLY A C 1
ATOM 2549 O O . GLY A 1 330 ? -18.433 1.830 -0.937 1.00 87.56 330 GLY A O 1
ATOM 2550 N N . LEU A 1 331 ? -16.435 0.901 -0.457 1.00 90.75 331 LEU A N 1
ATOM 2551 C CA . LEU A 1 331 ? -16.974 -0.267 0.226 1.00 90.75 331 LEU A CA 1
ATOM 2552 C C . LEU A 1 331 ? -17.664 0.108 1.540 1.00 90.75 331 LEU A C 1
ATOM 2554 O O . LEU A 1 331 ? -17.317 1.071 2.226 1.00 90.75 331 LEU A O 1
ATOM 2558 N N . THR A 1 332 ? -18.635 -0.717 1.924 1.00 91.38 332 THR A N 1
ATOM 2559 C CA . THR A 1 332 ? -19.196 -0.674 3.277 1.00 91.38 332 THR A CA 1
ATOM 2560 C C . THR A 1 332 ? -18.287 -1.426 4.257 1.00 91.38 332 THR A C 1
ATOM 2562 O O . THR A 1 332 ? -17.651 -2.404 3.855 1.00 91.38 332 THR A O 1
ATOM 2565 N N . PRO A 1 333 ? -18.305 -1.098 5.565 1.00 92.19 333 PRO A N 1
ATOM 2566 C CA . PRO A 1 333 ? -17.573 -1.865 6.580 1.00 92.19 333 PRO A CA 1
ATOM 2567 C C . PRO A 1 333 ? -17.870 -3.372 6.551 1.00 92.19 333 PRO A C 1
ATOM 2569 O O . PRO A 1 333 ? -17.004 -4.199 6.825 1.00 92.19 333 PRO A O 1
ATOM 2572 N N . SER A 1 334 ? -19.099 -3.756 6.189 1.00 92.12 334 SER A N 1
ATOM 2573 C CA . SER A 1 334 ? -19.477 -5.166 6.065 1.00 92.12 334 SER A CA 1
ATOM 2574 C C . SER A 1 334 ? -18.783 -5.875 4.896 1.00 92.12 334 SER A C 1
ATOM 2576 O O . SER A 1 334 ? -18.293 -6.990 5.078 1.00 92.12 334 SER A O 1
ATOM 2578 N N . ALA A 1 335 ? -18.679 -5.213 3.739 1.00 93.94 335 ALA A N 1
ATOM 2579 C CA . ALA A 1 335 ? -17.998 -5.739 2.559 1.00 93.94 335 ALA A CA 1
ATOM 2580 C C . ALA A 1 335 ? -16.478 -5.804 2.776 1.00 93.94 335 ALA A C 1
ATOM 2582 O O . ALA A 1 335 ? -15.849 -6.816 2.478 1.00 93.94 335 ALA A O 1
ATOM 2583 N N . GLU A 1 336 ? -15.893 -4.778 3.399 1.00 95.31 336 GLU A N 1
ATOM 2584 C CA . GLU A 1 336 ? -14.478 -4.776 3.789 1.00 95.31 336 GLU A CA 1
ATOM 2585 C C . GLU A 1 336 ? -14.137 -5.970 4.686 1.00 95.31 336 GLU A C 1
ATOM 2587 O O . GLU A 1 336 ? -13.160 -6.673 4.438 1.00 95.31 336 GLU A O 1
ATOM 2592 N N . ARG A 1 337 ? -14.966 -6.254 5.700 1.00 93.62 337 ARG A N 1
ATOM 2593 C CA . ARG A 1 337 ? -14.769 -7.414 6.582 1.00 93.62 337 ARG A CA 1
ATOM 2594 C C . ARG A 1 337 ? -14.902 -8.743 5.848 1.00 93.62 337 ARG A C 1
ATOM 2596 O O . ARG A 1 337 ? -14.138 -9.660 6.142 1.00 93.62 337 ARG A O 1
ATOM 2603 N N . ALA A 1 338 ? -15.852 -8.863 4.922 1.00 95.25 338 ALA A N 1
ATOM 2604 C CA . ALA A 1 338 ? -15.985 -10.062 4.099 1.00 95.25 338 ALA A CA 1
ATOM 2605 C C . ALA A 1 338 ? -14.715 -10.292 3.263 1.00 95.25 338 ALA A C 1
ATOM 2607 O O . ALA A 1 338 ? -14.147 -11.379 3.289 1.00 95.25 338 ALA A O 1
ATOM 2608 N N . LEU A 1 339 ? -14.189 -9.241 2.637 1.00 97.44 339 LEU A N 1
ATOM 2609 C CA . LEU A 1 339 ? -12.955 -9.306 1.856 1.00 97.44 339 LEU A CA 1
ATOM 2610 C C . LEU A 1 339 ? -11.707 -9.565 2.721 1.00 97.44 339 LEU A C 1
ATOM 2612 O O . LEU A 1 339 ? -10.827 -10.323 2.320 1.00 97.44 339 LEU A O 1
ATOM 2616 N N . MET A 1 340 ? -11.629 -9.020 3.939 1.00 96.69 340 MET A N 1
ATOM 2617 C CA . MET A 1 340 ? -10.568 -9.369 4.898 1.00 96.69 340 MET A CA 1
ATOM 2618 C C . MET A 1 340 ? -10.598 -10.860 5.258 1.00 96.69 340 MET A C 1
ATOM 2620 O O . MET A 1 340 ? -9.544 -11.488 5.366 1.00 96.69 340 MET A O 1
ATOM 2624 N N . LYS A 1 341 ? -11.793 -11.447 5.407 1.00 94.25 341 LYS A N 1
ATOM 2625 C CA . LYS A 1 341 ? -11.950 -12.893 5.613 1.00 94.25 341 LYS A CA 1
ATOM 2626 C C . LYS A 1 341 ? -11.526 -13.688 4.385 1.00 94.25 341 LYS A C 1
ATOM 2628 O O . LYS A 1 341 ? -10.836 -14.688 4.553 1.00 94.25 341 LYS A O 1
ATOM 2633 N N . ASP A 1 342 ? -11.861 -13.227 3.182 1.00 94.50 342 ASP A N 1
ATOM 2634 C CA . ASP A 1 342 ? -11.414 -13.853 1.933 1.00 94.50 342 ASP A CA 1
ATOM 2635 C C . ASP A 1 342 ? -9.878 -13.853 1.829 1.00 94.50 342 ASP A C 1
ATOM 2637 O O . ASP A 1 342 ? -9.280 -14.876 1.495 1.00 94.50 342 ASP A O 1
ATOM 2641 N N . TYR A 1 343 ? -9.221 -12.746 2.198 1.00 96.31 343 TYR A N 1
ATOM 2642 C CA . TYR A 1 343 ? -7.758 -12.663 2.287 1.00 96.31 343 TYR A CA 1
ATOM 2643 C C . TYR A 1 343 ? -7.177 -13.687 3.271 1.00 96.31 343 TYR A C 1
ATOM 2645 O O . TYR A 1 343 ? -6.233 -14.402 2.936 1.00 96.31 343 TYR A O 1
ATOM 2653 N N . LEU A 1 344 ? -7.743 -13.796 4.477 1.00 94.75 344 LEU A N 1
ATOM 2654 C CA . LEU A 1 344 ? -7.297 -14.784 5.464 1.00 94.75 344 LEU A CA 1
ATOM 2655 C C . LEU A 1 344 ? -7.573 -16.222 5.009 1.00 94.75 344 LEU A C 1
ATOM 2657 O O . LEU A 1 344 ? -6.764 -17.109 5.267 1.00 94.75 344 LEU A O 1
ATOM 2661 N N . GLY A 1 345 ? -8.682 -16.449 4.303 1.00 91.31 345 GLY A N 1
ATOM 2662 C CA . GLY A 1 345 ? -9.018 -17.725 3.678 1.00 91.31 345 GLY A CA 1
ATOM 2663 C C . GLY A 1 345 ? -8.005 -18.125 2.607 1.00 91.31 345 GLY A C 1
ATOM 2664 O O . GLY A 1 345 ? -7.557 -19.266 2.589 1.00 91.31 345 GLY A O 1
ATOM 2665 N N . ALA A 1 346 ? -7.549 -17.177 1.786 1.00 90.75 346 ALA A N 1
ATOM 2666 C CA . ALA A 1 346 ? -6.485 -17.404 0.806 1.00 90.75 346 ALA A CA 1
ATOM 2667 C C . ALA A 1 346 ? -5.114 -17.699 1.449 1.00 90.75 346 ALA A C 1
ATOM 2669 O O . ALA A 1 346 ? -4.218 -18.212 0.781 1.00 90.75 346 ALA A O 1
ATOM 2670 N N . ARG A 1 347 ? -4.943 -17.401 2.744 1.00 88.19 347 ARG A N 1
ATOM 2671 C CA . ARG A 1 347 ? -3.758 -17.763 3.537 1.00 88.19 347 ARG A CA 1
ATOM 2672 C C . ARG A 1 347 ? -3.946 -19.030 4.372 1.00 88.19 347 ARG A C 1
ATOM 2674 O O . ARG A 1 347 ? -3.031 -19.382 5.110 1.00 88.19 347 ARG A O 1
ATOM 2681 N N . ALA A 1 348 ? -5.091 -19.711 4.281 1.00 82.69 348 ALA A N 1
ATOM 2682 C CA . ALA A 1 348 ? -5.419 -20.839 5.155 1.00 82.69 348 ALA A CA 1
ATOM 2683 C C . ALA A 1 348 ? -4.395 -21.982 5.073 1.00 82.69 348 ALA A C 1
ATOM 2685 O O . ALA A 1 348 ? -4.088 -22.586 6.093 1.00 82.69 348 ALA A O 1
ATOM 2686 N N . ASP A 1 349 ? -3.796 -22.212 3.903 1.00 77.50 349 ASP A N 1
ATOM 2687 C CA . ASP A 1 349 ? -2.761 -23.241 3.725 1.00 77.50 349 ASP A CA 1
ATOM 2688 C C . ASP A 1 349 ? -1.451 -22.929 4.479 1.00 77.50 349 ASP A C 1
ATOM 2690 O O . ASP A 1 349 ? -0.598 -23.801 4.639 1.00 77.50 349 ASP A O 1
ATOM 2694 N N . PHE A 1 350 ? -1.287 -21.692 4.961 1.00 77.12 350 PHE A N 1
ATOM 2695 C CA . PHE A 1 350 ? -0.088 -21.196 5.643 1.00 77.12 350 PHE A CA 1
ATOM 2696 C C . PHE A 1 350 ? -0.331 -20.811 7.105 1.00 77.12 350 PHE A C 1
ATOM 2698 O O . PHE A 1 350 ? 0.632 -20.597 7.838 1.00 77.12 350 PHE A O 1
ATOM 2705 N N . LEU A 1 351 ? -1.593 -20.687 7.526 1.00 79.81 351 LEU A N 1
ATOM 2706 C CA . LEU A 1 351 ? -1.981 -20.217 8.854 1.00 79.81 351 LEU A CA 1
ATOM 2707 C C . LEU A 1 351 ? -2.756 -21.305 9.596 1.00 79.81 351 LEU A C 1
ATOM 2709 O O . LEU A 1 351 ? -3.740 -21.836 9.087 1.00 79.81 351 LEU A O 1
ATOM 2713 N N . GLY A 1 352 ? -2.377 -21.579 10.844 1.00 81.19 352 GLY A N 1
ATOM 2714 C CA . GLY A 1 352 ? -3.217 -22.380 11.738 1.00 81.19 352 GLY A CA 1
ATOM 2715 C C . GLY A 1 352 ? -4.524 -21.655 12.095 1.00 81.19 352 GLY A C 1
ATOM 2716 O O . GLY A 1 352 ? -4.595 -20.426 12.057 1.00 81.19 352 GLY A O 1
ATOM 2717 N N . ASP A 1 353 ? -5.558 -22.396 12.507 1.00 83.94 353 ASP A N 1
ATOM 2718 C CA . ASP A 1 353 ? -6.876 -21.824 12.844 1.00 83.94 353 ASP A CA 1
ATOM 2719 C C . ASP A 1 353 ? -6.817 -20.733 13.929 1.00 83.94 353 ASP A C 1
ATOM 2721 O O . ASP A 1 353 ? -7.534 -19.732 13.847 1.00 83.94 353 ASP A O 1
ATOM 2725 N N . GLU A 1 354 ? -5.959 -20.906 14.937 1.00 84.88 354 GLU A N 1
ATOM 2726 C CA . GLU A 1 354 ? -5.765 -19.925 16.013 1.00 84.88 354 GLU A CA 1
ATOM 2727 C C . GLU A 1 354 ? -5.038 -18.667 15.524 1.00 84.88 354 GLU A C 1
ATOM 2729 O O . GLU A 1 354 ? -5.431 -17.549 15.859 1.00 84.88 354 GLU A O 1
ATOM 2734 N N . GLU A 1 355 ? -4.037 -18.824 14.656 1.00 86.69 355 GLU A N 1
ATOM 2735 C CA . GLU A 1 355 ? -3.344 -17.689 14.045 1.00 86.69 355 GLU A CA 1
ATOM 2736 C C . GLU A 1 355 ? -4.279 -16.899 13.123 1.00 86.69 355 GLU A C 1
ATOM 2738 O O . GLU A 1 355 ? -4.268 -15.668 13.130 1.00 86.69 355 GLU A O 1
ATOM 2743 N N . ARG A 1 356 ? -5.160 -17.587 12.388 1.00 87.81 356 ARG A N 1
ATOM 2744 C CA . ARG A 1 356 ? -6.179 -16.947 11.551 1.00 87.81 356 ARG A CA 1
ATOM 2745 C C . ARG A 1 356 ? -7.126 -16.075 12.377 1.00 87.81 356 ARG A C 1
ATOM 2747 O O . ARG A 1 356 ? -7.363 -14.929 12.004 1.00 87.81 356 ARG A O 1
ATOM 2754 N N . LYS A 1 357 ? -7.645 -16.586 13.502 1.00 87.88 357 LYS A N 1
ATOM 2755 C CA . LYS A 1 357 ? -8.513 -15.809 14.411 1.00 87.88 357 LYS A CA 1
ATOM 2756 C C . LYS A 1 357 ? -7.790 -14.581 14.964 1.00 87.88 357 LYS A C 1
ATOM 2758 O O . LYS A 1 357 ? -8.378 -13.502 15.029 1.00 87.88 357 LYS A O 1
ATOM 2763 N N . LEU A 1 358 ? -6.519 -14.734 15.343 1.00 90.00 358 LEU A N 1
ATOM 2764 C CA . LEU A 1 358 ? -5.705 -13.622 15.828 1.00 90.00 358 LEU A CA 1
ATOM 2765 C C . LEU A 1 358 ? -5.527 -12.553 14.742 1.00 90.00 358 LEU A C 1
ATOM 2767 O O . LEU A 1 358 ? -5.773 -11.377 14.997 1.00 90.00 358 LEU A O 1
ATOM 2771 N N . GLN A 1 359 ? -5.171 -12.954 13.518 1.00 92.38 359 GLN A N 1
ATOM 2772 C CA . GLN A 1 359 ? -5.003 -12.023 12.402 1.00 92.38 359 GLN A CA 1
ATOM 2773 C C . GLN A 1 359 ? -6.313 -11.333 11.995 1.00 92.38 359 GLN A C 1
ATOM 2775 O O . GLN A 1 359 ? -6.276 -10.175 11.583 1.00 92.38 359 GLN A O 1
ATOM 2780 N N . GLU A 1 360 ? -7.468 -11.986 12.146 1.00 93.56 360 GLU A N 1
ATOM 2781 C CA . GLU A 1 360 ? -8.781 -11.357 11.941 1.00 93.56 360 GLU A CA 1
ATOM 2782 C C . GLU A 1 360 ? -9.001 -10.197 12.921 1.00 93.56 360 GLU A C 1
ATOM 2784 O O . GLU A 1 360 ? -9.273 -9.070 12.502 1.00 93.56 360 GLU A O 1
ATOM 2789 N N . GLN A 1 361 ? -8.782 -10.433 14.219 1.00 92.31 361 GLN A N 1
ATOM 2790 C CA . GLN A 1 361 ? -8.868 -9.381 15.239 1.00 92.31 361 GLN A CA 1
ATOM 2791 C C . GLN A 1 361 ? -7.844 -8.265 14.993 1.00 92.31 361 GLN A C 1
ATOM 2793 O O . GLN A 1 361 ? -8.146 -7.081 15.164 1.00 92.31 361 GLN A O 1
ATOM 2798 N N . THR A 1 362 ? -6.632 -8.626 14.568 1.00 94.62 362 THR A N 1
ATOM 2799 C CA . THR A 1 362 ? -5.584 -7.676 14.196 1.00 94.62 362 THR A CA 1
ATOM 2800 C C . THR A 1 362 ? -6.005 -6.794 13.025 1.00 94.62 362 THR A C 1
ATOM 2802 O O . THR A 1 362 ? -5.861 -5.577 13.118 1.00 94.62 362 THR A O 1
ATOM 2805 N N . LEU A 1 363 ? -6.554 -7.361 11.947 1.00 96.06 363 LEU A N 1
ATOM 2806 C CA . LEU A 1 363 ? -7.028 -6.598 10.788 1.00 96.06 363 LEU A CA 1
ATOM 2807 C C . LEU A 1 363 ? -8.112 -5.593 11.184 1.00 96.06 363 LEU A C 1
ATOM 2809 O O . LEU A 1 363 ? -8.085 -4.447 10.730 1.00 96.06 363 LEU A O 1
ATOM 2813 N N . TRP A 1 364 ? -9.026 -5.968 12.082 1.00 94.19 364 TRP A N 1
ATOM 2814 C CA . TRP A 1 364 ? -10.051 -5.049 12.581 1.00 94.19 364 TRP A CA 1
ATOM 2815 C C . TRP A 1 364 ? -9.452 -3.893 13.387 1.00 94.19 364 TRP A C 1
ATOM 2817 O O . TRP A 1 364 ? -9.792 -2.734 13.144 1.00 94.19 364 TRP A O 1
ATOM 2827 N N . LYS A 1 365 ? -8.512 -4.170 14.298 1.00 95.44 365 LYS A N 1
ATOM 2828 C CA . LYS A 1 365 ? -7.848 -3.120 15.090 1.00 95.44 365 LYS A CA 1
ATOM 2829 C C . LYS A 1 365 ? -6.956 -2.220 14.218 1.00 95.44 365 LYS A C 1
ATOM 2831 O O . LYS A 1 365 ? -6.968 -1.002 14.394 1.00 95.44 365 LYS A O 1
ATOM 2836 N N . LEU A 1 366 ? -6.255 -2.778 13.226 1.00 95.38 366 LEU A N 1
ATOM 2837 C CA . LEU A 1 366 ? -5.499 -2.004 12.230 1.00 95.38 366 LEU A CA 1
ATOM 2838 C C . LEU A 1 366 ? -6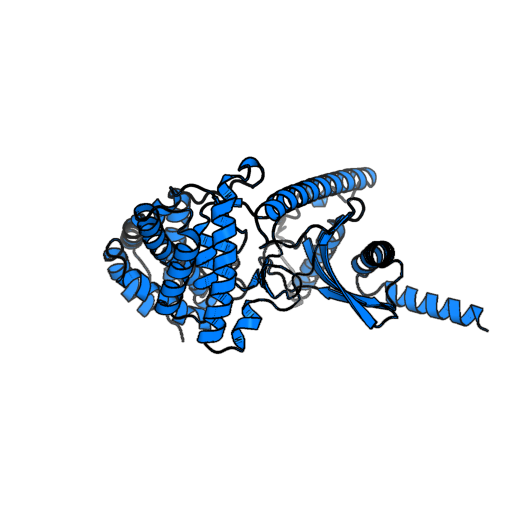.422 -1.138 11.359 1.00 95.38 366 LEU A C 1
ATOM 2840 O O . LEU A 1 366 ? -6.053 -0.024 10.998 1.00 95.38 366 LEU A O 1
ATOM 2844 N N . SER A 1 367 ? -7.642 -1.597 11.075 1.00 95.50 367 SER A N 1
ATOM 2845 C CA . SER A 1 367 ? -8.649 -0.802 10.360 1.00 95.50 367 SER A CA 1
ATOM 2846 C C . SER A 1 367 ? -9.102 0.417 11.163 1.00 95.50 367 SER A C 1
ATOM 2848 O O . SER A 1 367 ? -9.292 1.490 10.587 1.00 95.50 367 SER A O 1
ATOM 2850 N N . VAL A 1 368 ? -9.222 0.291 12.490 1.00 95.12 368 VAL A N 1
ATOM 2851 C CA . VAL A 1 368 ? -9.453 1.441 13.381 1.00 95.12 368 VAL A CA 1
ATOM 2852 C C . VAL A 1 368 ? -8.249 2.379 13.366 1.00 95.12 368 VAL A C 1
ATOM 2854 O O . VAL A 1 368 ? -8.428 3.578 13.176 1.00 95.12 368 VAL A O 1
ATOM 2857 N N . TYR A 1 369 ? -7.030 1.850 13.514 1.00 94.00 369 TYR A N 1
ATOM 2858 C CA . TYR A 1 369 ? -5.796 2.641 13.460 1.00 94.00 369 TYR A CA 1
ATOM 2859 C C . TYR A 1 369 ? -5.699 3.483 12.184 1.00 94.00 369 TYR A C 1
ATOM 2861 O O . TYR A 1 369 ? -5.566 4.704 12.256 1.00 94.00 369 TYR A O 1
ATOM 2869 N N . TYR A 1 370 ? -5.816 2.841 11.021 1.00 91.75 370 TYR A N 1
ATOM 2870 C CA . TYR A 1 370 ? -5.727 3.505 9.724 1.00 91.75 370 TYR A CA 1
ATOM 2871 C C . TYR A 1 370 ? -6.781 4.608 9.586 1.00 91.75 370 TYR A C 1
ATOM 2873 O O . TYR A 1 370 ? -6.463 5.738 9.213 1.00 91.75 370 TYR A O 1
ATOM 2881 N N . ARG A 1 371 ? -8.033 4.319 9.963 1.00 90.38 371 ARG A N 1
ATOM 2882 C CA . ARG A 1 371 ? -9.123 5.299 9.899 1.00 90.38 371 ARG A CA 1
ATOM 2883 C C . ARG A 1 371 ? -8.972 6.444 10.881 1.00 90.38 371 ARG A C 1
ATOM 2885 O O . ARG A 1 371 ? -9.349 7.557 10.532 1.00 90.38 371 ARG A O 1
ATOM 2892 N N . LEU A 1 372 ? -8.432 6.204 12.076 1.00 89.50 372 LEU A N 1
ATOM 2893 C CA . LEU A 1 372 ? -8.094 7.276 13.010 1.00 89.50 372 LEU A CA 1
ATOM 2894 C C . LEU A 1 372 ? -7.137 8.257 12.337 1.00 89.50 372 LEU A C 1
ATOM 2896 O O . LEU A 1 372 ? -7.466 9.437 12.235 1.00 89.50 372 LEU A O 1
ATOM 2900 N N . LEU A 1 373 ? -6.013 7.760 11.809 1.00 87.12 373 LEU A N 1
ATOM 2901 C CA . LEU A 1 373 ? -5.028 8.598 11.123 1.00 87.12 373 LEU A CA 1
ATOM 2902 C C . LEU A 1 373 ? -5.637 9.343 9.929 1.00 87.12 373 LEU A C 1
ATOM 2904 O O . LEU A 1 373 ? -5.407 10.542 9.770 1.00 87.12 373 LEU A O 1
ATOM 2908 N N . LEU A 1 374 ? -6.446 8.655 9.117 1.00 83.62 374 LEU A N 1
ATOM 2909 C CA . LEU A 1 374 ? -7.111 9.249 7.960 1.00 83.62 374 LEU A CA 1
ATOM 2910 C C . LEU A 1 374 ? -8.098 10.349 8.376 1.00 83.62 374 LEU A C 1
ATOM 2912 O O . LEU A 1 374 ? -8.043 11.450 7.836 1.00 83.62 374 LEU A O 1
ATOM 2916 N N . CYS A 1 375 ? -8.951 10.105 9.375 1.00 83.12 375 CYS A N 1
ATOM 2917 C CA . CYS A 1 375 ? -9.879 11.113 9.895 1.00 83.12 375 CYS A CA 1
ATOM 2918 C C . CYS A 1 375 ? -9.130 12.323 10.456 1.00 83.12 375 CYS A C 1
ATOM 2920 O O . CYS A 1 375 ? -9.545 13.455 10.208 1.00 83.12 375 CYS A O 1
ATOM 2922 N N . GLY A 1 376 ? -8.032 12.099 11.186 1.00 80.88 376 GLY A N 1
ATOM 2923 C CA . GLY A 1 376 ? -7.203 13.175 11.725 1.00 80.88 376 GLY A CA 1
ATOM 2924 C C . GLY A 1 376 ? -6.587 14.024 10.632 1.00 80.88 376 GLY A C 1
ATOM 2925 O O . GLY A 1 376 ? -6.735 15.243 10.667 1.00 80.88 376 GLY A O 1
ATOM 2926 N N . TYR A 1 377 ? -5.985 13.394 9.624 1.00 77.94 377 TYR A N 1
ATOM 2927 C CA . TYR A 1 377 ? -5.442 14.123 8.485 1.00 77.94 377 TYR A CA 1
ATOM 2928 C C . TYR A 1 377 ? -6.523 14.928 7.757 1.00 77.94 377 TYR A C 1
ATOM 2930 O O . TYR A 1 377 ? -6.358 16.129 7.562 1.00 77.94 377 TYR A O 1
ATOM 2938 N N . LEU A 1 378 ? -7.640 14.293 7.382 1.00 77.44 378 LEU A N 1
ATOM 2939 C CA . LEU A 1 378 ? -8.720 14.950 6.639 1.00 77.44 378 LEU A CA 1
ATOM 2940 C C . LEU A 1 378 ? -9.328 16.109 7.435 1.00 77.44 378 LEU A C 1
ATOM 2942 O O . LEU A 1 378 ? -9.620 17.161 6.873 1.00 77.44 378 LEU A O 1
ATOM 2946 N N . SER A 1 379 ? -9.481 15.949 8.749 1.00 77.19 379 SER A N 1
ATOM 2947 C CA . SER A 1 379 ? -9.992 17.015 9.614 1.00 77.19 379 SER A CA 1
ATOM 2948 C C . SER A 1 379 ? -9.016 18.180 9.703 1.00 77.19 379 SER A C 1
ATOM 2950 O O . SER A 1 379 ? -9.424 19.326 9.535 1.00 77.19 379 SER A O 1
ATOM 2952 N N . THR A 1 380 ? -7.720 17.923 9.886 1.00 75.50 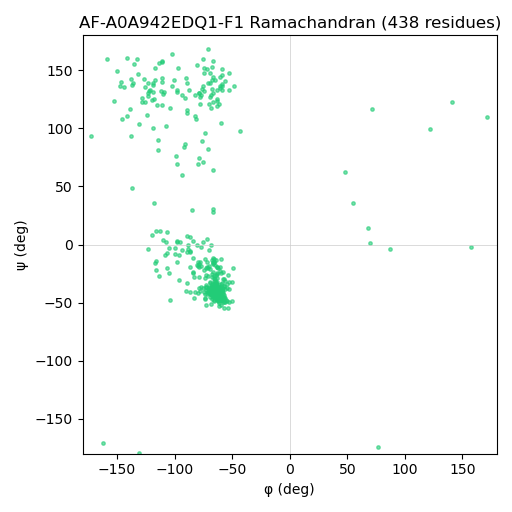380 THR A N 1
ATOM 2953 C CA . THR A 1 380 ? -6.732 19.004 9.868 1.00 75.50 380 THR A CA 1
ATOM 2954 C C . THR A 1 380 ? -6.696 19.699 8.506 1.00 75.50 380 THR A C 1
ATOM 2956 O O . THR A 1 380 ? -6.715 20.924 8.441 1.00 75.50 380 THR A O 1
ATOM 2959 N N . GLN A 1 381 ? -6.694 18.940 7.410 1.00 75.19 381 GLN A N 1
ATOM 2960 C CA . GLN A 1 381 ? -6.582 19.498 6.066 1.00 75.19 381 GLN A CA 1
ATOM 2961 C C . GLN A 1 381 ? -7.810 20.330 5.663 1.00 75.19 381 GLN A C 1
ATOM 2963 O O . GLN A 1 381 ? -7.651 21.377 5.034 1.00 75.19 381 GLN A O 1
ATOM 2968 N N . PHE A 1 382 ? -9.023 19.872 5.991 1.00 72.69 382 PHE A N 1
ATOM 2969 C CA . PHE A 1 382 ? -10.265 20.462 5.475 1.00 72.69 382 PHE A CA 1
ATOM 2970 C C . PHE A 1 382 ? -11.065 21.282 6.486 1.00 72.69 382 PHE A C 1
ATOM 2972 O O . PHE A 1 382 ? -11.899 22.085 6.065 1.00 72.69 382 PHE A O 1
ATOM 2979 N N . LEU A 1 383 ? -10.852 21.094 7.790 1.00 68.88 383 LEU A N 1
ATOM 2980 C CA . LEU A 1 383 ? -11.641 21.756 8.834 1.00 68.88 383 LEU A CA 1
ATOM 2981 C C . LEU A 1 383 ? -10.824 22.753 9.669 1.00 68.88 383 LEU A C 1
ATOM 2983 O O . LEU A 1 383 ? -11.390 23.726 10.173 1.00 68.88 383 LEU A O 1
ATOM 2987 N N . ALA A 1 384 ? -9.506 22.573 9.814 1.00 61.78 384 ALA A N 1
ATOM 2988 C CA . ALA A 1 384 ? -8.697 23.522 10.573 1.00 61.78 384 ALA A CA 1
ATOM 2989 C C . ALA A 1 384 ? -8.590 24.871 9.835 1.00 61.78 384 ALA A C 1
ATOM 2991 O O . ALA A 1 384 ? -8.166 24.956 8.685 1.00 61.78 384 ALA A O 1
ATOM 2992 N N . LYS A 1 385 ? -8.919 25.971 10.527 1.00 51.00 385 LYS A N 1
ATOM 2993 C CA . LYS A 1 385 ? -8.847 27.343 9.981 1.00 51.00 385 LYS A CA 1
ATOM 2994 C C . LYS A 1 385 ? -7.415 27.851 9.718 1.00 51.00 385 LYS A C 1
ATOM 2996 O O . LYS A 1 385 ? -7.259 28.990 9.282 1.00 51.00 385 LYS A O 1
ATOM 3001 N N . ARG A 1 386 ? -6.365 27.066 9.998 1.00 45.75 386 ARG A N 1
ATOM 3002 C CA . ARG A 1 386 ? -4.962 27.489 9.851 1.00 45.75 386 ARG A CA 1
ATOM 3003 C C . ARG A 1 386 ? -4.313 26.883 8.607 1.00 45.75 386 ARG A C 1
ATOM 3005 O O . ARG A 1 386 ? -4.116 25.679 8.528 1.00 45.75 386 ARG A O 1
ATOM 3012 N N . ARG A 1 387 ? -3.907 27.765 7.688 1.00 42.81 387 ARG A N 1
ATOM 3013 C CA . ARG A 1 387 ? -2.997 27.514 6.555 1.00 42.81 387 ARG A CA 1
ATOM 3014 C C . ARG A 1 387 ? -1.515 27.640 6.956 1.00 42.81 387 ARG A C 1
ATOM 3016 O O . ARG A 1 387 ? -0.698 28.026 6.129 1.00 42.81 387 ARG A O 1
ATOM 3023 N N . ASP A 1 388 ? -1.147 27.353 8.202 1.00 39.12 388 ASP A N 1
ATOM 3024 C CA . ASP A 1 388 ? 0.277 27.328 8.547 1.00 39.12 388 ASP A CA 1
ATOM 3025 C C . ASP A 1 388 ? 0.846 25.976 8.128 1.00 39.12 388 ASP A C 1
ATOM 3027 O O . ASP A 1 388 ? 0.523 24.936 8.700 1.00 39.12 388 ASP A O 1
ATOM 3031 N N . GLY A 1 389 ? 1.647 26.008 7.061 1.00 39.12 389 GLY A N 1
ATOM 3032 C CA . GLY A 1 389 ? 2.217 24.866 6.344 1.00 39.12 389 GLY A CA 1
ATOM 3033 C C . GLY A 1 389 ? 3.239 24.029 7.119 1.00 39.12 389 GLY A C 1
ATOM 3034 O O . GLY A 1 389 ? 4.135 23.456 6.509 1.00 39.12 389 GLY A O 1
ATOM 3035 N N . SER A 1 390 ? 3.119 23.934 8.440 1.00 39.66 390 SER A N 1
ATOM 3036 C CA . SER A 1 390 ? 3.945 23.078 9.286 1.00 39.66 390 SER A CA 1
ATOM 3037 C C . SER A 1 390 ? 3.091 21.981 9.914 1.00 39.66 390 SER A C 1
ATOM 3039 O O . SER A 1 390 ? 2.666 22.092 11.063 1.00 39.66 390 SER A O 1
ATOM 3041 N N . GLN A 1 391 ? 2.832 20.912 9.168 1.00 39.53 391 GLN A N 1
ATOM 3042 C CA . GLN A 1 391 ? 2.349 19.665 9.752 1.00 39.53 391 GLN A CA 1
ATOM 3043 C C . GLN A 1 391 ? 3.059 18.478 9.098 1.00 39.53 391 GLN A C 1
ATOM 3045 O O . GLN A 1 391 ? 2.647 17.962 8.061 1.00 39.53 391 GLN A O 1
ATOM 3050 N N . GLU A 1 392 ? 4.156 18.049 9.733 1.00 38.22 392 GLU A N 1
ATOM 3051 C CA . GLU A 1 392 ? 4.711 16.692 9.626 1.00 38.22 392 GLU A CA 1
ATOM 3052 C C . GLU A 1 392 ? 3.727 15.691 10.251 1.00 38.22 392 GLU A C 1
ATOM 3054 O O . GLU A 1 392 ? 3.987 15.080 11.288 1.00 38.22 392 GLU A O 1
ATOM 3059 N N . THR A 1 393 ? 2.536 15.552 9.678 1.00 39.72 393 THR A N 1
ATOM 3060 C CA . THR A 1 393 ? 1.500 14.706 10.268 1.00 39.72 393 THR A CA 1
ATOM 3061 C C . THR A 1 393 ? 1.050 13.673 9.249 1.00 39.72 393 THR A C 1
ATOM 3063 O O . THR A 1 393 ? 0.432 13.987 8.239 1.00 39.72 393 THR A O 1
ATOM 3066 N N . ALA A 1 394 ? 1.410 12.427 9.571 1.00 37.16 394 ALA A N 1
ATOM 3067 C CA . ALA A 1 394 ? 1.141 11.174 8.875 1.00 37.16 394 ALA A CA 1
ATOM 3068 C C . ALA A 1 394 ? 1.902 10.950 7.551 1.00 37.16 394 ALA A C 1
ATOM 3070 O O . ALA A 1 394 ? 1.663 11.588 6.534 1.00 37.16 394 ALA A O 1
ATOM 3071 N N . ARG A 1 395 ? 2.752 9.910 7.542 1.00 40.78 395 ARG A N 1
ATOM 3072 C CA . ARG A 1 395 ? 3.316 9.248 6.345 1.00 40.78 395 ARG A CA 1
ATOM 3073 C C . ARG A 1 395 ? 2.250 8.509 5.515 1.00 40.78 395 ARG A C 1
ATOM 3075 O O . ARG A 1 395 ? 2.550 7.502 4.888 1.00 40.78 395 ARG A O 1
ATOM 3082 N N . LEU A 1 396 ? 1.004 8.955 5.559 1.00 45.34 396 LEU A N 1
ATOM 3083 C CA . LEU A 1 396 ? -0.014 8.480 4.644 1.00 45.34 396 LEU A CA 1
ATOM 3084 C C . LEU A 1 396 ? 0.085 9.378 3.404 1.00 45.34 396 LEU A C 1
ATOM 3086 O O . LEU A 1 396 ? 0.203 10.601 3.518 1.00 45.34 396 LEU A O 1
ATOM 3090 N N . LEU A 1 397 ? 0.087 8.804 2.204 1.00 46.41 397 LEU A N 1
ATOM 3091 C CA . LEU A 1 397 ? 0.003 9.578 0.968 1.00 46.41 397 LEU A CA 1
ATOM 3092 C C . LEU A 1 397 ? -1.451 10.054 0.795 1.00 46.41 397 LEU A C 1
ATOM 3094 O O . LEU A 1 397 ? -2.188 9.594 -0.071 1.00 46.41 397 LEU A O 1
ATOM 3098 N N . VAL A 1 398 ? -1.869 11.003 1.641 1.00 49.38 398 VAL A N 1
ATOM 3099 C CA . VAL A 1 398 ? -3.243 11.529 1.727 1.00 49.38 398 VAL A CA 1
ATOM 3100 C C . VAL A 1 398 ? -3.557 12.742 0.812 1.00 49.38 398 VAL A C 1
ATOM 3102 O O . VAL A 1 398 ? -4.663 13.268 0.922 1.00 49.38 398 VAL A O 1
ATOM 3105 N N . PRO A 1 399 ? -2.720 13.234 -0.137 1.00 50.69 399 PRO A N 1
ATOM 3106 C CA . PRO A 1 399 ? -3.031 14.495 -0.820 1.00 50.69 399 PRO A CA 1
ATOM 3107 C C . PRO A 1 399 ? -4.152 14.386 -1.875 1.00 50.69 399 PRO A C 1
ATOM 3109 O O . PRO A 1 399 ? -4.442 15.371 -2.546 1.00 50.69 399 PRO A O 1
ATOM 3112 N N . TYR A 1 400 ? -4.770 13.212 -2.054 1.00 57.62 400 TYR A N 1
ATOM 3113 C CA . TYR A 1 400 ? -5.777 12.954 -3.097 1.00 57.62 400 TYR A CA 1
ATOM 3114 C C . TYR A 1 400 ? -7.204 12.835 -2.580 1.00 57.62 400 TYR A C 1
ATOM 3116 O O . TYR A 1 400 ? -8.113 12.521 -3.353 1.00 57.62 400 TYR A O 1
ATOM 3124 N N . TRP A 1 401 ? -7.398 13.019 -1.282 1.00 69.19 401 TRP A N 1
ATOM 3125 C CA . TRP A 1 401 ? -8.709 12.903 -0.683 1.00 69.19 401 TRP A CA 1
ATOM 3126 C C . TRP A 1 401 ? -9.420 14.225 -0.693 1.00 69.19 401 TRP A C 1
ATOM 3128 O O . TRP A 1 401 ? -8.810 15.273 -0.530 1.00 69.19 401 TRP A O 1
ATOM 3138 N N . THR A 1 402 ? -10.719 14.156 -0.916 1.00 70.62 402 THR A N 1
ATOM 3139 C CA 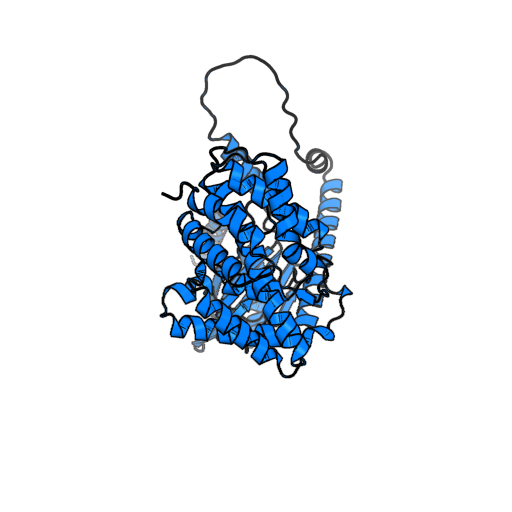. THR A 1 402 ? -11.580 15.320 -0.922 1.00 70.62 402 THR A CA 1
ATOM 3140 C C . THR A 1 402 ? -12.350 15.377 0.394 1.00 70.62 402 THR A C 1
ATOM 3142 O O . THR A 1 402 ? -12.422 14.390 1.136 1.00 70.62 402 THR A O 1
ATOM 3145 N N . LYS A 1 403 ? -12.934 16.536 0.703 1.00 73.94 403 LYS A N 1
ATOM 3146 C CA . LYS A 1 403 ? -13.712 16.739 1.932 1.00 73.94 403 LYS A CA 1
ATOM 3147 C C . LYS A 1 403 ? -14.856 15.722 2.060 1.00 73.94 403 LYS A C 1
ATOM 3149 O O . LYS A 1 403 ? -15.188 15.297 3.165 1.00 73.94 403 LYS A O 1
ATOM 3154 N N . GLU A 1 404 ? -15.409 15.274 0.936 1.00 80.75 404 GLU A N 1
ATOM 3155 C CA . GLU A 1 404 ? -16.498 14.300 0.855 1.00 80.75 404 GLU A CA 1
ATOM 3156 C C . GLU A 1 404 ? -16.110 12.919 1.413 1.00 80.75 404 GLU A C 1
ATOM 3158 O O . GLU A 1 404 ? -16.983 12.191 1.882 1.00 80.75 404 GLU A O 1
ATOM 3163 N N . ALA A 1 405 ? -14.817 12.568 1.440 1.00 81.44 405 ALA A N 1
ATOM 3164 C CA . ALA A 1 405 ? -14.339 11.298 1.994 1.00 81.44 405 ALA A CA 1
ATOM 3165 C C . ALA A 1 405 ? -14.401 11.240 3.533 1.00 81.44 405 ALA A C 1
ATOM 3167 O O . ALA A 1 405 ? -14.424 10.150 4.112 1.00 81.44 405 ALA A O 1
ATOM 3168 N N . LEU A 1 406 ? -14.460 12.392 4.215 1.00 83.12 406 LEU A N 1
ATOM 3169 C CA . LEU A 1 406 ? -14.405 12.462 5.677 1.00 83.12 406 LEU A CA 1
ATOM 3170 C C . LEU A 1 406 ? -15.633 11.820 6.338 1.00 83.12 406 LEU A C 1
ATOM 3172 O O . LEU A 1 406 ? -15.490 11.051 7.288 1.00 83.12 406 LEU A O 1
ATOM 3176 N N . ARG A 1 407 ? -16.842 12.087 5.828 1.00 85.44 407 ARG A N 1
ATOM 3177 C CA . ARG A 1 407 ? -18.085 11.571 6.428 1.00 85.44 407 ARG A CA 1
ATOM 3178 C C . ARG A 1 407 ? -18.189 10.036 6.343 1.00 85.44 407 ARG A C 1
ATOM 3180 O O . ARG A 1 407 ? -18.430 9.425 7.388 1.00 85.44 407 ARG A O 1
ATOM 3187 N N . PRO A 1 408 ? -17.958 9.385 5.183 1.00 86.50 408 PRO A N 1
ATOM 3188 C CA . PRO A 1 408 ? -17.875 7.925 5.107 1.00 86.50 408 PRO A CA 1
ATOM 3189 C C . PRO A 1 408 ? -16.787 7.344 6.014 1.00 86.50 408 PRO A C 1
ATOM 3191 O O . PRO A 1 408 ? -17.036 6.369 6.722 1.00 86.50 408 PRO A O 1
ATOM 3194 N N . CYS A 1 409 ? -15.607 7.973 6.063 1.00 87.56 409 CYS A N 1
ATOM 3195 C CA . CYS A 1 409 ? -14.498 7.508 6.894 1.00 87.56 409 CYS A CA 1
ATOM 3196 C C . CYS A 1 409 ? -14.847 7.519 8.394 1.00 87.56 409 CYS A C 1
ATOM 3198 O O . CYS A 1 409 ? -14.576 6.546 9.100 1.00 87.56 409 CYS A O 1
ATOM 3200 N N . LEU A 1 410 ? -15.504 8.578 8.878 1.00 87.75 410 LEU A N 1
ATOM 3201 C CA . LEU A 1 410 ? -15.961 8.690 10.267 1.00 87.75 410 LEU A CA 1
ATOM 3202 C C . LEU A 1 410 ? -17.072 7.697 10.607 1.00 87.75 410 LEU A C 1
ATOM 3204 O O . LEU A 1 410 ? -17.067 7.104 11.687 1.00 87.75 410 LEU A O 1
ATOM 3208 N N . SER A 1 411 ? -18.019 7.496 9.688 1.00 89.44 411 SER A N 1
ATOM 3209 C CA . SER A 1 411 ? -19.082 6.502 9.854 1.00 89.44 411 SER A CA 1
ATOM 3210 C C . SER A 1 411 ? -18.501 5.090 9.974 1.00 89.44 411 SER A C 1
ATOM 3212 O O . SER A 1 411 ? -18.838 4.364 10.912 1.00 89.44 411 SER A O 1
ATOM 3214 N N . ALA A 1 412 ? -17.563 4.733 9.094 1.00 91.44 412 ALA A N 1
ATOM 3215 C CA . ALA A 1 412 ? -16.874 3.451 9.141 1.00 91.44 412 ALA A CA 1
ATOM 3216 C C . ALA A 1 412 ? -16.036 3.292 10.422 1.00 91.44 412 ALA A C 1
ATOM 3218 O O . ALA A 1 412 ? -16.110 2.249 11.068 1.00 91.44 412 ALA A O 1
ATOM 3219 N N . LEU A 1 413 ? -15.301 4.328 10.844 1.00 92.00 413 LEU A N 1
ATOM 3220 C CA . LEU A 1 413 ? -14.545 4.319 12.102 1.00 92.00 413 LEU A CA 1
ATOM 3221 C C . LEU A 1 413 ? -15.451 4.005 13.302 1.00 92.00 413 LEU A C 1
ATOM 3223 O O . LEU A 1 413 ? -15.129 3.126 14.098 1.00 92.00 413 LEU A O 1
ATOM 3227 N N . ASN A 1 414 ? -16.602 4.676 13.402 1.00 91.00 414 ASN A N 1
ATOM 3228 C CA . ASN A 1 414 ? -17.578 4.417 14.460 1.00 91.00 414 ASN A CA 1
ATOM 3229 C C . ASN A 1 414 ? -18.131 2.985 14.410 1.00 91.00 414 ASN A C 1
ATOM 3231 O O . ASN A 1 414 ? -18.299 2.373 15.463 1.00 91.00 414 ASN A O 1
ATOM 3235 N N . SER A 1 415 ? -18.379 2.439 13.213 1.00 91.31 415 SER A N 1
ATOM 3236 C CA . SER A 1 415 ? -18.826 1.049 13.050 1.00 91.31 415 SER A CA 1
ATOM 3237 C C . SER A 1 415 ? -17.781 0.050 13.546 1.00 91.31 415 SER A C 1
ATOM 3239 O O . SER A 1 415 ? -18.129 -0.873 14.272 1.00 91.31 415 SER A O 1
ATOM 3241 N N . TYR A 1 416 ? -16.506 0.234 13.196 1.00 92.75 416 TYR A N 1
ATOM 3242 C CA . TYR A 1 416 ? -15.435 -0.656 13.653 1.00 92.75 416 TYR A CA 1
ATOM 3243 C C . TYR A 1 416 ? -15.194 -0.543 15.164 1.00 92.75 416 TYR A C 1
ATOM 3245 O O . TYR A 1 416 ? -15.020 -1.557 15.833 1.00 92.75 416 TYR A O 1
ATOM 3253 N N . LEU A 1 417 ? -15.225 0.672 15.719 1.00 93.06 417 LEU A N 1
ATOM 3254 C CA . LEU A 1 417 ? -15.092 0.886 17.163 1.00 93.06 417 LEU A CA 1
ATOM 3255 C C . LEU A 1 417 ? -16.216 0.208 17.963 1.00 93.06 417 LEU A C 1
ATOM 3257 O O . LEU A 1 417 ? -15.956 -0.285 19.054 1.00 93.06 417 LEU A O 1
ATOM 3261 N N . ALA A 1 418 ? -17.436 0.152 17.416 1.00 90.94 418 ALA A N 1
ATOM 3262 C CA . ALA A 1 418 ? -18.585 -0.497 18.054 1.00 90.94 418 ALA A CA 1
ATOM 3263 C C . ALA A 1 418 ? -18.460 -2.019 18.177 1.00 90.94 418 ALA A C 1
ATOM 3265 O O . ALA A 1 418 ? -19.103 -2.623 19.033 1.00 90.94 418 ALA A O 1
ATOM 3266 N N . GLU A 1 419 ? -17.668 -2.640 17.306 1.00 89.75 419 GLU A N 1
ATOM 3267 C CA . GLU A 1 419 ? -17.585 -4.095 17.181 1.00 89.75 419 GLU A CA 1
ATOM 3268 C C . GLU A 1 419 ? -16.373 -4.696 17.909 1.00 89.75 419 GLU A C 1
ATOM 3270 O O . GLU A 1 419 ? -16.290 -5.916 18.031 1.00 89.75 419 GLU A O 1
ATOM 3275 N N . ILE A 1 420 ? -15.447 -3.869 18.414 1.00 93.00 420 ILE A N 1
ATOM 3276 C CA . ILE A 1 420 ? -14.230 -4.315 19.108 1.00 93.00 420 ILE A CA 1
ATOM 3277 C C . ILE A 1 420 ? -14.379 -4.031 20.613 1.00 93.00 420 ILE A C 1
ATOM 3279 O O . ILE A 1 420 ? -14.193 -2.884 21.032 1.00 93.00 420 ILE A O 1
ATOM 3283 N N . PRO A 1 421 ? -14.683 -5.044 21.451 1.00 93.06 421 PRO A N 1
ATOM 3284 C CA . PRO A 1 421 ? -14.972 -4.843 22.873 1.00 93.06 421 PRO A CA 1
ATOM 3285 C C . PRO A 1 421 ? -13.849 -4.142 23.644 1.00 93.06 421 PRO A C 1
ATOM 3287 O O . PRO A 1 421 ? -14.118 -3.320 24.518 1.00 93.06 421 PRO A O 1
ATOM 3290 N N . GLU A 1 422 ? -12.587 -4.413 23.302 1.00 94.56 422 GLU A N 1
ATOM 3291 C CA . GLU A 1 422 ? -11.427 -3.795 23.953 1.00 94.56 422 GLU A CA 1
ATOM 3292 C C . GLU A 1 422 ? -11.319 -2.286 23.686 1.00 94.56 422 GLU A C 1
ATOM 3294 O O . GLU A 1 422 ? -10.587 -1.592 24.387 1.00 94.56 422 GLU A O 1
ATOM 3299 N N . LEU A 1 423 ? -12.051 -1.770 22.694 1.00 95.25 423 LEU A N 1
ATOM 3300 C CA . LEU A 1 423 ? -12.082 -0.357 22.319 1.00 95.25 423 LEU A CA 1
ATOM 3301 C C . LEU A 1 423 ? -13.381 0.346 22.741 1.00 95.25 423 LEU A C 1
ATOM 3303 O O . LEU A 1 423 ? -13.598 1.494 22.354 1.00 95.25 423 LEU A O 1
ATOM 3307 N N . ALA A 1 424 ? -14.225 -0.283 23.566 1.00 93.94 424 ALA A N 1
ATOM 3308 C CA . ALA A 1 424 ? -15.512 0.284 23.979 1.00 93.94 424 ALA A CA 1
ATOM 3309 C C . ALA A 1 424 ? -15.382 1.642 24.702 1.00 93.94 424 ALA A C 1
ATOM 3311 O O . ALA A 1 424 ? -16.161 2.562 24.447 1.00 93.94 424 ALA A O 1
ATOM 3312 N N . GLU A 1 425 ? -14.380 1.811 25.576 1.00 93.50 425 GLU A N 1
ATOM 3313 C CA . GLU A 1 425 ? -14.138 3.107 26.235 1.00 93.50 425 GLU A CA 1
ATOM 3314 C C . GLU A 1 425 ? -13.658 4.159 25.225 1.00 93.50 425 GLU A C 1
ATOM 3316 O O . GLU A 1 425 ? -14.134 5.295 25.250 1.00 93.50 425 GLU A O 1
ATOM 3321 N N . LEU A 1 426 ? -12.792 3.782 24.274 1.00 94.06 426 LEU A N 1
ATOM 3322 C CA . LEU A 1 426 ? -12.371 4.684 23.201 1.00 94.06 426 LEU A CA 1
ATOM 3323 C C . LEU A 1 426 ? -13.572 5.127 22.358 1.00 94.06 426 LEU A C 1
ATOM 3325 O O . LEU A 1 426 ? -13.720 6.318 22.092 1.00 94.06 426 LEU A O 1
ATOM 3329 N N . GLN A 1 427 ? -14.455 4.199 21.983 1.00 93.94 427 GLN A N 1
ATOM 3330 C CA . GLN A 1 427 ? -15.681 4.506 21.254 1.00 93.94 427 GLN A CA 1
ATOM 3331 C C . GLN A 1 427 ? -16.549 5.505 22.023 1.00 93.94 427 GLN A C 1
ATOM 3333 O O . GLN A 1 427 ? -16.978 6.512 21.463 1.00 93.94 427 GLN A O 1
ATOM 3338 N N . LYS A 1 428 ? -16.790 5.245 23.311 1.00 92.50 428 LYS A N 1
ATOM 3339 C CA . LYS A 1 428 ? -17.612 6.096 24.175 1.00 92.50 428 LYS A CA 1
ATOM 3340 C C . LYS A 1 428 ? -17.071 7.523 24.264 1.00 92.50 428 LYS A C 1
ATOM 3342 O O . LYS A 1 428 ? -17.854 8.471 24.262 1.00 92.50 428 LYS A O 1
ATOM 3347 N N . LEU A 1 429 ? -15.750 7.674 24.343 1.00 89.31 429 LEU A N 1
ATOM 3348 C CA . LEU A 1 429 ? -15.087 8.976 24.402 1.00 89.31 429 LEU A CA 1
ATOM 3349 C C . LEU A 1 429 ? -15.075 9.687 23.040 1.00 89.31 429 LEU A C 1
ATOM 3351 O O . LEU A 1 429 ? -15.285 10.897 22.973 1.00 89.31 429 LEU A O 1
ATOM 3355 N N . LEU A 1 430 ? -14.833 8.947 21.955 1.00 87.94 430 LEU A N 1
ATOM 3356 C CA . LEU A 1 430 ? -14.576 9.514 20.634 1.00 87.94 430 LEU A CA 1
ATOM 3357 C C . LEU A 1 430 ? -15.857 9.781 19.829 1.00 87.94 430 LEU A C 1
ATOM 3359 O O . LEU A 1 430 ? -15.969 10.836 19.210 1.00 87.94 430 LEU A O 1
ATOM 3363 N N . ALA A 1 431 ? -16.847 8.883 19.867 1.00 86.69 431 ALA A N 1
ATOM 3364 C CA . ALA A 1 431 ? -18.089 8.993 19.095 1.00 86.69 431 ALA A CA 1
ATOM 3365 C C . ALA A 1 431 ? -18.808 10.356 19.216 1.00 86.69 431 ALA A C 1
ATOM 3367 O O . ALA A 1 431 ? -19.126 10.937 18.172 1.00 86.69 431 ALA A O 1
ATOM 3368 N N . PRO A 1 432 ? -19.034 10.931 20.421 1.00 85.69 432 PRO A N 1
ATOM 3369 C CA . PRO A 1 432 ? -19.682 12.240 20.532 1.00 85.69 432 PRO A CA 1
ATOM 3370 C C . PRO A 1 432 ? -18.841 13.374 19.932 1.00 85.69 432 PRO A C 1
ATOM 3372 O O . PRO A 1 432 ? -19.396 14.348 19.430 1.00 85.69 432 PRO A O 1
ATOM 3375 N N . LYS A 1 433 ? -17.508 13.253 19.945 1.00 82.19 433 LYS A N 1
ATOM 3376 C CA . LYS A 1 433 ? -16.597 14.250 19.365 1.00 82.19 433 LYS A CA 1
ATOM 3377 C C . LYS A 1 433 ? -16.628 14.198 17.843 1.00 82.19 433 LYS A C 1
ATOM 3379 O O . LYS A 1 433 ? -16.703 15.239 17.204 1.00 82.19 433 LYS A O 1
ATOM 3384 N N . LEU A 1 434 ? -16.640 12.993 17.271 1.00 80.69 434 LEU A N 1
ATOM 3385 C CA . LEU A 1 434 ? -16.758 12.805 15.825 1.00 80.69 434 LEU A CA 1
ATOM 3386 C C . LEU A 1 434 ? -18.098 13.323 15.289 1.00 80.69 434 LEU A C 1
ATOM 3388 O O . LEU A 1 434 ? -18.130 13.924 14.219 1.00 80.69 434 LEU A O 1
ATOM 3392 N N . ALA A 1 435 ? -19.189 13.136 16.039 1.00 81.12 435 ALA A N 1
ATOM 3393 C CA . ALA A 1 435 ? -20.511 13.646 15.674 1.00 81.12 435 ALA A CA 1
ATOM 3394 C C . ALA A 1 435 ? -20.603 15.184 15.698 1.00 81.12 435 ALA A C 1
ATOM 3396 O O . ALA A 1 435 ? -21.459 15.754 15.028 1.00 81.12 435 ALA A O 1
ATOM 3397 N N . ALA A 1 436 ? -19.734 15.850 16.462 1.00 79.56 436 ALA A N 1
ATOM 3398 C CA . ALA A 1 436 ? -19.706 17.304 16.600 1.00 79.56 436 ALA A CA 1
ATOM 3399 C C . ALA A 1 436 ? -18.841 18.015 15.539 1.00 79.56 436 ALA A C 1
ATOM 3401 O O . ALA A 1 436 ? -18.782 19.245 15.532 1.00 79.56 436 ALA A O 1
ATOM 3402 N N . LEU A 1 437 ? -18.147 17.275 14.664 1.00 77.44 437 LEU A N 1
ATOM 3403 C CA . LEU A 1 437 ? -17.302 17.870 13.627 1.00 77.44 437 LEU A CA 1
ATOM 3404 C C . LEU A 1 437 ? -18.156 18.613 12.575 1.00 77.44 437 LEU A C 1
ATOM 3406 O O . LEU A 1 437 ? -19.136 18.048 12.083 1.00 77.44 437 LEU A O 1
ATOM 3410 N N . PRO A 1 438 ? -17.784 19.847 12.175 1.00 73.12 438 PRO A N 1
ATOM 3411 C CA . PRO A 1 438 ? -18.553 20.664 11.232 1.00 73.12 438 PRO A CA 1
ATOM 3412 C C . PRO A 1 438 ? -18.322 20.216 9.779 1.00 73.12 438 PRO A C 1
ATOM 3414 O O . PRO A 1 438 ? -17.591 20.845 9.013 1.00 73.12 438 PRO A O 1
ATOM 3417 N N . ILE A 1 439 ? -18.917 19.087 9.402 1.00 71.69 439 ILE A N 1
ATOM 3418 C CA . ILE A 1 439 ? -18.760 18.474 8.078 1.00 71.69 439 ILE A CA 1
ATOM 3419 C C . ILE A 1 439 ? -19.950 18.876 7.208 1.00 71.69 439 ILE A C 1
ATOM 3421 O O . ILE A 1 439 ? -20.786 18.029 6.910 1.00 71.69 439 ILE A O 1
ATOM 3425 N N . ASP A 1 440 ? -20.035 20.150 6.829 1.00 59.94 440 ASP A N 1
ATOM 3426 C CA . ASP A 1 440 ? -21.034 20.659 5.871 1.00 59.94 440 ASP A CA 1
ATOM 3427 C C . ASP A 1 440 ? -20.408 21.045 4.534 1.00 59.94 440 ASP A C 1
ATOM 3429 O O . ASP A 1 440 ? -19.388 21.779 4.547 1.00 59.94 440 ASP A O 1
#

Mean predicted aligned error: 12.65 Å

Secondary structure (DSSP, 8-state):
-HHHHHHHHHHHHHHTTSSS--HHHHHHHHHHHHHHHHHHSS--SEEEEEE------TTS---EEEEEEEEE-TTS-EEEEEEEEEPPHHHHHHHHHHHHHHHHHT------------------HHHHHTTS-HHHHHHHHHHHHHHHHHHHHHHHHHHHHHHTT-TTSPPEEEEETTTTEEEEE---SEEHHHHHTTS-HHHHHHHHHHHHHHHHHHHHHGGGS-GGGSEE----HHHHHHHHHHHHHHHHHTT----HHHHHHHHHHTHHHHGGGGSPPEEE-S--STTTEEE-SSSSSSEEES-GGG-EEE-THHHHHHHHSSTTT---HHHHHHHHHHHHHHTTTTS-HHHHHHHHHHHHHHHHHHHHHHHHHHHHHHH-S---------SS--TT--GGGHHHHHHHHHHHHHH-GGGHHHHHHHHHHHHTS---

Solvent-accessible surface area (backbone atoms only — not comparable to full-atom values): 24942 Å² total; per-residue (Å²): 113,70,69,59,52,54,51,49,53,51,47,52,58,57,58,66,52,76,81,52,100,50,66,74,65,50,58,52,46,53,57,47,44,46,53,47,18,70,72,69,75,46,64,60,74,43,76,50,78,44,76,53,88,70,86,70,52,95,88,56,79,80,54,61,48,46,29,38,35,43,35,31,34,88,88,73,51,73,50,62,31,26,36,40,38,51,61,61,68,68,60,56,50,52,49,50,52,49,52,51,54,54,64,62,62,79,70,76,78,93,81,80,92,84,80,92,73,89,79,87,76,77,71,56,74,72,71,67,62,71,77,80,48,80,69,59,49,56,54,49,51,50,51,52,50,50,54,48,47,51,50,52,51,49,30,51,52,41,46,56,58,45,51,76,55,26,60,39,48,57,45,84,72,50,75,39,75,92,73,42,37,37,36,25,42,33,34,54,85,48,35,38,40,64,61,44,74,80,51,56,71,70,58,40,51,50,56,49,48,58,47,34,44,48,50,23,44,37,67,60,50,42,82,77,53,67,68,86,72,28,54,83,58,67,57,32,35,69,55,43,45,52,51,51,45,50,22,55,52,31,46,26,71,32,78,47,91,73,56,72,71,54,53,50,50,48,45,60,36,43,40,81,51,20,56,56,28,71,53,75,66,35,69,18,65,64,62,37,36,39,64,45,25,17,44,15,93,80,42,93,30,55,45,21,54,77,64,66,69,49,38,21,29,13,60,36,66,49,37,57,37,38,34,51,74,32,73,67,67,68,64,50,69,69,55,42,52,51,49,54,48,51,27,52,58,60,30,46,94,80,41,54,76,68,56,47,55,51,49,52,56,47,50,54,42,49,42,42,52,54,38,47,50,50,48,12,50,49,29,36,73,70,49,30,92,67,88,69,91,77,72,99,66,69,100,61,84,61,92,83,69,56,76,77,51,46,60,60,47,52,54,43,39,53,55,52,32,74,72,37,77,87,31,45,68,30,35,67,65,43,52,64,56,64,73,65,54,88,86,124

Sequence (440 aa):
MEVIYGLLVLGVAFFAWRYFSPADVRLSRRFLARYLKDKAGRGPSKINIERLPVAVAPQQVEEQVYFAVSAFFPDGTAEQVLAQVFYPLESLLAERQKRHKASEGDNQNPMQASGGVEYDQAVPEQARRLKDDPLSDLREEARILEQKNARQAEEIKQLRALNSHSALFPRLLAHDAAQNITLLSSVGTVRLDKALQGHDEAHKEEMLRSLLVSLAQFHASSGSLTPELFAPARLTPALMRSQIAATFAGLMTAGVPLADSELLRLTQSAEPICLLGDIPAGPKLAEASPRAFFASAALDSKYSPVDFGRVRQDVSLLDVVELLCDPATGLTPSAERALMKDYLGARADFLGDEERKLQEQTLWKLSVYYRLLLCGYLSTQFLAKRRDGSQETARLLVPYWTKEALRPCLSALNSYLAEIPELAELQKLLAPKLAALPID

Nearest PDB structures (foldseek):
  8agy-assembly1_A  TM=6.335E-01  e=3.777E-09  Corallococcus coralloides
  8ahd-assembly1_A  TM=6.478E-01  e=6.143E-08  Corallococcus coralloides
  8ahd-assembly2_B  TM=6.555E-01  e=1.136E-07  Corallococcus coralloides
  7szc-assembly2_C  TM=5.494E-01  e=2.294E-04  Homo sapiens
  4feu-assembly4_D  TM=4.776E-01  e=2.405E-04  Acinetobacter baumannii AYE

pLDDT: mean 73.89, std 19.91, range [24.06, 97.44]

Foldseek 3Di:
DVVVVVVVVVVVVVVVPPDDPCPLVVVCCVVVQVLCCVVVVHGFPDKDKAWAPAFDFPPDQCQKTKIWMWTAHPVGDIAIKIKIAGDQVVVSVVVVVVVVVVVVVVPPPDDDDDDDDPPPPDPPPVVVVVPDDPVVVVVVSVVVLVVLLVLLVLLVVLQVLLVVQALQAWAFDDADSVRRMTITHDLARAFQLRVLVPDDLVVLLVLLLLVLLRLLSSQLSQVPPDQVSFAAPQQALVNLLVQLLLLVVLLCLLPNDDDPVLSVLLSVLLSVLSCLSVPFWTWADLALASRQWGQDPRTPRRIHGDPSSNTHTYDNLVSLLRHLLHCSSVDALVSSLVSQLSSLVSNPVRDDPVRSVVVSLNNLSSNLSVLSLLLSVLSNVPRNPDPPPDDPRDPPSNPPDDLVSNVSSLVSSLVSLVVNVSSVSSSVSCVVSSVPRPSD